Protein AF-A0A0V8QH36-F1 (afdb_monomer)

Foldseek 3Di:
DVVPPVPPDPDDCDVCPVVVVVVVVVVVPPDDDAWEKEFEAEDDDDWWDDPDDDPDPRPTQDIGTPPQAQDPPPDDDPWFKKKWKWKAPDPVSPDTDIHIGTDHHTYTYHYQCVLPPFGAKMKMKMWMWIQDPVRDIDITDIDPIDIWGKGFLDCVQAVQCSCCQLPFAFKDWDFDPVVVVCVVSVHDDPGDIDIDTDHLSPVNPRMHTPVSLQPQQEREHDPGEGADPRNCLSSQAHAEYAAAHYAYAEAAPVSHQHAYAHYNAHQYLHHAYAAQNHQEYAEEHHQPRQNHQEYHDQNNQNYQEDAYETPALRNAYYHDHVNQARHAEYHYENHADAEAENLSNLNHQYYHYENYQYQYYHCLSVLNHAYYYAYNNQNHQAEEACSNQNHAEYEQANRPRYDVVRYHHHPNHDYYHHDGRVCCPPPVNVVVVVVD

Organism: NCBI:txid290052

Sequence (436 aa):
MALEKIKRWGLLGICLGTILFRAYVAEAAENKYPNLSIEVFGDEKETTIHWGVEKKHTTASGSFTILDNPDSSDYPEGAMVGYEVEISPKTDFKEVEKYTAEGNNCLIKVAKKQFGADGGRLYTRVRSVATLESSEVEYGEWSKTKELVFVKISKTNFPGMYTTLKKGDGEYYTFSDADMEKLKNGEPTSGDMVKKKYLYDQNKDGWLDQGEINDIRTLMTKDTKISSLKGVEYLTNLESINLAQYSGTKLDLSKNKIRNVQVRGILSKEITVIAPEAEKIFVEADMKQQKLSKIDVSACASVVDLNIGNWKSVVKTVRLPKEKKKLVSLSIRGFSGSTLDVNAYTKLKELDVLMCNISKVKLEKCKELRYLYFYRCNNIKSMDLSKNTKLKYLDFYDCRSISLKAVKRPKATKATTGKGCYWWETKDYQTDMRSR

Solvent-accessible surface area (backbone atoms only — not comparable to full-atom values): 23015 Å² total; per-residue (Å²): 130,79,84,73,70,77,83,76,79,85,89,87,64,71,90,44,45,75,59,41,57,60,43,52,62,52,68,76,52,78,81,86,76,66,49,43,32,44,30,40,33,62,88,63,88,71,76,62,60,73,94,64,95,72,97,66,95,67,82,70,65,42,77,46,72,54,82,71,66,42,81,71,83,84,62,64,93,86,43,53,54,27,36,41,34,40,39,13,79,47,93,81,60,82,60,62,52,79,46,77,43,74,57,71,60,34,43,42,55,44,44,48,65,82,42,40,99,56,32,40,62,39,30,35,35,38,21,35,32,33,39,38,92,87,72,47,78,49,72,50,63,72,34,78,78,42,80,45,46,39,35,37,69,31,62,85,47,17,64,25,40,31,67,47,48,74,66,30,54,13,74,47,76,39,56,34,73,69,44,48,50,33,50,75,71,73,43,90,66,94,68,59,70,37,82,44,65,47,67,54,38,81,87,68,82,54,43,36,31,53,65,42,30,58,67,37,36,64,50,49,34,58,83,51,68,29,50,40,60,56,56,50,67,67,31,45,48,22,28,34,38,36,36,32,26,35,53,40,50,62,53,74,40,76,58,31,59,28,36,38,42,36,32,60,13,31,65,24,50,37,40,35,41,32,31,42,60,18,31,35,39,38,42,29,18,18,87,87,72,49,47,28,25,33,43,33,35,40,52,20,50,42,29,29,36,40,36,40,36,21,93,46,53,54,23,64,41,77,38,65,41,69,48,31,81,51,28,29,35,41,35,44,26,1,35,40,41,53,64,49,79,47,44,74,28,41,50,21,29,33,41,38,41,30,41,22,51,26,46,43,72,44,47,67,52,16,46,50,21,28,40,41,40,31,32,46,29,54,52,27,49,58,46,80,38,65,56,24,71,52,33,45,39,37,28,30,18,68,21,80,49,46,49,75,88,45,43,46,55,44,88,82,36,48,69,53,60,68,70,52,77,56,57,70,78,32,69,68,43,52,54,59,56,76,76,109

Mean predicted aligned error: 11.03 Å

Nearest PDB structures (foldseek):
  3bz5-assembly1_A  TM=3.542E-01  e=1.934E-05  unclassified
  1h6u-assembly1_A-2  TM=5.552E-01  e=3.723E-04  Listeria monocytogenes
  4uip-assembly1_B  TM=3.494E-01  e=1.526E-04  Listeria monocytogenes
  2omv-assembly1_A  TM=3.079E-01  e=5.183E-05  Listeria monocytogenes EGD-e
  2omx-assembly1_A  TM=2.315E-01  e=3.404E-06  Listeria monocytogenes EGD-e

pLDDT: mean 82.13, std 21.39, range [25.0, 98.88]

InterPro domains:
  IPR018247 EF-Hand 1, calcium-binding site [PS00018] (201-213)
  IPR032675 Leucine-rich repeat domain superfamily [G3DSA:3.80.10.10] (174-414)

Secondary structure (DSSP, 8-state):
--TTSTTS--SS-STTHHHHHHHHHHHS-SSS---EEEEEE-S-----B-S---------S-EEEE--PPP-TTSPTT-EEEEEEEEESSTT-SS-EEEEEESSSEEEEEEGGGG-TTEEEEEEEEEEEEE-TTS-EEEPPPPPPEEEEEEE-STTT-TTTHHHHHH---EEEEE-HHHHHHHHTT------EEEEE--S-SS-SSEE-HHHHHH--EEE-SSPEE---TTGGG-TT--EEEESEE--SEEE-TTS---EEEEEEE-SSEEEEE-TT-SEEEEEE-TTT----EEE-TT-TT-SEEEEE-SSTTB-EEE--S--SS--EEEEESB-SSEEE-TT-TT--EEEEES---SEEE-TT-TT--EEEEES-TT---EE-TT-TT--EEEEET-TT--GGGEE--TT-EEESSS-SGGGGSHHHHHHHHT-

Radius of gyration: 29.35 Å; Cα contacts (8 Å, |Δi|>4): 1023; chains: 1; bounding box: 63×69×90 Å

Structure (mmCIF, N/CA/C/O backbone):
data_AF-A0A0V8QH36-F1
#
_entry.id   AF-A0A0V8QH36-F1
#
loop_
_atom_site.group_PDB
_atom_site.id
_atom_site.type_symbol
_atom_site.label_atom_id
_atom_site.label_alt_id
_atom_site.label_comp_id
_atom_site.label_asym_id
_atom_site.label_entity_id
_atom_site.label_seq_id
_atom_site.pdbx_PDB_ins_code
_atom_site.Cartn_x
_atom_site.Cartn_y
_atom_site.Cartn_z
_atom_site.occupancy
_atom_site.B_iso_or_equiv
_atom_site.auth_seq_id
_atom_site.auth_comp_id
_atom_site.auth_asym_id
_atom_site.auth_atom_id
_atom_site.pdbx_PDB_model_num
ATOM 1 N N . MET A 1 1 ? 13.605 -52.274 -21.393 1.00 39.22 1 MET A N 1
ATOM 2 C CA . MET A 1 1 ? 14.757 -52.605 -20.518 1.00 39.22 1 MET A CA 1
ATOM 3 C C . MET A 1 1 ? 15.729 -51.444 -20.247 1.00 39.22 1 MET A C 1
ATOM 5 O O . MET A 1 1 ? 16.558 -51.593 -19.361 1.00 39.22 1 MET A O 1
ATOM 9 N N . ALA A 1 2 ? 15.610 -50.270 -20.891 1.00 28.11 2 ALA A N 1
ATOM 10 C CA . ALA A 1 2 ? 16.393 -49.072 -20.528 1.00 28.11 2 ALA A CA 1
ATOM 11 C C . ALA A 1 2 ? 15.706 -48.152 -19.489 1.00 28.11 2 ALA A C 1
ATOM 13 O O . ALA A 1 2 ? 16.378 -47.364 -18.834 1.00 28.11 2 ALA A O 1
ATOM 14 N N . LEU A 1 3 ? 14.391 -48.296 -19.265 1.00 28.73 3 LEU A N 1
ATOM 15 C CA . LEU A 1 3 ? 13.639 -47.455 -18.318 1.00 28.73 3 LEU A CA 1
ATOM 16 C C . LEU A 1 3 ? 13.749 -47.879 -16.838 1.00 28.73 3 LEU A C 1
ATOM 18 O O . LEU A 1 3 ? 13.299 -47.150 -15.961 1.00 28.73 3 LEU A O 1
ATOM 22 N N . GLU A 1 4 ? 14.361 -49.028 -16.533 1.00 29.39 4 GLU A N 1
ATOM 23 C CA . GLU A 1 4 ? 14.425 -49.569 -15.162 1.00 29.39 4 GLU A CA 1
ATOM 24 C C . GLU A 1 4 ? 15.799 -49.430 -14.482 1.00 29.39 4 GLU A C 1
ATOM 26 O O . GLU A 1 4 ? 15.937 -49.724 -13.297 1.00 29.39 4 GLU A O 1
ATOM 31 N N . LYS A 1 5 ? 16.819 -48.905 -15.180 1.00 28.98 5 LYS A N 1
ATOM 32 C CA . LYS A 1 5 ? 18.150 -48.644 -14.592 1.00 28.98 5 LYS A CA 1
ATOM 33 C C . LYS A 1 5 ? 18.343 -47.222 -14.041 1.00 28.98 5 LYS A C 1
ATOM 35 O O . LYS A 1 5 ? 19.351 -46.969 -13.391 1.00 28.98 5 LYS A O 1
ATOM 40 N N . ILE A 1 6 ? 17.362 -46.326 -14.191 1.00 34.09 6 ILE A N 1
ATOM 41 C CA . ILE A 1 6 ? 17.430 -44.926 -13.708 1.00 34.09 6 ILE A CA 1
ATOM 42 C C . ILE A 1 6 ? 16.941 -44.776 -12.246 1.00 34.09 6 ILE A C 1
ATOM 44 O O . ILE A 1 6 ? 16.910 -43.687 -11.690 1.00 34.09 6 ILE A O 1
ATOM 48 N N . LYS A 1 7 ? 16.623 -45.875 -11.548 1.00 28.38 7 LYS A N 1
ATOM 49 C CA . LYS A 1 7 ? 16.202 -45.840 -10.131 1.00 28.38 7 LYS A CA 1
ATOM 50 C C . LYS A 1 7 ? 17.319 -46.063 -9.099 1.00 28.38 7 LYS A C 1
ATOM 52 O O . LYS A 1 7 ? 17.006 -46.231 -7.925 1.00 28.38 7 LYS A O 1
ATOM 57 N N . ARG A 1 8 ? 18.607 -46.077 -9.479 1.00 28.61 8 ARG A N 1
ATOM 58 C CA . ARG A 1 8 ? 19.683 -46.464 -8.534 1.00 28.61 8 ARG A CA 1
ATOM 59 C C . ARG A 1 8 ? 20.882 -45.532 -8.350 1.00 28.61 8 ARG A C 1
ATOM 61 O O . ARG A 1 8 ? 21.763 -45.899 -7.587 1.00 28.61 8 ARG A O 1
ATOM 68 N N . TRP A 1 9 ? 20.906 -44.341 -8.944 1.00 26.89 9 TRP A N 1
ATOM 69 C CA . TRP A 1 9 ? 21.961 -43.346 -8.690 1.00 26.89 9 TRP A CA 1
ATOM 70 C C . TRP A 1 9 ? 21.345 -41.953 -8.529 1.00 26.89 9 TRP A C 1
ATOM 72 O O . TRP A 1 9 ? 21.281 -41.165 -9.466 1.00 26.89 9 TRP A O 1
ATOM 82 N N . GLY A 1 10 ? 20.826 -41.675 -7.333 1.00 37.00 10 GLY A N 1
ATOM 83 C CA . GLY A 1 10 ? 20.558 -40.310 -6.883 1.00 37.00 10 GLY A CA 1
ATOM 84 C C . GLY A 1 10 ? 21.822 -39.708 -6.263 1.00 37.00 10 GLY A C 1
ATOM 85 O O . GLY A 1 10 ? 22.603 -40.451 -5.676 1.00 37.00 10 GLY A O 1
ATOM 86 N N . LEU A 1 11 ? 21.960 -38.378 -6.364 1.00 32.47 11 LEU A N 1
ATOM 87 C CA . LEU A 1 11 ? 22.908 -37.503 -5.636 1.00 32.47 11 LEU A CA 1
ATOM 88 C C . LEU A 1 11 ? 24.270 -37.139 -6.267 1.00 32.47 11 LEU A C 1
ATOM 90 O O . LEU A 1 11 ? 25.257 -37.027 -5.552 1.00 32.47 11 LEU A O 1
ATOM 94 N N . LEU A 1 12 ? 24.338 -36.798 -7.563 1.00 26.75 12 LEU A N 1
ATOM 95 C CA . LEU A 1 12 ? 25.490 -36.013 -8.076 1.00 26.75 12 LEU A CA 1
ATOM 96 C C . LEU A 1 12 ? 25.190 -35.072 -9.267 1.00 26.75 12 LEU A C 1
ATOM 98 O O . LEU A 1 12 ? 26.082 -34.727 -10.034 1.00 26.75 12 LEU A O 1
ATOM 102 N N . GLY A 1 13 ? 23.940 -34.619 -9.431 1.00 27.98 13 GLY A N 1
ATOM 103 C CA . GLY A 1 13 ? 23.489 -33.928 -10.654 1.00 27.98 13 GLY A CA 1
ATOM 104 C C . GLY A 1 13 ? 23.129 -32.439 -10.561 1.00 27.98 13 GLY A C 1
ATOM 105 O O . GLY A 1 13 ? 22.596 -31.920 -11.535 1.00 27.98 13 GLY A O 1
ATOM 106 N N . ILE A 1 14 ? 23.356 -31.736 -9.442 1.00 30.34 14 ILE A N 1
ATOM 107 C CA . ILE A 1 14 ? 22.759 -30.390 -9.250 1.00 30.34 14 ILE A CA 1
ATOM 108 C C . ILE A 1 14 ? 23.710 -29.220 -9.584 1.00 30.34 14 ILE A C 1
ATOM 110 O O . ILE A 1 14 ? 23.237 -28.187 -10.049 1.00 30.34 14 ILE A O 1
ATOM 114 N N . CYS A 1 15 ? 25.037 -29.397 -9.576 1.00 27.75 15 CYS A N 1
ATOM 115 C CA . CYS A 1 15 ? 25.954 -28.401 -10.175 1.00 27.75 15 CYS A CA 1
ATOM 116 C C . CYS A 1 15 ? 26.057 -28.498 -11.707 1.00 27.75 15 CYS A C 1
ATOM 118 O O . CYS A 1 15 ? 26.592 -27.608 -12.363 1.00 27.75 15 CYS A O 1
ATOM 120 N N . LEU A 1 16 ? 25.483 -29.550 -12.291 1.00 29.08 16 LEU A N 1
ATOM 121 C CA . LEU A 1 16 ? 25.286 -29.680 -13.729 1.00 29.08 16 LEU A CA 1
ATOM 122 C C . LEU A 1 16 ? 23.900 -29.189 -14.166 1.00 29.08 16 LEU A C 1
ATOM 124 O O . LEU A 1 16 ? 23.685 -29.082 -15.357 1.00 29.08 16 LEU A O 1
ATOM 128 N N . GLY A 1 17 ? 22.986 -28.805 -13.267 1.00 25.59 17 GLY A N 1
ATOM 129 C CA . GLY A 1 17 ? 21.625 -28.380 -13.624 1.00 25.59 17 GLY A CA 1
ATOM 130 C C . GLY A 1 17 ? 21.549 -27.091 -14.452 1.00 25.59 17 GLY A C 1
ATOM 131 O O . GLY A 1 17 ? 20.696 -26.979 -15.321 1.00 25.59 17 GLY A O 1
ATOM 132 N N . THR A 1 18 ? 22.472 -26.143 -14.280 1.00 30.59 18 THR A N 1
ATOM 133 C CA . THR A 1 18 ? 22.494 -24.886 -15.063 1.00 30.59 18 THR A CA 1
ATOM 134 C C . THR A 1 18 ? 23.262 -25.019 -16.383 1.00 30.59 18 THR A C 1
ATOM 136 O O . THR A 1 18 ? 23.028 -24.260 -17.321 1.00 30.59 18 THR A O 1
ATOM 139 N N . ILE A 1 19 ? 24.149 -26.015 -16.480 1.00 29.59 19 ILE A N 1
ATOM 140 C CA . ILE A 1 19 ? 24.884 -26.356 -17.708 1.00 29.59 19 ILE A CA 1
ATOM 141 C C . ILE A 1 19 ? 24.086 -27.382 -18.535 1.00 29.59 19 ILE A C 1
ATOM 143 O O . ILE A 1 19 ? 24.047 -27.287 -19.756 1.00 29.59 19 ILE A O 1
ATOM 147 N N . LEU A 1 20 ? 23.340 -28.279 -17.885 1.00 26.22 20 LEU A N 1
ATOM 148 C CA . LEU A 1 20 ? 22.458 -29.266 -18.505 1.00 26.22 20 LEU A CA 1
ATOM 149 C C . LEU A 1 20 ? 21.051 -28.741 -18.776 1.00 26.22 20 LEU A C 1
ATOM 151 O O . LEU A 1 20 ? 20.421 -29.295 -19.652 1.00 26.22 20 LEU A O 1
ATOM 155 N N . PHE A 1 21 ? 20.545 -27.664 -18.163 1.00 27.94 21 PHE A N 1
ATOM 156 C CA . PHE A 1 21 ? 19.324 -27.033 -18.701 1.00 27.94 21 PHE A CA 1
ATOM 157 C C . PHE A 1 21 ? 19.620 -26.266 -20.002 1.00 27.94 21 PHE A C 1
ATOM 159 O O . PHE A 1 21 ? 18.760 -26.158 -20.869 1.00 27.94 21 PHE A O 1
ATOM 166 N N . ARG A 1 22 ? 20.872 -25.818 -20.195 1.00 30.28 22 ARG A N 1
ATOM 167 C CA . ARG A 1 22 ? 21.363 -25.332 -21.496 1.00 30.28 22 ARG A CA 1
ATOM 168 C C . ARG A 1 22 ? 21.689 -26.467 -22.476 1.00 30.28 22 ARG A C 1
ATOM 170 O O . ARG A 1 22 ? 21.538 -26.255 -23.671 1.00 30.28 22 ARG A O 1
ATOM 177 N N . ALA A 1 23 ? 22.065 -27.657 -21.999 1.00 26.23 23 ALA A N 1
ATOM 178 C CA . ALA A 1 23 ? 22.302 -28.820 -22.862 1.00 26.23 23 ALA A CA 1
ATOM 179 C C . ALA A 1 23 ? 21.026 -29.629 -23.178 1.00 26.23 23 ALA A C 1
ATOM 181 O O . ALA A 1 23 ? 20.895 -30.132 -24.278 1.00 26.23 23 ALA A O 1
ATOM 182 N N . TYR A 1 24 ? 20.037 -29.699 -22.287 1.00 25.00 24 TYR A N 1
ATOM 183 C CA . TYR A 1 24 ? 18.803 -30.474 -22.486 1.00 25.00 24 TYR A CA 1
ATOM 184 C C . TYR A 1 24 ? 17.769 -29.721 -23.334 1.00 25.00 24 TYR A C 1
ATOM 186 O O . TYR A 1 24 ? 16.955 -30.340 -24.010 1.00 25.00 24 TYR A O 1
ATOM 194 N N . VAL A 1 25 ? 17.851 -28.386 -23.389 1.00 30.61 25 VAL A N 1
ATOM 195 C CA . VAL A 1 25 ? 17.191 -27.604 -24.450 1.00 30.61 25 VAL A CA 1
ATOM 196 C C . VAL A 1 25 ? 17.955 -27.718 -25.781 1.00 30.61 25 VAL A C 1
ATOM 198 O O . VAL A 1 25 ? 17.355 -27.543 -26.834 1.00 30.61 25 VAL A O 1
ATOM 201 N N . ALA A 1 26 ? 19.245 -28.077 -25.761 1.00 29.41 26 ALA A N 1
ATOM 202 C CA . ALA A 1 26 ? 20.022 -28.330 -26.977 1.00 29.41 26 ALA A CA 1
ATOM 203 C C . ALA A 1 26 ? 19.861 -29.769 -27.515 1.00 29.41 26 ALA A C 1
ATOM 205 O O . ALA A 1 26 ? 19.970 -29.970 -28.716 1.00 29.41 26 ALA A O 1
ATOM 206 N N . GLU A 1 27 ? 19.549 -30.751 -26.663 1.00 27.27 27 GLU A N 1
ATOM 207 C CA . GLU A 1 27 ? 19.451 -32.172 -27.046 1.00 27.27 27 GLU A CA 1
ATOM 208 C C . GLU A 1 27 ? 18.003 -32.631 -27.318 1.00 27.27 27 GLU A C 1
ATOM 210 O O . GLU A 1 27 ? 17.784 -33.641 -27.975 1.00 27.27 27 GLU A O 1
ATOM 215 N N . ALA A 1 28 ? 16.991 -31.858 -26.897 1.00 26.70 28 ALA A N 1
ATOM 216 C CA . ALA A 1 28 ? 15.589 -32.052 -27.305 1.00 26.70 28 ALA A CA 1
ATOM 217 C C . ALA A 1 28 ? 15.191 -31.241 -28.559 1.00 26.70 28 ALA A C 1
ATOM 219 O O . ALA A 1 28 ? 14.044 -31.306 -29.000 1.00 26.70 28 ALA A O 1
ATOM 220 N N . ALA A 1 29 ? 16.129 -30.479 -29.128 1.00 33.53 29 ALA A N 1
ATOM 221 C CA . ALA A 1 29 ? 15.934 -29.646 -30.311 1.00 33.53 29 ALA A CA 1
ATOM 222 C C . ALA A 1 29 ? 16.931 -29.997 -31.427 1.00 33.53 29 ALA A C 1
ATOM 224 O O . ALA A 1 29 ? 17.382 -29.118 -32.162 1.00 33.53 29 ALA A O 1
ATOM 225 N N . GLU A 1 30 ? 17.258 -31.283 -31.592 1.00 32.25 30 GLU A N 1
ATOM 226 C CA . GLU A 1 30 ? 17.736 -31.751 -32.891 1.00 32.25 30 GLU A CA 1
ATOM 227 C C . GLU A 1 30 ? 16.614 -31.531 -33.922 1.00 32.25 30 GLU A C 1
ATOM 229 O O . GLU A 1 30 ? 15.669 -32.304 -34.045 1.00 32.25 30 GLU A O 1
ATOM 234 N N . ASN A 1 31 ? 16.742 -30.411 -34.636 1.00 39.66 31 ASN A N 1
ATOM 235 C CA . ASN A 1 31 ? 16.129 -30.088 -35.920 1.00 39.66 31 ASN A CA 1
ATOM 236 C C . ASN A 1 31 ? 14.597 -30.084 -35.992 1.00 39.66 31 ASN A C 1
ATOM 238 O O . ASN A 1 31 ? 14.005 -30.998 -36.565 1.00 39.66 31 ASN A O 1
ATOM 242 N N . LYS A 1 32 ? 13.972 -28.968 -35.576 1.00 38.31 32 LYS A N 1
ATOM 243 C CA . LYS A 1 32 ? 12.814 -28.447 -36.339 1.00 38.31 32 LYS A CA 1
ATOM 244 C C . LYS A 1 32 ? 12.432 -26.976 -36.152 1.00 38.31 32 LYS A C 1
ATOM 246 O O . LYS A 1 32 ? 11.716 -26.477 -37.008 1.00 38.31 32 LYS A O 1
ATOM 251 N N . TYR A 1 33 ? 12.913 -26.266 -35.125 1.00 40.88 33 TYR A N 1
ATOM 252 C CA . TYR A 1 33 ? 12.561 -24.849 -34.935 1.00 40.88 33 TYR A CA 1
ATOM 253 C C . TYR A 1 33 ? 13.778 -23.991 -34.555 1.00 40.88 33 TYR A C 1
ATOM 255 O O . TYR A 1 33 ? 14.447 -24.300 -33.565 1.00 40.88 33 TYR A O 1
ATOM 263 N N . PRO A 1 34 ? 14.084 -22.916 -35.302 1.00 50.12 34 PRO A N 1
ATOM 264 C CA . PRO A 1 34 ? 15.176 -22.007 -34.956 1.00 50.12 34 PRO A CA 1
ATOM 265 C C . PRO A 1 34 ? 14.849 -21.208 -33.681 1.00 50.12 34 PRO A C 1
ATOM 267 O O . PRO A 1 34 ? 13.742 -20.694 -33.542 1.00 50.12 34 PRO A O 1
ATOM 270 N N . ASN A 1 35 ? 15.803 -21.048 -32.757 1.00 55.94 35 ASN A N 1
ATOM 271 C CA . ASN A 1 35 ? 15.650 -20.130 -31.619 1.00 55.94 35 ASN A CA 1
ATOM 272 C C . ASN A 1 35 ? 16.213 -18.738 -31.960 1.00 55.94 35 ASN A C 1
ATOM 274 O O . ASN A 1 35 ? 17.329 -18.635 -32.466 1.00 55.94 35 ASN A O 1
ATOM 278 N N . LEU A 1 36 ? 15.487 -17.664 -31.630 1.00 59.34 36 LEU A N 1
ATOM 279 C CA . LEU A 1 36 ? 15.944 -16.273 -31.759 1.00 59.34 36 LEU A CA 1
ATOM 280 C C . LEU A 1 36 ? 16.070 -15.617 -30.374 1.00 59.34 36 LEU A C 1
ATOM 282 O O . LEU A 1 36 ? 15.135 -15.626 -29.571 1.00 59.34 36 LEU A O 1
ATOM 286 N N . SER A 1 37 ? 17.219 -15.005 -30.088 1.00 64.06 37 SER A N 1
ATOM 287 C CA . SER A 1 37 ? 17.445 -14.233 -28.857 1.00 64.06 37 SER A CA 1
ATOM 288 C C . SER A 1 37 ? 17.853 -12.791 -29.156 1.00 64.06 37 SER A C 1
ATOM 290 O O . SER A 1 37 ? 18.555 -12.530 -30.128 1.00 64.06 37 SER A O 1
ATOM 292 N N . ILE A 1 38 ? 17.424 -11.859 -28.304 1.00 64.75 38 ILE A N 1
ATOM 293 C CA . ILE A 1 38 ? 17.843 -10.456 -28.305 1.00 64.75 38 ILE A CA 1
ATOM 294 C C . ILE A 1 38 ? 18.596 -10.160 -27.010 1.00 64.75 38 ILE A C 1
ATOM 296 O O . ILE A 1 38 ? 18.092 -10.387 -25.914 1.00 64.75 38 ILE A O 1
ATOM 300 N N . GLU A 1 39 ? 19.785 -9.591 -27.110 1.00 69.12 39 GLU A N 1
ATOM 301 C CA . GLU A 1 39 ? 20.614 -9.266 -25.954 1.00 69.12 39 GLU A CA 1
ATOM 302 C C . GLU A 1 39 ? 21.034 -7.796 -25.990 1.00 69.12 39 GLU A C 1
ATOM 304 O O . GLU A 1 39 ? 21.364 -7.254 -27.047 1.00 69.12 39 GLU A O 1
ATOM 309 N N . VAL A 1 40 ? 20.965 -7.132 -24.833 1.00 65.00 40 VAL A N 1
ATOM 310 C CA . VAL A 1 40 ? 21.274 -5.704 -24.700 1.00 65.00 40 VAL A CA 1
ATOM 311 C C . VAL A 1 40 ? 22.698 -5.544 -24.174 1.00 65.00 40 VAL A C 1
ATOM 313 O O . VAL A 1 40 ? 23.045 -6.088 -23.122 1.00 65.00 40 VAL A O 1
ATOM 316 N N . PHE A 1 41 ? 23.520 -4.762 -24.877 1.00 66.38 41 PHE A N 1
ATOM 317 C CA . PHE A 1 41 ? 24.946 -4.575 -24.572 1.00 66.38 41 PHE A CA 1
ATOM 318 C C . PHE A 1 41 ? 25.338 -3.105 -24.413 1.00 66.38 41 PHE A C 1
ATOM 320 O O . PHE A 1 41 ? 24.616 -2.204 -24.840 1.00 66.38 41 PHE A O 1
ATOM 327 N N . GLY A 1 42 ? 26.511 -2.884 -23.804 1.00 60.16 42 GLY A N 1
ATOM 328 C CA . GLY A 1 42 ? 27.124 -1.570 -23.578 1.00 60.16 42 GLY A CA 1
ATOM 329 C C . GLY A 1 42 ? 27.350 -0.720 -24.838 1.00 60.16 42 GLY A C 1
ATOM 330 O O . GLY A 1 42 ? 27.002 -1.107 -25.946 1.00 60.16 42 GLY A O 1
ATOM 331 N N . ASP A 1 43 ? 27.927 0.471 -24.658 1.00 55.16 43 ASP A N 1
ATOM 332 C CA . ASP A 1 43 ? 27.926 1.568 -25.647 1.00 55.16 43 ASP A CA 1
ATOM 333 C C . ASP A 1 43 ? 28.714 1.323 -26.954 1.00 55.16 43 ASP A C 1
ATOM 335 O O . ASP A 1 43 ? 28.729 2.186 -27.840 1.00 55.16 43 ASP A O 1
ATOM 339 N N . GLU A 1 44 ? 29.329 0.156 -27.132 1.00 45.72 44 GLU A N 1
ATOM 340 C CA . GLU A 1 44 ? 30.046 -0.179 -28.360 1.00 45.72 44 GLU A CA 1
ATOM 341 C C . GLU A 1 44 ? 29.068 -0.614 -29.465 1.00 45.72 44 GLU A C 1
ATOM 343 O O . GLU A 1 44 ? 28.137 -1.393 -29.259 1.00 45.72 44 GLU A O 1
ATOM 348 N N . LYS A 1 45 ? 29.243 -0.046 -30.668 1.00 41.62 45 LYS A N 1
ATOM 349 C CA . LYS A 1 45 ? 28.600 -0.564 -31.881 1.00 41.62 45 LYS A CA 1
ATOM 350 C C . LYS A 1 45 ? 29.136 -1.978 -32.096 1.00 41.62 45 LYS A C 1
ATOM 352 O O . LYS A 1 45 ? 30.345 -2.094 -32.204 1.00 41.62 45 LYS A O 1
ATOM 357 N N . GLU A 1 46 ? 28.273 -2.981 -32.247 1.00 46.66 46 GLU A N 1
ATOM 358 C CA . GLU A 1 46 ? 28.318 -3.842 -33.436 1.00 46.66 46 GLU A CA 1
ATOM 359 C C . GLU A 1 46 ? 27.150 -4.826 -33.538 1.00 46.66 46 GLU A C 1
ATOM 361 O O . GLU A 1 46 ? 26.572 -5.302 -32.560 1.00 46.66 46 GLU A O 1
ATOM 366 N N . THR A 1 47 ? 26.802 -5.026 -34.803 1.00 47.22 47 THR A N 1
ATOM 367 C CA . THR A 1 47 ? 25.626 -5.655 -35.388 1.00 47.22 47 THR A CA 1
ATOM 368 C C . THR A 1 47 ? 25.894 -7.146 -35.597 1.00 47.22 47 THR A C 1
ATOM 370 O O . THR A 1 47 ? 26.957 -7.505 -36.085 1.00 47.22 47 THR A O 1
ATOM 373 N N . THR A 1 48 ? 24.917 -7.981 -35.232 1.00 40.97 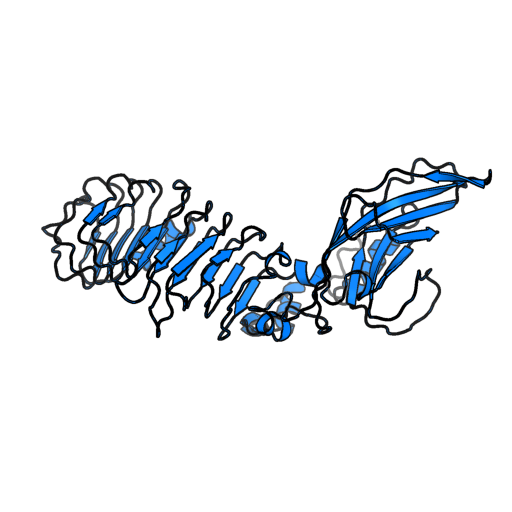48 THR A N 1
ATOM 374 C CA . THR A 1 48 ? 24.744 -9.404 -35.598 1.00 40.97 48 THR A CA 1
ATOM 375 C C . THR A 1 48 ? 25.977 -10.315 -35.457 1.00 40.97 48 THR A C 1
ATOM 377 O O . THR A 1 48 ? 26.835 -10.375 -36.330 1.00 40.97 48 THR A O 1
ATOM 380 N N . ILE A 1 49 ? 26.021 -11.130 -34.393 1.00 39.31 49 ILE A N 1
ATOM 381 C CA . ILE A 1 49 ? 26.964 -12.258 -34.316 1.00 39.31 49 ILE A CA 1
ATOM 382 C C . ILE A 1 49 ? 26.254 -13.512 -34.828 1.00 39.31 49 ILE A C 1
ATOM 384 O O . ILE A 1 49 ? 25.354 -14.030 -34.166 1.00 39.31 49 ILE A O 1
ATOM 388 N N . HIS A 1 50 ? 26.689 -14.026 -35.977 1.00 37.50 50 HIS A N 1
ATOM 389 C CA . HIS A 1 50 ? 26.492 -15.435 -36.311 1.00 37.50 50 HIS A CA 1
ATOM 390 C C . HIS A 1 50 ? 27.406 -16.265 -35.405 1.00 37.50 50 HIS A C 1
ATOM 392 O O . HIS A 1 50 ? 28.569 -15.906 -35.220 1.00 37.50 50 HIS A O 1
ATOM 398 N N . TRP A 1 51 ? 26.900 -17.344 -34.800 1.00 31.80 51 TRP A N 1
ATOM 399 C CA . TRP A 1 51 ? 27.706 -18.214 -33.940 1.00 31.80 51 TRP A CA 1
ATOM 400 C C . TRP A 1 51 ? 28.890 -18.807 -34.719 1.00 31.80 51 TRP A C 1
ATOM 402 O O . TRP A 1 51 ? 28.777 -19.825 -35.392 1.00 31.80 51 TRP A O 1
ATOM 412 N N . GLY A 1 52 ? 30.044 -18.163 -34.582 1.00 28.05 52 GLY A N 1
ATOM 413 C CA . GLY A 1 52 ? 31.351 -18.616 -35.024 1.00 28.05 52 GLY A CA 1
ATOM 414 C C . GLY A 1 52 ? 32.370 -18.132 -34.002 1.00 28.05 52 GLY A C 1
ATOM 415 O O . GLY A 1 52 ? 32.710 -16.959 -33.979 1.00 28.05 52 GLY A O 1
ATOM 416 N N . VAL A 1 53 ? 32.750 -19.033 -33.095 1.00 30.36 53 VAL A N 1
ATOM 417 C CA . VAL A 1 53 ? 33.873 -18.972 -32.141 1.00 30.36 53 VAL A CA 1
ATOM 418 C C . VAL A 1 53 ? 34.564 -17.600 -31.997 1.00 30.36 53 VAL A C 1
ATOM 420 O O . VAL A 1 53 ? 35.613 -17.373 -32.583 1.00 30.36 53 VAL A O 1
ATOM 423 N N . GLU A 1 54 ? 34.081 -16.734 -31.103 1.00 25.52 54 GLU A N 1
ATOM 424 C CA . GLU A 1 54 ? 34.963 -15.767 -30.435 1.00 25.52 54 GLU A CA 1
ATOM 425 C C . GLU A 1 54 ? 34.603 -15.634 -28.951 1.00 25.52 54 GLU A C 1
ATOM 427 O O . GLU A 1 54 ? 33.611 -15.028 -28.547 1.00 25.52 54 GLU A O 1
ATOM 432 N N . LYS A 1 55 ? 35.467 -16.209 -28.107 1.00 30.34 55 LYS A N 1
ATOM 433 C CA . LYS A 1 55 ? 35.563 -15.875 -26.686 1.00 30.34 55 LYS A CA 1
ATOM 434 C C . LYS A 1 55 ? 36.126 -14.456 -26.567 1.00 30.34 55 LYS A C 1
ATOM 436 O O . LYS A 1 55 ? 37.333 -14.286 -26.417 1.00 30.34 55 LYS A O 1
ATOM 441 N N . LYS A 1 56 ? 35.268 -13.440 -26.567 1.00 26.83 56 LYS A N 1
ATOM 442 C CA . LYS A 1 56 ? 35.598 -12.149 -25.953 1.00 26.83 56 LYS A CA 1
ATOM 443 C C . LYS A 1 56 ? 34.613 -11.864 -24.833 1.00 26.83 56 LYS A C 1
ATOM 445 O O . LYS A 1 56 ? 33.407 -11.792 -25.033 1.00 26.83 56 LYS A O 1
ATOM 450 N N . HIS A 1 57 ? 35.168 -11.757 -23.630 1.00 31.48 57 HIS A N 1
ATOM 451 C CA . HIS A 1 57 ? 34.484 -11.363 -22.408 1.00 31.48 57 HIS A CA 1
ATOM 452 C C . HIS A 1 57 ? 33.986 -9.915 -22.525 1.00 31.48 57 HIS A C 1
ATOM 454 O O . HIS A 1 57 ? 34.603 -8.998 -21.997 1.00 31.48 57 HIS A O 1
ATOM 460 N N . THR A 1 58 ? 32.864 -9.695 -23.202 1.00 35.53 58 THR A N 1
ATOM 461 C CA . THR A 1 58 ? 32.036 -8.510 -22.968 1.00 35.53 58 THR A CA 1
ATOM 462 C C . THR A 1 58 ? 30.962 -8.920 -21.976 1.00 35.53 58 THR A C 1
ATOM 464 O O . THR A 1 58 ? 30.162 -9.807 -22.271 1.00 35.53 58 THR A O 1
ATOM 467 N N . THR A 1 59 ? 30.977 -8.341 -20.777 1.00 38.56 59 THR A N 1
ATOM 468 C CA . THR A 1 59 ? 29.947 -8.556 -19.755 1.00 38.56 59 THR A CA 1
ATOM 469 C C . THR A 1 59 ? 28.607 -8.090 -20.310 1.00 38.56 59 THR A C 1
ATOM 471 O O . THR A 1 59 ? 28.325 -6.893 -20.349 1.00 38.56 59 THR A O 1
ATOM 474 N N . ALA A 1 60 ? 27.816 -9.035 -20.804 1.00 43.19 60 ALA A N 1
ATOM 475 C CA . ALA A 1 60 ? 26.449 -8.794 -21.210 1.00 43.19 60 ALA A CA 1
ATOM 476 C C . ALA A 1 60 ? 25.654 -8.195 -20.050 1.00 43.19 60 ALA A C 1
ATOM 478 O O . ALA A 1 60 ? 25.704 -8.702 -18.930 1.00 43.19 60 ALA A O 1
ATOM 479 N N . SER A 1 61 ? 24.930 -7.117 -20.333 1.00 48.16 61 SER A N 1
ATOM 480 C CA . SER A 1 61 ? 24.103 -6.396 -19.362 1.00 48.16 61 SER A CA 1
ATOM 481 C C . SER A 1 61 ? 22.669 -6.922 -19.265 1.00 48.16 61 SER A C 1
ATOM 483 O O . SER A 1 61 ? 21.858 -6.305 -18.592 1.00 48.16 61 SER A O 1
ATOM 485 N N . GLY A 1 62 ? 22.350 -8.016 -19.966 1.00 48.19 62 GLY A N 1
ATOM 486 C CA . GLY A 1 62 ? 21.034 -8.659 -19.962 1.00 48.19 62 GLY A CA 1
ATOM 487 C C . GLY A 1 62 ? 20.720 -9.340 -21.299 1.00 48.19 62 GLY A C 1
ATOM 488 O O . GLY A 1 62 ? 20.826 -8.714 -22.354 1.00 48.19 62 GLY A O 1
ATOM 489 N N . SER A 1 63 ? 20.320 -10.616 -21.267 1.00 47.69 63 SER A N 1
ATOM 490 C CA . SER A 1 63 ? 19.922 -11.403 -22.449 1.00 47.69 63 SER A CA 1
ATOM 491 C C . SER A 1 63 ? 18.455 -11.824 -22.358 1.00 47.69 63 SER A C 1
ATOM 493 O O . SER A 1 63 ? 18.046 -12.359 -21.327 1.00 47.69 63 SER A O 1
ATOM 495 N N . PHE A 1 64 ? 17.684 -11.664 -23.435 1.00 49.50 64 PHE A N 1
ATOM 496 C CA . PHE A 1 64 ? 16.272 -12.050 -23.510 1.00 49.50 64 PHE A CA 1
ATOM 497 C C . PHE A 1 64 ? 16.010 -12.943 -24.725 1.00 49.50 64 PHE A C 1
ATOM 499 O O . PHE A 1 64 ? 16.437 -12.657 -25.836 1.00 49.50 64 PHE A O 1
ATOM 506 N N . THR A 1 65 ? 15.269 -14.033 -24.548 1.00 49.06 65 THR A N 1
ATOM 507 C CA . THR A 1 65 ? 14.894 -14.912 -25.665 1.00 49.06 65 THR A CA 1
ATOM 508 C C . THR A 1 65 ? 13.517 -14.525 -26.196 1.00 49.06 65 THR A C 1
ATOM 510 O O . THR A 1 65 ? 12.548 -14.447 -25.435 1.00 49.06 65 THR A O 1
ATOM 513 N N . ILE A 1 66 ? 13.397 -14.308 -27.508 1.00 50.16 66 ILE A N 1
ATOM 514 C CA . ILE A 1 66 ? 12.094 -14.170 -28.159 1.00 50.16 66 ILE A CA 1
ATOM 515 C C . ILE A 1 66 ? 11.622 -15.581 -28.505 1.00 50.16 66 ILE A C 1
ATOM 517 O O . ILE A 1 66 ? 11.981 -16.137 -29.530 1.00 50.16 66 ILE A O 1
ATOM 521 N N . LEU A 1 67 ? 10.813 -16.163 -27.619 1.00 45.81 67 LEU A N 1
ATOM 522 C CA . LEU A 1 67 ? 10.279 -17.525 -27.783 1.00 45.81 67 LEU A CA 1
ATOM 523 C C . LEU A 1 67 ? 9.057 -17.632 -28.714 1.00 45.81 67 LEU A C 1
ATOM 525 O O . LEU A 1 67 ? 8.547 -18.729 -28.912 1.00 45.81 67 LEU A O 1
ATOM 529 N N . ASP A 1 68 ? 8.569 -16.520 -29.270 1.00 50.34 68 ASP A N 1
ATOM 530 C CA . ASP A 1 68 ? 7.370 -16.550 -30.120 1.00 50.34 68 ASP A CA 1
ATOM 531 C C . ASP A 1 68 ? 7.865 -16.601 -31.557 1.00 50.34 68 ASP A C 1
ATOM 533 O O . ASP A 1 68 ? 7.964 -15.568 -32.221 1.00 50.34 68 ASP A O 1
ATOM 537 N N . ASN A 1 69 ? 8.291 -17.791 -31.974 1.00 55.03 69 ASN A N 1
ATOM 538 C CA . ASN A 1 69 ? 8.736 -17.999 -33.336 1.00 55.03 69 ASN A CA 1
ATOM 539 C C . ASN A 1 69 ? 7.503 -17.958 -34.263 1.00 55.03 69 ASN A C 1
ATOM 541 O O . ASN A 1 69 ? 6.571 -18.732 -34.024 1.00 55.03 69 ASN A O 1
ATOM 545 N N . PRO A 1 70 ? 7.427 -17.046 -35.249 1.00 54.75 70 PRO A N 1
ATOM 546 C CA . PRO A 1 70 ? 6.418 -17.131 -36.301 1.00 54.75 70 PRO A CA 1
ATOM 547 C C . PRO A 1 70 ? 6.528 -18.502 -36.977 1.00 54.75 70 PRO A C 1
ATOM 549 O O . PRO A 1 70 ? 7.631 -18.985 -37.225 1.00 54.75 70 PRO A O 1
ATOM 552 N N . ASP A 1 71 ? 5.387 -19.150 -37.202 1.00 56.28 71 ASP A N 1
ATOM 553 C CA . ASP A 1 71 ? 5.339 -20.513 -37.725 1.00 56.28 71 ASP A CA 1
ATOM 554 C C . ASP A 1 71 ? 6.084 -20.580 -39.070 1.00 56.28 71 ASP A C 1
ATOM 556 O O . ASP A 1 71 ? 5.750 -19.862 -40.011 1.00 56.28 71 ASP A O 1
ATOM 560 N N . SER A 1 72 ? 7.146 -21.385 -39.144 1.00 54.78 72 SER A N 1
ATOM 561 C CA . SER A 1 72 ? 7.952 -21.565 -40.360 1.00 54.78 72 SER A CA 1
ATOM 562 C C . SER A 1 72 ? 7.587 -22.849 -41.108 1.00 54.78 72 SER A C 1
ATOM 564 O O . SER A 1 72 ? 8.317 -23.261 -42.007 1.00 54.78 72 SER A O 1
ATOM 566 N N . SER A 1 73 ? 6.513 -23.525 -40.688 1.00 55.59 73 SER A N 1
ATOM 567 C CA . SER A 1 73 ? 6.073 -24.806 -41.247 1.00 55.59 73 SER A CA 1
ATOM 568 C C . SER A 1 73 ? 5.440 -24.696 -42.640 1.00 55.59 73 SER A C 1
ATOM 570 O O . SER A 1 73 ? 5.276 -25.723 -43.296 1.00 55.59 73 SER A O 1
ATOM 572 N N . ASP A 1 74 ? 5.164 -23.477 -43.111 1.00 59.38 74 ASP A N 1
ATOM 573 C CA . ASP A 1 74 ? 4.510 -23.214 -44.399 1.00 59.38 74 ASP A CA 1
ATOM 574 C C . ASP A 1 74 ? 5.478 -23.079 -45.593 1.00 59.38 74 ASP A C 1
ATOM 576 O O . ASP A 1 74 ? 5.022 -22.977 -46.732 1.00 59.38 74 ASP A O 1
ATOM 580 N N . TYR A 1 75 ? 6.801 -23.087 -45.378 1.00 64.62 75 TYR A N 1
ATOM 581 C CA . TYR A 1 75 ? 7.757 -22.874 -46.474 1.00 64.62 75 TYR A CA 1
ATOM 582 C C . TYR A 1 75 ? 8.113 -24.160 -47.237 1.00 64.62 75 TYR A C 1
ATOM 584 O O . TYR A 1 75 ? 8.241 -25.225 -46.623 1.00 64.62 75 TYR A O 1
ATOM 592 N N . PRO A 1 76 ? 8.335 -24.076 -48.566 1.00 62.81 76 PRO A N 1
ATOM 593 C CA . PRO A 1 76 ? 8.737 -25.219 -49.383 1.00 62.81 76 PRO A CA 1
ATOM 594 C C . PRO A 1 76 ? 10.043 -25.871 -48.910 1.00 62.81 76 PRO A C 1
ATOM 596 O O . PRO A 1 76 ? 10.966 -25.200 -48.440 1.00 62.81 76 PRO A O 1
ATOM 599 N N . GLU A 1 77 ? 10.151 -27.187 -49.096 1.00 61.44 77 GLU A N 1
ATOM 600 C CA . GLU A 1 77 ? 11.381 -27.942 -48.839 1.00 61.44 77 GLU A CA 1
ATOM 601 C C . GLU A 1 77 ? 12.524 -27.399 -49.721 1.00 61.44 77 GLU A C 1
ATOM 603 O O . GLU A 1 77 ? 12.380 -27.316 -50.937 1.00 61.44 77 GLU A O 1
ATOM 608 N N . GLY A 1 78 ? 13.634 -26.976 -49.102 1.00 60.69 78 GLY A N 1
ATOM 609 C CA . GLY A 1 78 ? 14.774 -26.335 -49.783 1.00 60.69 78 GLY A CA 1
ATOM 610 C C . GLY A 1 78 ? 14.870 -24.810 -49.618 1.00 60.69 78 GLY A C 1
ATOM 611 O O . GLY A 1 78 ? 15.914 -24.237 -49.926 1.00 60.69 78 GLY A O 1
ATOM 612 N N . ALA A 1 79 ? 13.844 -24.142 -49.076 1.00 64.38 79 ALA A N 1
ATOM 613 C CA . ALA A 1 79 ? 13.898 -22.705 -48.807 1.00 64.38 79 ALA A CA 1
ATOM 614 C C . ALA A 1 79 ? 14.917 -22.354 -47.703 1.00 64.38 79 ALA A C 1
ATOM 616 O O . ALA A 1 79 ? 14.957 -22.983 -46.641 1.00 64.38 79 ALA A O 1
ATOM 617 N N . MET A 1 80 ? 15.714 -21.301 -47.918 1.00 66.38 80 MET A N 1
ATOM 618 C CA . MET A 1 80 ? 16.559 -20.740 -46.859 1.00 66.38 80 MET A CA 1
ATOM 619 C C . MET A 1 80 ? 15.705 -19.859 -45.946 1.00 66.38 80 MET A C 1
ATOM 621 O O . MET A 1 80 ? 15.243 -18.798 -46.367 1.00 66.38 80 MET A O 1
ATOM 625 N N . VAL A 1 81 ? 15.498 -20.298 -44.701 1.00 72.69 81 VAL A N 1
ATOM 626 C CA . VAL A 1 81 ? 14.672 -19.590 -43.711 1.00 72.69 81 VAL A CA 1
ATOM 627 C C . VAL A 1 81 ? 15.541 -18.738 -42.784 1.00 72.69 81 VAL A C 1
ATOM 629 O O . VAL A 1 81 ? 16.495 -19.216 -42.164 1.00 72.69 81 VAL A O 1
ATOM 632 N N . GLY A 1 82 ? 15.172 -17.468 -42.663 1.00 76.06 82 GLY A N 1
ATOM 633 C CA . GLY A 1 82 ? 15.711 -16.504 -41.714 1.00 76.06 82 GLY A CA 1
ATOM 634 C C . GLY A 1 82 ? 14.607 -15.723 -41.002 1.00 76.06 82 GLY A C 1
ATOM 635 O O . GLY A 1 82 ? 13.420 -16.049 -41.076 1.00 76.06 82 GLY A O 1
ATOM 636 N N . TYR A 1 83 ? 15.012 -14.668 -40.307 1.00 78.50 83 TYR A N 1
ATOM 637 C CA . TYR A 1 83 ? 14.148 -13.810 -39.506 1.00 78.50 83 TYR A CA 1
ATOM 638 C C . TYR A 1 83 ? 14.384 -12.350 -39.826 1.00 78.50 83 TYR A C 1
ATOM 640 O O . TYR A 1 83 ? 15.527 -11.911 -39.933 1.00 78.50 83 TYR A O 1
ATOM 648 N N . GLU A 1 84 ? 13.298 -11.589 -39.885 1.00 84.38 84 GLU A N 1
ATOM 649 C CA . GLU A 1 84 ? 13.329 -10.135 -39.817 1.00 84.38 84 GLU A CA 1
ATOM 650 C C . GLU A 1 84 ? 12.781 -9.700 -38.461 1.00 84.38 84 GLU A C 1
ATOM 652 O O . GLU A 1 84 ? 11.699 -10.114 -38.042 1.00 84.38 84 GLU A O 1
ATOM 657 N N . VAL A 1 85 ? 13.534 -8.848 -37.777 1.00 84.44 85 VAL A N 1
ATOM 658 C CA . VAL A 1 85 ? 13.164 -8.269 -36.492 1.00 84.44 85 VAL A CA 1
ATOM 659 C C . VAL A 1 85 ? 13.121 -6.767 -36.629 1.00 84.44 85 VAL A C 1
ATOM 661 O O . VAL A 1 85 ? 14.089 -6.134 -37.047 1.00 84.44 85 VAL A O 1
ATOM 664 N N . GLU A 1 86 ? 11.997 -6.195 -36.225 1.00 88.75 86 GLU A N 1
ATOM 665 C CA . GLU A 1 86 ? 11.852 -4.757 -36.084 1.00 88.75 86 GLU A CA 1
ATOM 666 C C . GLU A 1 86 ? 11.917 -4.378 -34.613 1.00 88.75 86 GLU A C 1
ATOM 668 O O . GLU A 1 86 ? 11.285 -5.013 -33.764 1.00 88.75 86 GLU A O 1
ATOM 673 N N . ILE A 1 87 ? 12.673 -3.322 -34.323 1.00 86.94 87 ILE A N 1
ATOM 674 C CA . ILE A 1 87 ? 12.744 -2.685 -33.012 1.00 86.94 87 ILE A CA 1
ATOM 675 C C . ILE A 1 87 ? 12.322 -1.229 -33.175 1.00 86.94 87 ILE A C 1
ATOM 677 O O . ILE A 1 87 ? 12.832 -0.523 -34.041 1.00 86.94 87 ILE A O 1
ATOM 681 N N . SER A 1 88 ? 11.385 -0.775 -32.347 1.00 89.44 88 SER A N 1
ATOM 682 C CA . SER A 1 88 ? 10.816 0.569 -32.419 1.00 89.44 88 SER A CA 1
ATOM 683 C C . SER A 1 88 ? 10.673 1.203 -31.037 1.00 89.44 88 SER A C 1
ATOM 685 O O . SER A 1 88 ? 10.343 0.505 -30.078 1.00 89.44 88 SER A O 1
ATOM 687 N N . PRO A 1 89 ? 10.815 2.532 -30.900 1.00 87.94 89 PRO A N 1
ATOM 688 C CA . PRO A 1 89 ? 10.409 3.240 -29.688 1.00 87.94 89 PRO A CA 1
ATOM 689 C C . PRO A 1 89 ? 8.882 3.326 -29.518 1.00 87.94 89 PRO A C 1
ATOM 691 O O . PRO A 1 89 ? 8.408 3.749 -28.462 1.00 87.94 89 PRO A O 1
ATOM 694 N N . LYS A 1 90 ? 8.093 2.961 -30.540 1.00 90.62 90 LYS A N 1
ATOM 695 C CA . LYS A 1 90 ? 6.626 3.062 -30.548 1.00 90.62 90 LYS A CA 1
ATOM 696 C C . LYS A 1 90 ? 5.988 1.758 -31.024 1.00 90.62 90 LYS A C 1
ATOM 698 O O . LYS A 1 90 ? 6.547 1.025 -31.827 1.00 90.62 90 LYS A O 1
ATOM 703 N N . THR A 1 91 ? 4.769 1.487 -30.574 1.00 91.12 91 THR A N 1
ATOM 704 C CA . THR A 1 91 ? 4.026 0.277 -30.964 1.00 91.12 91 THR A CA 1
ATOM 705 C C . THR A 1 91 ? 3.448 0.330 -32.380 1.00 91.12 91 THR A C 1
ATOM 707 O O . THR A 1 91 ? 2.911 -0.671 -32.842 1.00 91.12 91 THR A O 1
ATOM 710 N N . ASP A 1 92 ? 3.522 1.474 -33.069 1.00 92.44 92 ASP A N 1
ATOM 711 C CA . ASP A 1 92 ? 3.051 1.617 -34.451 1.00 92.44 92 ASP A CA 1
ATOM 712 C C . ASP A 1 92 ? 4.101 1.217 -35.498 1.00 92.44 92 ASP A C 1
ATOM 714 O O . ASP A 1 92 ? 3.766 1.146 -36.679 1.00 92.44 92 ASP A O 1
ATOM 718 N N . PHE A 1 93 ? 5.343 0.943 -35.070 1.00 91.00 93 PHE A N 1
ATOM 719 C CA . PHE A 1 93 ? 6.454 0.511 -35.923 1.00 91.00 93 PHE A CA 1
ATOM 720 C C . PHE A 1 93 ? 6.667 1.408 -37.162 1.00 91.00 93 PHE A C 1
ATOM 722 O O . PHE A 1 93 ? 7.079 0.934 -38.217 1.00 91.00 93 PHE A O 1
ATOM 729 N N . LYS A 1 94 ? 6.407 2.723 -37.051 1.00 91.81 94 LYS A N 1
ATOM 730 C CA . LYS A 1 94 ? 6.708 3.693 -38.129 1.00 91.81 94 LYS A CA 1
ATOM 731 C C . LYS A 1 94 ? 8.176 4.103 -38.170 1.00 91.81 94 LYS A C 1
ATOM 733 O O . LYS A 1 94 ? 8.717 4.377 -39.235 1.00 91.81 94 LYS A O 1
ATOM 738 N N . GLU A 1 95 ? 8.802 4.161 -37.000 1.00 89.69 95 GLU A N 1
ATOM 739 C CA . GLU A 1 95 ? 10.230 4.414 -36.820 1.00 89.69 95 GLU A CA 1
ATOM 740 C C . GLU A 1 95 ? 10.850 3.104 -36.331 1.00 89.69 95 GLU A C 1
ATOM 742 O O . GLU A 1 95 ? 10.654 2.733 -35.172 1.00 89.69 95 GLU A O 1
ATOM 747 N N . VAL A 1 96 ? 11.516 2.361 -37.216 1.00 89.31 96 VAL A N 1
ATOM 748 C CA . VAL A 1 96 ? 12.064 1.034 -36.901 1.00 89.31 96 VAL A CA 1
ATOM 749 C C . VAL A 1 96 ? 13.528 0.929 -37.267 1.00 89.31 96 VAL A C 1
ATOM 751 O O . VAL A 1 96 ? 13.967 1.418 -38.306 1.00 89.31 96 VAL A O 1
ATOM 754 N N . GLU A 1 97 ? 14.262 0.211 -36.434 1.00 86.19 97 GLU A N 1
ATOM 755 C CA . GLU A 1 97 ? 15.503 -0.428 -36.832 1.00 86.19 97 GLU A CA 1
ATOM 756 C C . GLU A 1 97 ? 15.202 -1.875 -37.215 1.00 86.19 97 GLU A C 1
ATOM 758 O O . GLU A 1 97 ? 14.484 -2.580 -36.499 1.00 86.19 97 GLU A O 1
ATOM 763 N N . LYS A 1 98 ? 15.737 -2.297 -38.360 1.00 86.88 98 LYS A N 1
ATOM 764 C CA . LYS A 1 98 ? 15.536 -3.632 -38.917 1.00 86.88 98 LYS A CA 1
ATOM 765 C C . LYS A 1 98 ? 16.796 -4.457 -38.763 1.00 86.88 98 LYS A C 1
ATOM 767 O O . LYS A 1 98 ? 17.889 -3.988 -39.072 1.00 86.88 98 LYS A O 1
ATOM 772 N N . TYR A 1 99 ? 16.610 -5.695 -38.344 1.00 81.62 99 TYR A N 1
ATOM 773 C CA . TYR A 1 99 ? 17.662 -6.687 -38.215 1.00 81.62 99 TYR A CA 1
ATOM 774 C C . TYR A 1 99 ? 17.232 -7.928 -38.977 1.00 81.62 99 TYR A C 1
ATOM 776 O O . TYR A 1 99 ? 16.089 -8.365 -38.848 1.00 81.62 99 TYR A O 1
ATOM 784 N N . THR A 1 100 ? 18.143 -8.495 -39.756 1.00 79.19 100 THR A N 1
ATOM 785 C CA . THR A 1 100 ? 17.950 -9.795 -40.390 1.00 79.19 100 THR A CA 1
ATOM 786 C C . THR A 1 100 ? 18.893 -10.804 -39.757 1.00 79.19 100 THR A C 1
ATOM 788 O O . THR A 1 100 ? 20.013 -10.466 -39.364 1.00 79.19 100 THR A O 1
ATOM 791 N N . ALA A 1 101 ? 18.427 -12.038 -39.609 1.00 72.38 101 ALA A N 1
ATOM 792 C CA . ALA A 1 101 ? 19.253 -13.127 -39.122 1.00 72.38 101 ALA A CA 1
ATOM 793 C C . ALA A 1 101 ? 18.928 -14.419 -39.871 1.00 72.38 101 ALA A C 1
ATOM 795 O O . ALA A 1 101 ? 17.765 -14.787 -40.001 1.00 72.38 101 ALA A O 1
ATOM 796 N N . GLU A 1 102 ? 19.961 -15.095 -40.358 1.00 69.88 102 GLU A N 1
ATOM 797 C CA . GLU A 1 102 ? 19.849 -16.332 -41.131 1.00 69.88 102 GLU A CA 1
ATOM 798 C C . GLU A 1 102 ? 20.319 -17.534 -40.300 1.00 69.88 102 GLU A C 1
ATOM 800 O O . GLU A 1 102 ? 21.297 -17.438 -39.547 1.00 69.88 102 GLU A O 1
ATOM 805 N N . GLY A 1 103 ? 19.633 -18.670 -40.459 1.00 62.97 103 GLY A N 1
ATOM 806 C CA . GLY A 1 103 ? 20.000 -19.948 -39.850 1.00 62.97 103 GLY A CA 1
ATOM 807 C C . GLY A 1 103 ? 19.392 -20.228 -38.470 1.00 62.97 103 GLY A C 1
ATOM 808 O O . GLY A 1 103 ? 18.505 -19.533 -37.975 1.00 62.97 103 GLY A O 1
ATOM 809 N N . ASN A 1 104 ? 19.868 -21.308 -37.844 1.00 57.88 104 ASN A N 1
ATOM 810 C CA . ASN A 1 104 ? 19.425 -21.737 -36.517 1.00 57.88 104 ASN A CA 1
ATOM 811 C C . ASN A 1 104 ? 20.196 -20.999 -35.410 1.00 57.88 104 ASN A C 1
ATOM 813 O O . ASN A 1 104 ? 21.410 -20.838 -35.507 1.00 57.88 104 ASN A O 1
ATOM 817 N N . ASN A 1 105 ? 19.512 -20.636 -34.316 1.00 60.31 105 ASN A N 1
ATOM 818 C CA . ASN A 1 105 ? 20.101 -20.018 -33.114 1.00 60.31 105 ASN A CA 1
ATOM 819 C C . ASN A 1 105 ? 20.697 -18.615 -33.343 1.00 60.31 105 ASN A C 1
ATOM 821 O O . ASN A 1 105 ? 21.870 -18.355 -33.064 1.00 60.31 105 ASN A O 1
ATOM 825 N N . CYS A 1 106 ? 19.867 -17.689 -33.821 1.00 63.41 106 CYS A N 1
ATOM 826 C CA . CYS A 1 106 ? 20.263 -16.311 -34.090 1.00 63.41 106 CYS A CA 1
ATOM 827 C C . CYS A 1 106 ? 20.286 -15.444 -32.819 1.00 63.41 106 CYS A C 1
ATOM 829 O O . CYS A 1 106 ? 19.382 -15.515 -31.980 1.00 63.41 106 CYS A O 1
ATOM 831 N N . LEU A 1 107 ? 21.293 -14.571 -32.711 1.00 66.94 107 LEU A N 1
ATOM 832 C CA . LEU A 1 107 ? 21.423 -13.580 -31.643 1.00 66.94 107 LEU A CA 1
ATOM 833 C C . LEU A 1 107 ? 21.456 -12.163 -32.227 1.00 66.94 107 LEU A C 1
ATOM 835 O O . LEU A 1 107 ? 22.369 -11.809 -32.973 1.00 66.94 107 LEU A O 1
ATOM 839 N N . ILE A 1 108 ? 20.495 -11.330 -31.833 1.00 70.88 108 ILE A N 1
ATOM 840 C CA . ILE A 1 108 ? 20.462 -9.905 -32.171 1.00 70.88 108 ILE A CA 1
ATOM 841 C C . ILE A 1 108 ? 20.965 -9.103 -30.979 1.00 70.88 108 IL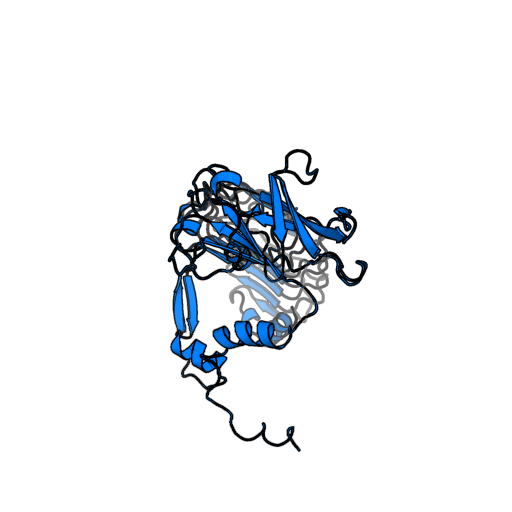E A C 1
ATOM 843 O O . ILE A 1 108 ? 20.473 -9.246 -29.861 1.00 70.88 108 ILE A O 1
ATOM 847 N N . LYS A 1 109 ? 21.946 -8.238 -31.227 1.00 70.25 109 LYS A N 1
ATOM 848 C CA . LYS A 1 109 ? 22.525 -7.360 -30.213 1.00 70.25 109 LYS A CA 1
ATOM 849 C C . LYS A 1 109 ? 21.941 -5.959 -30.339 1.00 70.25 109 LYS A C 1
ATOM 851 O O . LYS A 1 109 ? 22.013 -5.356 -31.404 1.00 70.25 109 LYS A O 1
ATOM 856 N N . VAL A 1 110 ? 21.391 -5.444 -29.246 1.00 73.19 110 VAL A N 1
ATOM 857 C CA . VAL A 1 110 ? 20.773 -4.114 -29.156 1.00 73.19 110 VAL A CA 1
ATOM 858 C C . VAL A 1 110 ? 21.650 -3.255 -28.256 1.00 73.19 110 VAL A C 1
ATOM 860 O O . VAL A 1 110 ? 21.951 -3.623 -27.121 1.00 73.19 110 VAL A O 1
ATOM 863 N N . ALA A 1 111 ? 22.107 -2.113 -28.755 1.00 74.38 111 ALA A N 1
ATOM 864 C CA . ALA A 1 111 ? 22.997 -1.249 -27.987 1.00 74.38 111 ALA A CA 1
ATOM 865 C C . ALA A 1 111 ? 22.192 -0.394 -26.998 1.00 74.38 111 ALA A C 1
ATOM 867 O O . ALA A 1 111 ? 21.177 0.192 -27.374 1.00 74.38 111 ALA A O 1
ATOM 868 N N . LYS A 1 112 ? 22.681 -0.220 -25.761 1.00 76.00 112 LYS A N 1
ATOM 869 C CA . LYS A 1 112 ? 22.031 0.618 -24.726 1.00 76.00 112 LYS A CA 1
ATOM 870 C C . LYS A 1 112 ? 21.604 1.999 -25.228 1.00 76.00 112 LYS A C 1
ATOM 872 O O . LYS A 1 112 ? 20.518 2.469 -24.897 1.00 76.00 112 LYS A O 1
ATOM 877 N N . LYS A 1 113 ? 22.418 2.630 -26.079 1.00 78.44 113 LYS A N 1
ATOM 878 C CA . LYS A 1 113 ? 22.129 3.940 -26.689 1.00 78.44 113 LYS A CA 1
ATOM 879 C C . LYS A 1 113 ? 20.804 4.007 -27.462 1.00 78.44 113 LYS A C 1
ATOM 881 O O . LYS A 1 113 ? 20.249 5.096 -27.568 1.00 78.44 113 LYS A O 1
ATOM 886 N N . GLN A 1 114 ? 20.288 2.886 -27.976 1.00 78.88 114 GLN A N 1
ATOM 887 C CA . GLN A 1 114 ? 18.997 2.832 -28.681 1.00 78.88 114 GLN A CA 1
ATOM 888 C C . GLN A 1 114 ? 17.820 3.110 -27.741 1.00 78.88 114 GLN A C 1
ATOM 890 O O . GLN A 1 114 ? 16.788 3.608 -28.178 1.00 78.88 114 GLN A O 1
ATOM 895 N N . PHE A 1 115 ? 17.994 2.885 -26.437 1.00 81.25 115 PHE A N 1
ATOM 896 C CA . PHE A 1 115 ? 17.020 3.272 -25.418 1.00 81.25 115 PHE A CA 1
ATOM 897 C C . PHE A 1 115 ? 17.169 4.743 -24.978 1.00 81.25 115 PHE A C 1
ATOM 899 O O . PHE A 1 115 ? 16.405 5.220 -24.144 1.00 81.25 115 PHE A O 1
ATOM 906 N N . GLY A 1 116 ? 18.147 5.481 -25.514 1.00 83.31 116 GLY A N 1
ATOM 907 C CA . GLY A 1 116 ? 18.472 6.843 -25.096 1.00 83.31 116 GLY A CA 1
ATOM 908 C C . GLY A 1 116 ? 19.264 6.918 -23.783 1.00 83.31 116 GLY A C 1
ATOM 909 O O . GLY A 1 116 ? 19.544 5.920 -23.122 1.00 83.31 116 GLY A O 1
ATOM 910 N N . ALA A 1 117 ? 19.645 8.136 -23.386 1.00 85.00 117 ALA A N 1
ATOM 911 C CA . ALA A 1 117 ? 20.584 8.373 -22.279 1.00 85.00 117 ALA A CA 1
ATOM 912 C C . ALA A 1 117 ? 20.092 7.905 -20.892 1.00 85.00 117 ALA A C 1
ATOM 914 O O . ALA A 1 117 ? 20.910 7.626 -20.007 1.00 85.00 117 ALA A O 1
ATOM 915 N N . ASP A 1 118 ? 18.773 7.839 -20.706 1.00 86.94 118 ASP A N 1
ATOM 916 C CA . ASP A 1 118 ? 18.107 7.382 -19.481 1.00 86.94 118 ASP A CA 1
ATOM 917 C C . ASP A 1 118 ? 17.420 6.015 -19.662 1.00 86.94 118 ASP A C 1
ATOM 919 O O . ASP A 1 118 ? 16.856 5.470 -18.713 1.00 86.94 118 ASP A O 1
ATOM 923 N N . GLY A 1 119 ? 17.496 5.414 -20.845 1.00 87.69 119 GLY A N 1
ATOM 924 C CA . GLY A 1 119 ? 16.768 4.192 -21.145 1.00 87.69 119 GLY A CA 1
ATOM 925 C C . GLY A 1 119 ? 15.269 4.408 -21.361 1.00 87.69 119 GLY A C 1
ATOM 926 O O . GLY A 1 119 ? 14.782 5.535 -21.470 1.00 87.69 119 GLY A O 1
ATOM 927 N N . GLY A 1 120 ? 14.515 3.314 -21.382 1.00 86.56 120 GLY A N 1
ATOM 928 C CA . GLY A 1 120 ? 13.071 3.352 -21.555 1.00 86.56 120 GLY A CA 1
ATOM 929 C C . GLY A 1 120 ? 12.500 2.027 -22.037 1.00 86.56 120 GLY A C 1
ATOM 930 O O . GLY A 1 120 ? 12.938 0.952 -21.627 1.00 86.56 120 GLY A O 1
ATOM 931 N N . ARG A 1 121 ? 11.484 2.137 -22.894 1.00 88.38 121 ARG A N 1
ATOM 932 C CA . ARG A 1 121 ? 10.810 1.013 -23.543 1.00 88.38 121 ARG A CA 1
ATOM 933 C C . ARG A 1 121 ? 11.153 1.004 -25.021 1.00 88.38 121 ARG A C 1
ATOM 935 O O . ARG A 1 121 ? 11.044 2.042 -25.669 1.00 88.38 121 ARG A O 1
ATOM 942 N N . LEU A 1 122 ? 11.491 -0.167 -25.533 1.00 87.38 122 LEU A N 1
ATOM 943 C CA . LEU A 1 122 ? 11.457 -0.470 -26.955 1.00 87.38 122 LEU A CA 1
ATOM 944 C C . LEU A 1 122 ? 10.440 -1.584 -27.191 1.00 87.38 122 LEU A C 1
ATOM 946 O O . LEU A 1 122 ? 10.116 -2.359 -26.294 1.00 87.38 122 LEU A O 1
ATOM 950 N N . TYR A 1 123 ? 9.934 -1.655 -28.407 1.00 87.94 123 TYR A N 1
ATOM 951 C CA . TYR A 1 123 ? 8.970 -2.646 -28.844 1.00 87.94 123 TYR A CA 1
ATOM 952 C C . TYR A 1 123 ? 9.589 -3.443 -29.971 1.00 87.94 123 TYR A C 1
ATOM 954 O O . TYR A 1 123 ? 10.175 -2.868 -30.885 1.00 87.94 123 TYR A O 1
ATOM 962 N N . THR A 1 124 ? 9.457 -4.759 -29.905 1.00 86.00 124 THR A N 1
ATOM 963 C CA . THR A 1 124 ? 9.989 -5.660 -30.918 1.00 86.00 124 THR A CA 1
ATOM 964 C C . THR A 1 124 ? 8.904 -6.558 -31.487 1.00 86.00 124 THR A C 1
ATOM 966 O O . THR A 1 124 ? 7.970 -6.950 -30.784 1.00 86.00 124 THR A O 1
ATOM 969 N N . ARG A 1 125 ? 9.018 -6.858 -32.777 1.00 86.00 125 ARG A N 1
ATOM 970 C CA . ARG A 1 125 ? 8.253 -7.896 -33.468 1.00 86.00 125 ARG A CA 1
ATOM 971 C C . ARG A 1 125 ? 9.181 -8.645 -34.413 1.00 86.00 125 ARG A C 1
ATOM 973 O O . ARG A 1 125 ? 10.133 -8.060 -34.927 1.00 86.00 125 ARG A O 1
ATOM 980 N N . VAL A 1 126 ? 8.899 -9.923 -34.626 1.00 82.94 126 VAL A N 1
ATOM 981 C CA . VAL A 1 126 ? 9.670 -10.807 -35.504 1.00 82.94 126 VAL A CA 1
ATOM 982 C C . VAL A 1 126 ? 8.748 -11.430 -36.546 1.00 82.94 126 VAL A C 1
ATOM 984 O O . VAL A 1 126 ? 7.602 -11.742 -36.237 1.00 82.94 126 VAL A O 1
ATOM 987 N N . ARG A 1 127 ? 9.231 -11.605 -37.773 1.00 81.44 127 ARG A N 1
ATOM 988 C CA . ARG A 1 127 ? 8.597 -12.436 -38.805 1.00 81.44 127 ARG A CA 1
ATOM 989 C C . ARG A 1 127 ? 9.639 -13.349 -39.436 1.00 81.44 127 ARG A C 1
ATOM 991 O O . ARG A 1 127 ? 10.819 -12.999 -39.478 1.00 81.44 127 ARG A O 1
ATOM 998 N N . SER A 1 128 ? 9.211 -14.501 -39.928 1.00 80.75 128 SER A N 1
ATOM 999 C CA . SER A 1 128 ? 10.055 -15.365 -40.749 1.00 80.75 128 SER A CA 1
ATOM 1000 C C . SER A 1 128 ? 10.216 -14.768 -42.148 1.00 80.75 128 SER A C 1
ATOM 1002 O O . SER A 1 128 ? 9.304 -14.109 -42.658 1.00 80.75 128 SER A O 1
ATOM 1004 N N . VAL A 1 129 ? 11.361 -15.022 -42.770 1.00 81.88 129 VAL A N 1
ATOM 1005 C CA . VAL A 1 129 ? 11.656 -14.668 -44.161 1.00 81.88 129 VAL A CA 1
ATOM 1006 C C . VAL A 1 129 ? 12.203 -15.912 -44.844 1.00 81.88 129 VAL A C 1
ATOM 1008 O O . VAL A 1 129 ? 13.132 -16.519 -44.318 1.00 81.88 129 VAL A O 1
ATOM 1011 N N . ALA A 1 130 ? 11.652 -16.291 -45.991 1.00 81.94 130 ALA A N 1
ATOM 1012 C CA . ALA A 1 130 ? 12.132 -17.425 -46.767 1.00 81.94 130 ALA A CA 1
ATOM 1013 C C . ALA A 1 130 ? 12.622 -16.962 -48.135 1.00 81.94 130 ALA A C 1
ATOM 1015 O O . ALA A 1 130 ? 11.921 -16.233 -48.830 1.00 81.94 130 ALA A O 1
ATOM 1016 N N . THR A 1 131 ? 13.822 -17.392 -48.520 1.00 82.38 131 THR A N 1
ATOM 1017 C CA . THR A 1 131 ? 14.324 -17.224 -49.888 1.00 82.38 131 THR A CA 1
ATOM 1018 C C . THR A 1 131 ? 14.183 -18.551 -50.620 1.00 82.38 131 THR A C 1
ATOM 1020 O O . THR A 1 131 ? 14.791 -19.549 -50.222 1.00 82.38 131 THR A O 1
ATOM 1023 N N . LEU A 1 132 ? 13.353 -18.563 -51.661 1.00 80.06 132 LEU A N 1
ATOM 1024 C CA . LEU A 1 132 ? 13.086 -19.731 -52.494 1.00 80.06 132 LEU A CA 1
ATOM 1025 C C . LEU A 1 132 ? 14.235 -19.974 -53.482 1.00 80.06 132 LEU A C 1
ATOM 1027 O O . LEU A 1 132 ? 15.002 -19.065 -53.801 1.00 80.06 132 LEU A O 1
ATOM 1031 N N . GLU A 1 133 ? 14.320 -21.184 -54.041 1.00 78.81 133 GLU A N 1
ATOM 1032 C CA . GLU A 1 133 ? 15.300 -21.510 -55.094 1.00 78.81 133 GLU A CA 1
ATOM 1033 C C . GLU A 1 133 ? 15.162 -20.602 -56.332 1.00 78.81 133 GLU A C 1
ATOM 1035 O O . GLU A 1 133 ? 16.142 -20.322 -57.022 1.00 78.81 133 GLU A O 1
ATOM 1040 N N . SER A 1 134 ? 13.958 -20.070 -56.579 1.00 80.81 134 SER A N 1
ATOM 1041 C CA . SER A 1 134 ? 13.670 -19.073 -57.619 1.00 80.81 134 SER A CA 1
ATOM 1042 C C . SER A 1 134 ? 14.251 -17.679 -57.339 1.00 80.81 134 SER A C 1
ATOM 1044 O O . SER A 1 134 ? 14.093 -16.783 -58.166 1.00 80.81 134 SER A O 1
ATOM 1046 N N . SER A 1 135 ? 14.921 -17.480 -56.196 1.00 78.56 135 SER A N 1
ATOM 1047 C CA . SER A 1 135 ? 15.331 -16.178 -55.640 1.00 78.56 135 SER A CA 1
ATOM 1048 C C . SER A 1 135 ? 14.171 -15.257 -55.232 1.00 78.56 135 SER A C 1
ATOM 1050 O O . SER A 1 135 ? 14.390 -14.082 -54.936 1.00 78.56 135 SER A O 1
ATOM 1052 N N . GLU A 1 136 ? 12.941 -15.771 -55.197 1.00 83.94 136 GLU A N 1
ATOM 1053 C CA . GLU A 1 136 ? 11.789 -15.065 -54.637 1.00 83.94 136 GLU A CA 1
ATOM 1054 C C . GLU A 1 136 ? 11.855 -15.061 -53.104 1.00 83.94 136 GLU A C 1
ATOM 1056 O O . GLU A 1 136 ? 12.304 -16.031 -52.489 1.00 83.94 136 GLU A O 1
ATOM 1061 N N . VAL A 1 137 ? 11.435 -13.950 -52.492 1.00 83.38 137 VAL A N 1
ATOM 1062 C CA . VAL A 1 137 ? 11.443 -13.773 -51.036 1.00 83.38 137 VAL A CA 1
ATOM 1063 C C . VAL A 1 137 ? 10.011 -13.736 -50.520 1.00 83.38 137 VAL A C 1
ATOM 1065 O O . VAL A 1 137 ? 9.250 -12.825 -50.848 1.00 83.38 137 VAL A O 1
ATOM 1068 N N . GLU A 1 138 ? 9.675 -14.692 -49.663 1.00 84.12 138 GLU A N 1
ATOM 1069 C CA . GLU A 1 138 ? 8.393 -14.772 -48.971 1.00 84.12 138 GLU A CA 1
ATOM 1070 C C . GLU A 1 138 ? 8.526 -14.324 -47.513 1.00 84.12 138 GLU A C 1
ATOM 1072 O O . GLU A 1 138 ? 9.552 -14.525 -46.857 1.00 84.12 138 GLU A O 1
ATOM 1077 N N . TYR A 1 139 ? 7.466 -13.706 -46.992 1.00 85.19 139 TYR A N 1
ATOM 1078 C CA . TYR A 1 139 ? 7.421 -13.181 -45.631 1.00 85.19 139 TYR A CA 1
ATOM 1079 C C . TYR A 1 139 ? 6.268 -13.797 -44.853 1.00 85.19 139 TYR A C 1
ATOM 1081 O O . TYR A 1 139 ? 5.123 -13.762 -45.301 1.00 85.19 139 TYR A O 1
ATOM 1089 N N . GLY A 1 140 ? 6.567 -14.255 -43.641 1.00 81.31 140 GLY A N 1
ATOM 1090 C CA . GLY A 1 140 ? 5.552 -14.686 -42.689 1.00 81.31 140 GLY A CA 1
ATOM 1091 C C . GLY A 1 140 ? 4.837 -13.508 -42.031 1.00 81.31 140 GLY A C 1
ATOM 1092 O O . GLY A 1 140 ? 5.225 -12.339 -42.168 1.00 81.31 140 GLY A O 1
ATOM 1093 N N . GLU A 1 141 ? 3.802 -13.828 -41.258 1.00 83.88 141 GLU A N 1
ATOM 1094 C CA . GLU A 1 141 ? 3.130 -12.840 -40.421 1.00 83.88 141 GLU A CA 1
ATOM 1095 C C . GLU A 1 141 ? 4.045 -12.331 -39.299 1.00 83.88 141 GLU A C 1
ATOM 1097 O O . GLU A 1 141 ? 4.926 -13.027 -38.786 1.00 83.88 141 GLU A O 1
ATOM 1102 N N . TRP A 1 142 ? 3.809 -11.085 -38.889 1.00 85.81 142 TRP A N 1
ATOM 1103 C CA . TRP A 1 142 ? 4.468 -10.527 -37.718 1.00 85.81 142 TRP A CA 1
ATOM 1104 C C . TRP A 1 142 ? 3.976 -11.200 -36.437 1.00 85.81 142 TRP A C 1
ATOM 1106 O O . TRP A 1 142 ? 2.774 -11.319 -36.197 1.00 85.81 142 TRP A O 1
ATOM 1116 N N . SER A 1 143 ? 4.916 -11.530 -35.554 1.00 81.00 143 SER A N 1
ATOM 1117 C CA . SER A 1 143 ? 4.631 -11.939 -34.186 1.00 81.00 143 SER A CA 1
ATOM 1118 C C . SER A 1 143 ? 3.859 -10.859 -33.428 1.00 81.00 143 SER A C 1
ATOM 1120 O O . SER A 1 143 ? 3.853 -9.671 -33.775 1.00 81.00 143 SER A O 1
ATOM 1122 N N . LYS A 1 144 ? 3.304 -11.247 -32.276 1.00 83.44 144 LYS A N 1
ATOM 1123 C CA . LYS A 1 144 ? 2.856 -10.267 -31.284 1.00 83.44 144 LYS A CA 1
ATOM 1124 C C . LYS A 1 144 ? 4.015 -9.350 -30.896 1.00 83.44 144 LYS A C 1
ATOM 1126 O O . LYS A 1 144 ? 5.161 -9.789 -30.774 1.00 83.44 144 LYS A O 1
ATOM 1131 N N . THR A 1 145 ? 3.692 -8.083 -30.670 1.00 86.56 145 THR A N 1
ATOM 1132 C CA . THR A 1 145 ? 4.643 -7.101 -30.155 1.00 86.56 145 THR A CA 1
ATOM 1133 C C . THR A 1 145 ? 5.074 -7.471 -28.739 1.00 86.56 145 THR A C 1
ATOM 1135 O O . THR A 1 145 ? 4.231 -7.663 -27.861 1.00 86.56 145 THR A O 1
ATOM 1138 N N . LYS A 1 146 ? 6.386 -7.520 -28.507 1.00 83.31 146 LYS A N 1
ATOM 1139 C CA . LYS A 1 146 ? 6.992 -7.670 -27.180 1.00 83.31 146 LYS A CA 1
ATOM 1140 C C . LYS A 1 146 ? 7.596 -6.342 -26.728 1.00 83.31 146 LYS A C 1
ATOM 1142 O O . LYS A 1 146 ? 8.179 -5.619 -27.529 1.00 83.31 146 LYS A O 1
ATOM 1147 N N . GLU A 1 147 ? 7.440 -6.020 -25.447 1.00 85.25 147 GLU A N 1
ATOM 1148 C CA . GLU A 1 147 ? 8.076 -4.859 -24.812 1.00 85.25 147 GLU A CA 1
ATOM 1149 C C . GLU A 1 147 ? 9.440 -5.271 -24.245 1.00 85.25 147 GLU A C 1
ATOM 1151 O O . GLU A 1 147 ? 9.564 -6.306 -23.590 1.00 85.25 147 GLU A O 1
ATOM 1156 N N . LEU A 1 148 ? 10.451 -4.446 -24.498 1.00 81.75 148 LEU A N 1
ATOM 1157 C CA . LEU A 1 148 ? 11.786 -4.526 -23.923 1.00 81.75 148 LEU A CA 1
ATOM 1158 C C . LEU A 1 148 ? 11.974 -3.313 -23.016 1.00 81.75 148 LEU A C 1
ATOM 1160 O O . LEU A 1 148 ? 11.946 -2.174 -23.490 1.00 81.75 148 LEU A O 1
ATOM 1164 N N . VAL A 1 149 ? 12.176 -3.547 -21.720 1.00 86.06 149 VAL A N 1
ATOM 1165 C CA . VAL A 1 149 ? 12.486 -2.482 -20.763 1.00 86.06 149 VAL A CA 1
ATOM 1166 C C . VAL A 1 149 ? 13.961 -2.533 -20.402 1.00 86.06 149 VAL A C 1
ATOM 1168 O O . VAL A 1 149 ? 14.471 -3.556 -19.950 1.00 86.06 149 VAL A O 1
ATOM 1171 N N . PHE A 1 150 ? 14.632 -1.400 -20.577 1.00 87.75 150 PHE A N 1
ATOM 1172 C CA . PHE A 1 150 ? 16.003 -1.207 -20.133 1.00 87.75 150 PHE A CA 1
ATOM 1173 C C . PHE A 1 150 ? 16.137 0.223 -19.622 1.00 87.75 150 PHE A C 1
ATOM 1175 O O . PHE A 1 150 ? 16.054 1.173 -20.400 1.00 87.75 150 PHE A O 1
ATOM 1182 N N . VAL A 1 151 ? 16.265 0.407 -18.308 1.00 92.38 151 VAL A N 1
ATOM 1183 C CA . VAL A 1 151 ? 16.129 1.731 -17.679 1.00 92.38 151 VAL A CA 1
ATOM 1184 C C . VAL A 1 151 ? 17.316 2.056 -16.791 1.00 92.38 151 VAL A C 1
ATOM 1186 O O . VAL A 1 151 ? 17.728 1.266 -15.949 1.00 92.38 151 VAL A O 1
ATOM 1189 N N . LYS A 1 152 ? 17.866 3.259 -16.939 1.00 93.06 152 LYS A N 1
ATOM 1190 C CA . LYS A 1 152 ? 19.007 3.688 -16.134 1.00 93.06 152 LYS A CA 1
ATOM 1191 C C . LYS A 1 152 ? 18.580 3.995 -14.707 1.00 93.06 152 LYS A C 1
ATOM 1193 O O . LYS A 1 152 ? 17.625 4.751 -14.492 1.00 93.06 152 LYS A O 1
ATOM 1198 N N . ILE A 1 153 ? 19.349 3.531 -13.724 1.00 94.56 153 ILE A N 1
ATOM 1199 C CA . ILE A 1 153 ? 19.199 3.939 -12.325 1.00 94.56 153 ILE A CA 1
ATOM 1200 C C . ILE A 1 153 ? 19.784 5.344 -12.176 1.00 94.56 153 ILE A C 1
ATOM 1202 O O . ILE A 1 153 ? 20.925 5.548 -11.764 1.00 94.56 153 ILE A O 1
ATOM 1206 N N . SER A 1 154 ? 18.991 6.347 -12.546 1.00 94.94 154 SER A N 1
ATOM 1207 C CA . SER A 1 154 ? 19.365 7.760 -12.514 1.00 94.94 154 SER A CA 1
ATOM 1208 C C . SER A 1 154 ? 18.412 8.565 -11.631 1.00 94.94 154 SER A C 1
ATOM 1210 O O . SER A 1 154 ? 17.295 8.145 -11.325 1.00 94.94 154 SER A O 1
ATOM 1212 N N . LYS A 1 155 ? 18.834 9.766 -11.222 1.00 95.25 155 LYS A N 1
ATOM 1213 C CA . LYS A 1 155 ? 17.934 10.714 -10.545 1.00 95.25 155 LYS A CA 1
ATOM 1214 C C . LYS A 1 155 ? 16.836 11.240 -11.479 1.00 95.25 155 LYS A C 1
ATOM 1216 O O . LYS A 1 155 ? 15.842 11.757 -10.984 1.00 95.25 155 LYS A O 1
ATOM 1221 N N . THR A 1 156 ? 16.996 11.112 -12.796 1.00 94.94 156 THR A N 1
ATOM 1222 C CA . THR A 1 156 ? 15.976 11.506 -13.776 1.00 94.94 156 THR A CA 1
ATOM 1223 C C . THR A 1 156 ? 14.801 10.533 -13.756 1.00 94.94 156 THR A C 1
ATOM 1225 O O . THR A 1 156 ?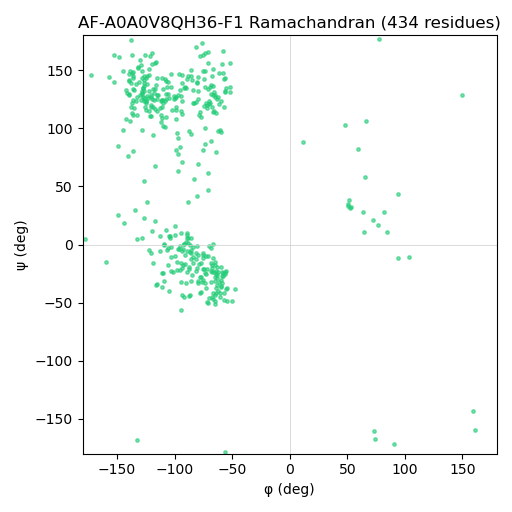 13.646 10.963 -13.632 1.00 94.94 156 THR A O 1
ATOM 1228 N N . ASN A 1 157 ? 15.096 9.231 -13.818 1.00 95.44 157 ASN A N 1
ATOM 1229 C CA . ASN A 1 157 ? 14.089 8.169 -13.793 1.00 95.44 157 ASN A CA 1
ATOM 1230 C C . ASN A 1 157 ? 13.559 7.907 -12.388 1.00 95.44 157 ASN A C 1
ATOM 1232 O O . ASN A 1 157 ? 12.353 7.784 -12.203 1.00 95.44 157 ASN A O 1
ATOM 1236 N N . PHE A 1 158 ? 14.449 7.895 -11.395 1.00 96.62 158 PHE A N 1
ATOM 1237 C CA . PHE A 1 158 ? 14.158 7.475 -10.027 1.00 96.62 158 PHE A CA 1
ATOM 1238 C C . PHE A 1 158 ? 14.563 8.540 -8.993 1.00 96.62 158 PHE A C 1
ATOM 1240 O O . PHE A 1 158 ? 15.303 8.238 -8.059 1.00 96.62 158 PHE A O 1
ATOM 1247 N N . PRO A 1 159 ? 14.100 9.800 -9.083 1.00 96.12 159 PRO A N 1
ATOM 1248 C CA . PRO A 1 159 ? 14.575 10.893 -8.223 1.00 96.12 159 PRO A CA 1
ATOM 1249 C C . PRO A 1 159 ? 14.474 10.597 -6.722 1.00 96.12 159 PRO A C 1
ATOM 1251 O O . PRO A 1 159 ? 15.357 10.981 -5.956 1.00 96.12 159 PRO A O 1
ATOM 1254 N N . GLY A 1 160 ? 13.408 9.906 -6.302 1.00 95.69 160 GLY A N 1
ATOM 1255 C CA . GLY A 1 160 ? 13.194 9.524 -4.907 1.00 95.69 160 GLY A CA 1
ATOM 1256 C C . GLY A 1 160 ? 13.685 8.126 -4.538 1.00 95.69 160 GLY A C 1
ATOM 1257 O O . GLY A 1 160 ? 13.825 7.863 -3.350 1.00 95.69 160 GLY A O 1
ATOM 1258 N N . MET A 1 161 ? 13.961 7.260 -5.520 1.00 95.75 161 MET A N 1
ATOM 1259 C CA . MET A 1 161 ? 14.347 5.854 -5.314 1.00 95.75 161 MET A CA 1
ATOM 1260 C C . MET A 1 161 ? 15.799 5.552 -5.715 1.00 95.75 161 MET A C 1
ATOM 1262 O O . MET A 1 161 ? 16.286 4.460 -5.442 1.00 95.75 161 MET A O 1
ATOM 1266 N N . TYR A 1 162 ? 16.517 6.514 -6.306 1.00 95.12 162 TYR A N 1
ATOM 1267 C CA . TYR A 1 162 ? 17.867 6.350 -6.857 1.00 95.12 162 TYR A CA 1
ATOM 1268 C C . TYR A 1 162 ? 18.832 5.687 -5.872 1.00 95.12 162 TYR A C 1
ATOM 1270 O O . TYR A 1 162 ? 19.510 4.730 -6.226 1.00 95.12 162 TYR A O 1
ATOM 1278 N N . THR A 1 163 ? 18.883 6.161 -4.624 1.00 92.31 163 THR A N 1
ATOM 1279 C CA . THR A 1 163 ? 19.789 5.592 -3.615 1.00 92.31 163 THR A CA 1
ATOM 1280 C C . THR A 1 163 ? 19.421 4.151 -3.270 1.00 92.31 163 THR A C 1
ATOM 1282 O O . THR A 1 163 ? 20.316 3.314 -3.179 1.00 92.31 163 THR A O 1
ATOM 1285 N N . THR A 1 164 ? 18.129 3.862 -3.103 1.00 93.25 164 THR A N 1
ATOM 1286 C CA . THR A 1 164 ? 17.624 2.524 -2.766 1.00 93.25 164 THR A CA 1
ATOM 1287 C C . THR A 1 164 ? 17.902 1.532 -3.886 1.00 93.25 164 THR A C 1
ATOM 1289 O O . THR A 1 164 ? 18.473 0.481 -3.615 1.00 93.25 164 THR A O 1
ATOM 1292 N N . LEU A 1 165 ? 17.591 1.887 -5.136 1.00 93.44 165 LEU A N 1
ATOM 1293 C CA . LEU A 1 165 ? 17.836 1.021 -6.291 1.00 93.44 165 LEU A CA 1
ATOM 1294 C C . LEU A 1 165 ? 19.334 0.816 -6.543 1.00 93.44 165 LEU A C 1
ATOM 1296 O O . LEU A 1 165 ? 19.765 -0.308 -6.764 1.00 93.44 165 LEU A O 1
ATOM 1300 N N . LYS A 1 166 ? 20.143 1.877 -6.424 1.00 90.12 166 LYS A N 1
ATOM 1301 C CA . LYS A 1 166 ? 21.586 1.809 -6.693 1.00 90.12 166 LYS A CA 1
ATOM 1302 C C . LYS A 1 166 ? 22.383 1.058 -5.627 1.00 90.12 166 LYS A C 1
ATOM 1304 O O . LYS A 1 166 ? 23.398 0.448 -5.939 1.00 90.12 166 LYS A O 1
ATOM 1309 N N . LYS A 1 167 ? 22.021 1.199 -4.347 1.00 84.75 167 LYS A N 1
ATOM 1310 C CA . LYS A 1 167 ? 22.845 0.691 -3.233 1.00 84.75 167 LYS A CA 1
ATOM 1311 C C . LYS A 1 167 ? 22.233 -0.486 -2.492 1.00 84.75 167 LYS A C 1
ATOM 1313 O O . LYS A 1 167 ? 22.986 -1.209 -1.847 1.00 84.75 167 LYS A O 1
ATOM 1318 N N . GLY A 1 168 ? 20.911 -0.638 -2.534 1.00 81.50 168 GLY A N 1
ATOM 1319 C CA . GLY A 1 168 ? 20.205 -1.590 -1.690 1.00 81.50 168 GLY A CA 1
ATOM 1320 C C . GLY A 1 168 ? 20.283 -1.220 -0.209 1.00 81.50 168 GLY A C 1
ATOM 1321 O O . GLY A 1 168 ? 21.320 -1.371 0.439 1.00 81.50 168 GLY A O 1
ATOM 1322 N N . ASP A 1 169 ? 19.185 -0.732 0.362 1.00 80.50 169 ASP A N 1
ATOM 1323 C CA . ASP A 1 169 ? 19.120 -0.406 1.793 1.00 80.50 169 ASP A CA 1
ATOM 1324 C C . ASP A 1 169 ? 18.036 -1.179 2.558 1.00 80.50 169 ASP A C 1
ATOM 1326 O O . ASP A 1 169 ? 17.997 -1.118 3.785 1.00 80.50 169 ASP A O 1
ATOM 1330 N N . GLY A 1 170 ? 17.184 -1.927 1.854 1.00 78.12 170 GLY A N 1
ATOM 1331 C CA . GLY A 1 170 ? 16.287 -2.911 2.451 1.00 78.12 170 GLY A CA 1
ATOM 1332 C C . GLY A 1 170 ? 17.038 -4.172 2.874 1.00 78.12 170 GLY A C 1
ATOM 1333 O O . GLY A 1 170 ? 18.013 -4.571 2.235 1.00 78.12 170 GLY A O 1
ATOM 1334 N N . GLU A 1 171 ? 16.558 -4.828 3.926 1.00 83.19 171 GLU A N 1
ATOM 1335 C CA . GLU A 1 171 ? 17.171 -6.030 4.495 1.00 83.19 171 GLU A CA 1
ATOM 1336 C C . GLU A 1 171 ? 16.119 -7.147 4.596 1.00 83.19 171 GLU A C 1
ATOM 1338 O O . GLU A 1 171 ? 14.979 -6.891 4.979 1.00 83.19 171 GLU A O 1
ATOM 1343 N N . TYR A 1 172 ? 16.493 -8.385 4.277 1.00 79.19 172 TYR A N 1
ATOM 1344 C CA . TYR A 1 172 ? 15.666 -9.573 4.496 1.00 79.19 172 TYR A CA 1
ATOM 1345 C C . TYR A 1 172 ? 16.465 -10.656 5.213 1.00 79.19 172 TYR A C 1
ATOM 1347 O O . TYR A 1 172 ? 17.695 -10.639 5.214 1.00 79.19 172 TYR A O 1
ATOM 1355 N N . TYR A 1 173 ? 15.756 -11.585 5.844 1.00 79.94 173 TYR A N 1
ATOM 1356 C CA . TYR A 1 173 ? 16.357 -12.751 6.473 1.00 79.94 173 TYR A CA 1
ATOM 1357 C C . TYR A 1 173 ? 16.071 -13.967 5.603 1.00 79.94 173 TYR A C 1
ATOM 1359 O O . TYR A 1 173 ? 14.931 -14.204 5.212 1.00 79.94 173 TYR A O 1
ATOM 1367 N N . THR A 1 174 ? 17.114 -14.717 5.296 1.00 79.81 174 THR A N 1
ATOM 1368 C CA . THR A 1 174 ? 17.058 -15.978 4.557 1.00 79.81 174 THR A CA 1
ATOM 1369 C C . THR A 1 174 ? 17.977 -16.967 5.249 1.00 79.81 174 THR A C 1
ATOM 1371 O O . THR A 1 174 ? 18.832 -16.553 6.025 1.00 79.81 174 THR A O 1
ATOM 1374 N N . PHE A 1 175 ? 17.842 -18.261 4.985 1.00 80.12 175 PHE A N 1
ATOM 1375 C CA . PHE A 1 175 ? 18.880 -19.199 5.397 1.00 80.12 175 PHE A CA 1
ATOM 1376 C C . PHE A 1 175 ? 20.228 -18.827 4.769 1.00 80.12 175 PHE A C 1
ATOM 1378 O O . PHE A 1 175 ? 20.271 -18.143 3.738 1.00 80.12 175 PHE A O 1
ATOM 1385 N N . SER A 1 176 ? 21.322 -19.243 5.409 1.00 82.56 176 SER A N 1
ATOM 1386 C CA . SER A 1 176 ? 22.665 -19.096 4.844 1.00 82.56 176 SER A CA 1
ATOM 1387 C C . SER A 1 176 ? 22.733 -19.665 3.419 1.00 82.56 176 SER A C 1
ATOM 1389 O O . SER A 1 176 ? 21.932 -20.524 3.055 1.00 82.56 176 SER A O 1
ATOM 1391 N N . ASP A 1 177 ? 23.677 -19.205 2.590 1.00 82.38 177 ASP A N 1
ATOM 1392 C CA . ASP A 1 177 ? 23.761 -19.684 1.199 1.00 82.38 177 ASP A CA 1
ATOM 1393 C C . ASP A 1 177 ? 23.973 -21.211 1.148 1.00 82.38 177 ASP A C 1
ATOM 1395 O O . ASP A 1 177 ? 23.356 -21.891 0.330 1.00 82.38 177 ASP A O 1
ATOM 1399 N N . ALA A 1 178 ? 24.743 -21.753 2.101 1.00 82.62 178 ALA A N 1
ATOM 1400 C CA . ALA A 1 178 ? 24.941 -23.190 2.279 1.00 82.62 178 ALA A CA 1
ATOM 1401 C C . ALA A 1 178 ? 23.643 -23.920 2.660 1.00 82.62 178 ALA A C 1
ATOM 1403 O O . ALA A 1 178 ? 23.352 -24.993 2.140 1.00 82.62 178 ALA A O 1
ATOM 1404 N N . ASP A 1 179 ? 22.832 -23.342 3.545 1.00 83.81 179 ASP A N 1
ATOM 1405 C CA . ASP A 1 179 ? 21.554 -23.932 3.947 1.00 83.81 179 ASP A CA 1
ATOM 1406 C C . ASP A 1 179 ? 20.485 -23.812 2.858 1.00 83.81 179 ASP A C 1
ATOM 1408 O O . ASP A 1 179 ? 19.672 -24.715 2.686 1.00 83.81 179 ASP A O 1
ATOM 1412 N N . MET A 1 180 ? 20.509 -22.736 2.072 1.00 81.88 180 MET A N 1
ATOM 1413 C CA . MET A 1 180 ? 19.672 -22.601 0.882 1.00 81.88 180 MET A CA 1
ATOM 1414 C C . MET A 1 180 ? 20.031 -23.644 -0.178 1.00 81.88 180 MET A C 1
ATOM 1416 O O . MET A 1 180 ? 19.136 -24.158 -0.844 1.00 81.88 180 MET A O 1
ATOM 1420 N N . GLU A 1 181 ? 21.313 -23.970 -0.347 1.00 85.38 181 GLU A N 1
ATOM 1421 C CA . GLU A 1 181 ? 21.761 -25.035 -1.250 1.00 85.38 181 GLU A CA 1
ATOM 1422 C C . GLU A 1 181 ? 21.334 -26.421 -0.752 1.00 85.38 181 GLU A C 1
ATOM 1424 O O . GLU A 1 181 ? 20.743 -27.186 -1.514 1.00 85.38 181 GLU A O 1
ATOM 1429 N N . LYS A 1 182 ? 21.499 -26.700 0.546 1.00 84.50 182 LYS A N 1
ATOM 1430 C CA . LYS A 1 182 ? 20.961 -27.910 1.189 1.00 84.50 182 LYS A CA 1
ATOM 1431 C C . LYS A 1 182 ? 19.457 -28.050 0.966 1.00 84.50 182 LYS A C 1
ATOM 1433 O O . LYS A 1 182 ? 19.003 -29.090 0.502 1.00 84.50 182 LYS A O 1
ATOM 1438 N N . LEU A 1 183 ? 18.688 -26.985 1.208 1.00 81.19 183 LEU A N 1
ATOM 1439 C CA . LEU A 1 183 ? 17.239 -26.971 0.984 1.00 81.19 183 LEU A CA 1
ATOM 1440 C C . LEU A 1 183 ? 16.873 -27.224 -0.483 1.00 81.19 183 LEU A C 1
ATOM 1442 O O . LEU A 1 183 ? 15.949 -27.990 -0.750 1.00 81.19 183 LEU A O 1
ATOM 1446 N N . LYS A 1 184 ? 17.605 -26.632 -1.436 1.00 83.44 184 LYS A N 1
ATOM 1447 C CA . LYS A 1 184 ? 17.426 -26.905 -2.875 1.00 83.44 184 LYS A CA 1
ATOM 1448 C C . LYS A 1 184 ? 17.690 -28.371 -3.224 1.00 83.44 184 LYS A C 1
ATOM 1450 O O . LYS A 1 184 ? 17.032 -28.903 -4.113 1.00 83.44 184 LYS A O 1
ATOM 1455 N N . ASN A 1 185 ? 18.600 -29.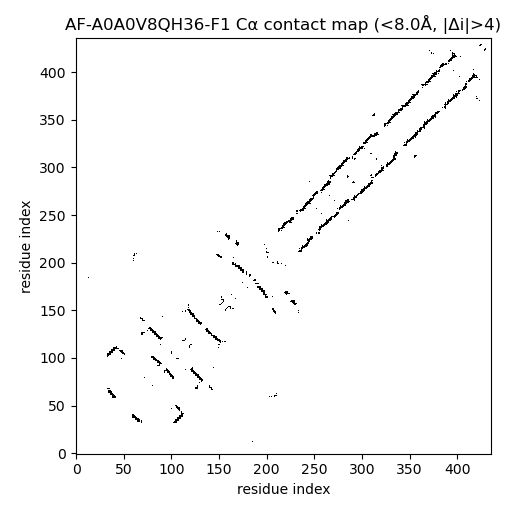019 -2.502 1.00 87.75 185 ASN A N 1
ATOM 1456 C CA . ASN A 1 185 ? 18.960 -30.424 -2.682 1.00 87.75 185 ASN A CA 1
ATOM 1457 C C . ASN A 1 185 ? 18.108 -31.389 -1.831 1.00 87.75 185 ASN A C 1
ATOM 1459 O O . ASN A 1 185 ? 18.315 -32.599 -1.890 1.00 87.75 185 ASN A O 1
ATOM 1463 N N . GLY A 1 186 ? 17.132 -30.882 -1.066 1.00 86.12 186 GLY A N 1
ATOM 1464 C CA . GLY A 1 186 ? 16.260 -31.687 -0.203 1.00 86.12 186 GLY A CA 1
ATOM 1465 C C . GLY A 1 186 ? 16.912 -32.160 1.102 1.00 86.12 186 GLY A C 1
ATOM 1466 O O . GLY A 1 186 ? 16.402 -33.077 1.744 1.00 86.12 186 GLY A O 1
ATOM 1467 N N . GLU A 1 187 ? 18.029 -31.556 1.503 1.00 87.00 187 GLU A N 1
ATOM 1468 C CA . GLU A 1 187 ? 18.759 -31.897 2.721 1.00 87.00 187 GLU A CA 1
ATOM 1469 C C . GLU A 1 187 ? 18.244 -31.109 3.943 1.00 87.00 187 GLU A C 1
ATOM 1471 O O . GLU A 1 187 ? 17.883 -29.931 3.829 1.00 87.00 187 GLU A O 1
ATOM 1476 N N . PRO A 1 188 ? 18.229 -31.721 5.142 1.00 79.88 188 PRO A N 1
ATOM 1477 C CA . PRO A 1 188 ? 17.901 -31.020 6.377 1.00 79.88 188 PRO A CA 1
ATOM 1478 C C . PRO A 1 188 ? 18.981 -29.988 6.747 1.00 79.88 188 PRO A C 1
ATOM 1480 O O . PRO A 1 188 ? 20.178 -30.210 6.567 1.00 79.88 188 PRO A O 1
ATOM 1483 N N . THR A 1 189 ? 18.559 -28.862 7.323 1.00 79.62 189 THR A N 1
ATOM 1484 C CA . THR A 1 189 ? 19.433 -27.758 7.753 1.00 79.62 189 THR A CA 1
ATOM 1485 C C . THR A 1 189 ? 19.155 -27.360 9.209 1.00 79.62 189 THR A C 1
ATOM 1487 O O . THR A 1 189 ? 18.026 -27.483 9.686 1.00 79.62 189 THR A O 1
ATOM 1490 N N . SER A 1 190 ? 20.190 -26.882 9.915 1.00 68.69 190 SER A N 1
ATOM 1491 C CA . SER A 1 190 ? 20.117 -26.319 11.273 1.00 68.69 190 SER A CA 1
ATOM 1492 C C . SER A 1 190 ? 19.526 -24.902 11.325 1.00 68.69 190 SER A C 1
ATOM 1494 O O . SER A 1 190 ? 19.201 -24.429 12.410 1.00 68.69 190 SER A O 1
ATOM 1496 N N . GLY A 1 191 ? 19.308 -24.259 10.173 1.00 67.75 191 GLY A N 1
ATOM 1497 C CA . GLY A 1 191 ? 18.381 -23.138 10.046 1.00 67.75 191 GLY A CA 1
ATOM 1498 C C . GLY A 1 191 ? 18.894 -21.755 10.453 1.00 67.75 191 GLY A C 1
ATOM 1499 O O . GLY A 1 191 ? 18.083 -20.905 10.829 1.00 67.75 191 GLY A O 1
ATOM 1500 N N . ASP A 1 192 ? 20.197 -21.486 10.355 1.00 77.56 192 ASP A N 1
ATOM 1501 C CA . ASP A 1 192 ? 20.719 -20.158 10.683 1.00 77.56 192 ASP A CA 1
ATOM 1502 C C . ASP A 1 192 ? 20.216 -19.113 9.677 1.00 77.56 192 ASP A C 1
ATOM 1504 O O . ASP A 1 192 ? 20.541 -19.127 8.484 1.00 77.56 192 ASP A O 1
ATOM 1508 N N . MET A 1 193 ? 19.400 -18.176 10.167 1.00 83.50 193 MET A N 1
ATOM 1509 C CA . MET A 1 193 ? 18.915 -17.063 9.361 1.00 83.50 193 MET A CA 1
ATOM 1510 C C . MET A 1 193 ? 20.001 -15.995 9.227 1.00 83.50 193 MET A C 1
ATOM 1512 O O . MET A 1 193 ? 20.355 -15.300 10.180 1.00 83.50 193 MET A O 1
ATOM 1516 N N . VAL A 1 194 ? 20.481 -15.808 8.007 1.00 83.69 194 VAL A N 1
ATOM 1517 C CA . VAL A 1 194 ? 21.402 -14.751 7.621 1.00 83.69 194 VAL A CA 1
ATOM 1518 C C . VAL A 1 194 ? 20.628 -13.555 7.089 1.00 83.69 194 VAL A C 1
ATOM 1520 O O . VAL A 1 194 ? 19.669 -13.651 6.322 1.00 83.69 194 VAL A O 1
ATOM 1523 N N . LYS A 1 195 ? 21.093 -12.379 7.488 1.00 84.94 195 LYS A N 1
ATOM 1524 C CA . LYS A 1 195 ? 20.582 -11.105 7.016 1.00 84.94 195 LYS A CA 1
ATOM 1525 C C . LYS A 1 195 ? 21.234 -10.727 5.684 1.00 84.94 195 LYS A C 1
ATOM 1527 O O . LYS A 1 195 ? 22.451 -10.575 5.610 1.00 84.94 195 LYS A O 1
ATOM 1532 N N . LYS A 1 196 ? 20.429 -10.524 4.646 1.00 82.31 196 LYS A N 1
ATOM 1533 C CA . LYS A 1 196 ? 20.855 -10.101 3.305 1.00 82.31 196 LYS A CA 1
ATOM 1534 C C . LYS A 1 196 ? 20.274 -8.729 2.970 1.00 82.31 196 LYS A C 1
ATOM 1536 O O . LYS A 1 196 ? 19.268 -8.308 3.539 1.00 82.31 196 LYS A O 1
ATOM 1541 N N . LYS A 1 197 ? 20.921 -8.017 2.047 1.00 82.81 197 LYS A N 1
ATOM 1542 C CA . LYS A 1 197 ? 20.402 -6.768 1.476 1.00 82.81 197 LYS A CA 1
ATOM 1543 C C . LYS A 1 197 ? 19.647 -7.061 0.189 1.00 82.81 197 LYS A C 1
ATOM 1545 O O . LYS A 1 197 ? 20.054 -7.938 -0.567 1.00 82.81 197 LYS A O 1
ATOM 1550 N N . TYR A 1 198 ? 18.597 -6.295 -0.079 1.00 81.69 198 TYR A N 1
ATOM 1551 C CA . TYR A 1 198 ? 17.991 -6.272 -1.407 1.00 81.69 198 TYR A CA 1
ATOM 1552 C C . TYR A 1 198 ? 18.941 -5.583 -2.384 1.00 81.69 198 TYR A C 1
ATOM 1554 O O . TYR A 1 198 ? 19.296 -4.425 -2.174 1.00 81.69 198 TYR A O 1
ATOM 1562 N N . LEU A 1 199 ? 19.346 -6.295 -3.432 1.00 84.69 199 LEU A N 1
ATOM 1563 C CA . LEU A 1 199 ? 20.079 -5.746 -4.568 1.00 84.69 199 LEU A CA 1
ATOM 1564 C C . LEU A 1 199 ? 19.133 -5.766 -5.766 1.00 84.69 199 LEU A C 1
ATOM 1566 O O . LEU A 1 199 ? 18.584 -6.816 -6.088 1.00 84.69 199 LEU A O 1
ATOM 1570 N N . TYR A 1 200 ? 18.898 -4.593 -6.346 1.00 90.31 200 TYR A N 1
ATOM 1571 C CA . TYR A 1 200 ? 17.983 -4.417 -7.477 1.00 90.31 200 TYR A CA 1
ATOM 1572 C C . TYR A 1 200 ? 18.748 -4.494 -8.800 1.00 90.31 200 TYR A C 1
ATOM 1574 O O . TYR A 1 200 ? 18.318 -5.178 -9.714 1.00 90.31 200 TYR A O 1
ATOM 1582 N N . ASP A 1 201 ? 19.904 -3.833 -8.834 1.00 89.38 201 ASP A N 1
ATOM 1583 C CA . ASP A 1 201 ? 20.936 -3.936 -9.864 1.00 89.38 201 ASP A CA 1
ATOM 1584 C C . ASP A 1 201 ? 21.885 -5.083 -9.482 1.00 89.38 201 ASP A C 1
ATOM 1586 O O . ASP A 1 201 ? 22.728 -4.942 -8.582 1.00 89.38 201 ASP A O 1
ATOM 1590 N N . GLN A 1 202 ? 21.663 -6.262 -10.059 1.00 85.38 202 GLN A N 1
ATOM 1591 C CA . GLN A 1 202 ? 22.400 -7.478 -9.722 1.00 85.38 202 GLN A CA 1
ATOM 1592 C C . GLN A 1 202 ? 23.788 -7.463 -10.361 1.00 85.38 202 GLN A C 1
ATOM 1594 O O . GLN A 1 202 ? 24.771 -7.849 -9.715 1.00 85.38 202 GLN A O 1
ATOM 1599 N N . ASN A 1 203 ? 23.868 -6.997 -11.609 1.00 83.12 203 ASN A N 1
ATOM 1600 C CA . ASN A 1 203 ? 25.112 -6.946 -12.373 1.00 83.12 203 ASN A CA 1
ATOM 1601 C C . ASN A 1 203 ? 25.958 -5.685 -12.069 1.00 83.12 203 ASN A C 1
ATOM 1603 O O . ASN A 1 203 ? 27.147 -5.651 -12.393 1.00 83.12 203 ASN A O 1
ATOM 1607 N N . LYS A 1 204 ? 25.386 -4.708 -11.350 1.00 88.19 204 LYS A N 1
ATOM 1608 C CA . LYS A 1 204 ? 25.998 -3.445 -10.897 1.00 88.19 204 LYS A CA 1
ATOM 1609 C C . LYS A 1 204 ? 26.423 -2.524 -12.032 1.00 88.19 204 LYS A C 1
ATOM 1611 O O . LYS A 1 204 ? 27.358 -1.731 -11.865 1.00 88.19 204 LYS A O 1
ATOM 1616 N N . ASP A 1 205 ? 25.757 -2.610 -13.173 1.00 85.12 205 ASP A N 1
ATOM 1617 C CA . ASP A 1 205 ? 26.067 -1.791 -14.338 1.00 85.12 205 ASP A CA 1
ATOM 1618 C C . ASP A 1 205 ? 25.373 -0.413 -14.309 1.00 85.12 205 ASP A C 1
ATOM 1620 O O . ASP A 1 205 ? 25.653 0.454 -15.146 1.00 85.12 205 ASP A O 1
ATOM 1624 N N . GLY A 1 206 ? 24.515 -0.171 -13.311 1.00 89.12 206 GLY A N 1
ATOM 1625 C CA . GLY A 1 206 ? 23.771 1.069 -13.125 1.00 89.12 206 GLY A CA 1
ATOM 1626 C C . GLY A 1 206 ? 22.473 1.155 -13.928 1.00 89.12 206 GLY A C 1
ATOM 1627 O O . GLY A 1 206 ? 21.881 2.242 -13.993 1.00 89.12 206 GLY A O 1
ATOM 1628 N N . TRP A 1 207 ? 22.031 0.059 -14.534 1.00 90.62 207 TRP A N 1
ATOM 1629 C CA . TRP A 1 207 ? 20.777 -0.081 -15.260 1.00 90.62 207 TRP A CA 1
ATOM 1630 C C . TRP A 1 207 ? 19.917 -1.165 -14.611 1.00 90.62 207 TRP A C 1
ATOM 1632 O O . TRP A 1 207 ? 20.363 -1.893 -13.738 1.00 90.62 207 TRP A O 1
ATOM 1642 N N . LEU A 1 208 ? 18.640 -1.175 -14.974 1.00 90.62 208 LEU A N 1
ATOM 1643 C CA . LEU A 1 208 ? 17.740 -2.279 -14.703 1.00 90.62 208 LEU A CA 1
ATOM 1644 C C . LEU A 1 208 ? 17.327 -2.860 -16.044 1.00 90.62 208 LEU A C 1
ATOM 1646 O O . LEU A 1 208 ? 16.664 -2.179 -16.841 1.00 90.62 208 LEU A O 1
ATOM 1650 N N . ASP A 1 209 ? 17.732 -4.099 -16.274 1.00 86.06 209 ASP A N 1
ATOM 1651 C CA . ASP A 1 209 ? 17.280 -4.885 -17.409 1.00 86.06 209 ASP A CA 1
ATOM 1652 C C . ASP A 1 209 ? 15.899 -5.513 -17.140 1.00 86.06 209 ASP A C 1
ATOM 1654 O O . ASP A 1 209 ? 15.359 -5.464 -16.030 1.00 86.06 209 ASP A O 1
ATOM 1658 N N . GLN A 1 210 ? 15.274 -6.094 -18.164 1.00 82.50 210 GLN A N 1
ATOM 1659 C CA . GLN A 1 210 ? 13.948 -6.694 -18.023 1.00 82.50 210 GLN A CA 1
ATOM 1660 C C . GLN A 1 210 ? 13.922 -7.887 -17.043 1.00 82.50 210 GLN A C 1
ATOM 1662 O O . GLN A 1 210 ? 12.886 -8.130 -16.422 1.00 82.50 210 GLN A O 1
ATOM 1667 N N . GLY A 1 211 ? 15.022 -8.625 -16.891 1.00 81.88 211 GLY A N 1
ATOM 1668 C CA . GLY A 1 211 ? 15.169 -9.741 -15.957 1.00 81.88 211 GLY A CA 1
ATOM 1669 C C . GLY A 1 211 ? 15.236 -9.242 -14.520 1.00 81.88 211 GLY A C 1
ATOM 1670 O O . GLY A 1 211 ? 14.422 -9.648 -13.694 1.00 81.88 211 GLY A O 1
ATOM 1671 N N . GLU A 1 212 ? 16.098 -8.265 -14.257 1.00 88.81 212 GLU A N 1
ATOM 1672 C CA . GLU A 1 212 ? 16.183 -7.574 -12.971 1.00 88.81 212 GLU A CA 1
ATOM 1673 C C . GLU A 1 212 ? 14.833 -6.953 -12.598 1.00 88.81 212 GLU A C 1
ATOM 1675 O O . GLU A 1 212 ? 14.313 -7.199 -11.514 1.00 88.81 212 GLU A O 1
ATOM 1680 N N . ILE A 1 213 ? 14.183 -6.234 -13.518 1.00 89.50 213 ILE A N 1
ATOM 1681 C CA . ILE A 1 213 ? 12.831 -5.686 -13.315 1.00 89.50 213 ILE A CA 1
ATOM 1682 C 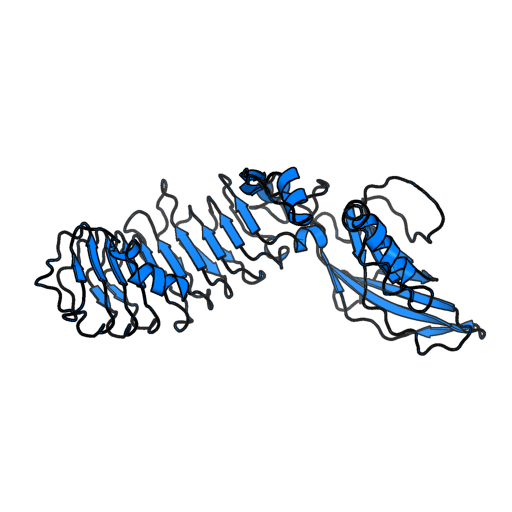C . ILE A 1 213 ? 11.818 -6.781 -12.969 1.00 89.50 213 ILE A C 1
ATOM 1684 O O . ILE A 1 213 ? 10.955 -6.580 -12.107 1.00 89.50 213 ILE A O 1
ATOM 1688 N N . ASN A 1 214 ? 11.894 -7.930 -13.641 1.00 86.62 214 ASN A N 1
ATOM 1689 C CA . ASN A 1 214 ? 10.978 -9.040 -13.412 1.00 86.62 214 ASN A CA 1
ATOM 1690 C C . ASN A 1 214 ? 11.172 -9.695 -12.047 1.00 86.62 214 ASN A C 1
ATOM 1692 O O . ASN A 1 214 ? 10.177 -10.143 -11.468 1.00 86.62 214 ASN A O 1
ATOM 1696 N N . ASP A 1 215 ? 12.399 -9.706 -11.538 1.00 88.62 215 ASP A N 1
ATOM 1697 C CA . ASP A 1 215 ? 12.762 -10.271 -10.241 1.00 88.62 215 ASP A CA 1
ATOM 1698 C C . ASP A 1 215 ? 12.442 -9.328 -9.071 1.00 88.62 215 ASP A C 1
ATOM 1700 O O . ASP A 1 215 ? 12.270 -9.771 -7.929 1.00 88.62 215 ASP A O 1
ATOM 1704 N N . ILE A 1 216 ? 12.283 -8.025 -9.328 1.00 91.75 216 ILE A N 1
ATOM 1705 C CA . ILE A 1 216 ? 11.916 -7.039 -8.304 1.00 91.75 216 ILE A CA 1
ATOM 1706 C C . ILE A 1 216 ? 10.437 -7.193 -7.917 1.00 91.75 216 ILE A C 1
ATOM 1708 O O . ILE A 1 216 ? 9.536 -6.519 -8.416 1.00 91.75 216 ILE A O 1
ATOM 1712 N N . ARG A 1 217 ? 10.193 -8.085 -6.952 1.00 93.81 217 ARG A N 1
ATOM 1713 C CA . ARG A 1 217 ? 8.885 -8.314 -6.310 1.00 93.81 217 ARG A CA 1
ATOM 1714 C C . ARG A 1 217 ? 8.650 -7.429 -5.087 1.00 93.81 217 ARG A C 1
ATOM 1716 O O . ARG A 1 217 ? 7.505 -7.191 -4.709 1.00 93.81 217 ARG A O 1
ATOM 1723 N N . THR A 1 218 ? 9.714 -6.945 -4.446 1.00 93.94 218 THR A N 1
ATOM 1724 C CA . THR A 1 218 ? 9.638 -6.151 -3.211 1.00 93.94 218 THR A CA 1
ATOM 1725 C C . THR A 1 218 ? 10.555 -4.940 -3.280 1.00 93.94 218 THR A C 1
ATOM 1727 O O . THR A 1 218 ? 11.729 -5.081 -3.598 1.00 93.94 218 THR A O 1
ATOM 1730 N N . LEU A 1 219 ? 10.037 -3.767 -2.911 1.00 95.19 219 LEU A N 1
ATOM 1731 C CA . LEU A 1 219 ? 10.809 -2.540 -2.722 1.00 95.19 219 LEU A CA 1
ATOM 1732 C C . LEU A 1 219 ? 10.820 -2.191 -1.235 1.00 95.19 219 LEU A C 1
ATOM 1734 O O . LEU A 1 219 ? 9.798 -1.824 -0.654 1.00 95.19 219 LEU A O 1
ATOM 1738 N N . MET A 1 220 ? 11.984 -2.304 -0.609 1.00 92.88 220 MET A N 1
ATOM 1739 C CA . MET A 1 220 ? 12.147 -2.096 0.825 1.00 92.88 220 MET A CA 1
ATOM 1740 C C . MET A 1 220 ? 13.237 -1.077 1.126 1.00 92.88 220 MET A C 1
ATOM 1742 O O . MET A 1 220 ? 14.297 -1.080 0.503 1.00 92.88 220 MET A O 1
ATOM 1746 N N . THR A 1 221 ? 12.976 -0.258 2.142 1.00 92.62 221 THR A N 1
ATOM 1747 C CA . THR A 1 221 ? 13.943 0.667 2.741 1.00 92.62 221 THR A CA 1
ATOM 1748 C C . THR A 1 221 ? 14.010 0.440 4.245 1.00 92.62 221 THR A C 1
ATOM 1750 O O . THR A 1 221 ? 12.999 0.131 4.889 1.00 92.62 221 THR A O 1
ATOM 1753 N N . LYS A 1 222 ? 15.200 0.606 4.821 1.00 86.88 222 LYS A N 1
ATOM 1754 C CA . LYS A 1 222 ? 15.394 0.500 6.271 1.00 86.88 222 LYS A CA 1
ATOM 1755 C C . LYS A 1 222 ? 15.317 1.859 6.949 1.00 86.88 222 LYS A C 1
ATOM 1757 O O . LYS A 1 222 ? 14.483 2.046 7.828 1.00 86.88 222 LYS A O 1
ATOM 1762 N N . ASP A 1 223 ? 16.159 2.779 6.486 1.00 85.19 223 ASP A N 1
ATOM 1763 C CA . ASP A 1 223 ? 16.333 4.126 7.041 1.00 85.19 223 ASP A CA 1
ATOM 1764 C C . ASP A 1 223 ? 16.329 5.204 5.940 1.00 85.19 223 ASP A C 1
ATOM 1766 O O . ASP A 1 223 ? 16.545 6.388 6.207 1.00 85.19 223 ASP A O 1
ATOM 1770 N N . THR A 1 224 ? 16.082 4.817 4.682 1.00 91.44 224 THR A N 1
ATOM 1771 C CA . THR A 1 224 ? 16.044 5.761 3.562 1.00 91.44 224 THR A CA 1
ATOM 1772 C C . THR A 1 224 ? 14.680 6.425 3.448 1.00 91.44 224 THR A C 1
ATOM 1774 O O . THR A 1 224 ? 13.628 5.784 3.450 1.00 91.44 224 THR A O 1
ATOM 1777 N N . LYS A 1 225 ? 14.713 7.748 3.286 1.00 94.81 225 LYS A N 1
ATOM 1778 C CA . LYS A 1 225 ? 13.551 8.562 2.935 1.00 94.81 225 LYS A CA 1
ATOM 1779 C C . LYS A 1 225 ? 13.341 8.560 1.425 1.00 94.81 225 LYS A C 1
ATOM 1781 O O . LYS A 1 225 ? 14.185 9.070 0.690 1.00 94.81 225 LYS A O 1
ATOM 1786 N N . ILE A 1 226 ? 12.167 8.114 0.989 1.00 97.31 226 ILE A N 1
ATOM 1787 C CA . ILE A 1 226 ? 11.727 8.196 -0.405 1.00 97.31 226 ILE A CA 1
ATOM 1788 C C . ILE A 1 226 ? 10.906 9.474 -0.607 1.00 97.31 226 ILE A C 1
ATOM 1790 O O . ILE A 1 226 ? 9.910 9.715 0.076 1.00 97.31 226 ILE A O 1
ATOM 1794 N N . SER A 1 227 ? 11.318 10.329 -1.542 1.00 95.69 227 SER A N 1
ATOM 1795 C CA . SER A 1 227 ? 10.627 11.599 -1.825 1.00 95.69 227 SER A CA 1
ATOM 1796 C C . SER A 1 227 ? 9.629 11.523 -2.979 1.00 95.69 227 SER A C 1
ATOM 1798 O O . SER A 1 227 ? 8.725 12.351 -3.062 1.00 95.69 227 SER A O 1
ATOM 1800 N N . SER A 1 228 ? 9.787 10.540 -3.862 1.00 96.50 228 SER A N 1
ATOM 1801 C CA . SER A 1 228 ? 8.984 10.344 -5.065 1.00 96.50 228 SER A CA 1
ATOM 1802 C C . SER A 1 228 ? 9.056 8.882 -5.497 1.00 96.50 228 SER A C 1
ATOM 1804 O O . SER A 1 228 ? 10.113 8.266 -5.378 1.00 96.50 228 SER A O 1
ATOM 1806 N N . LEU A 1 229 ? 7.943 8.357 -6.013 1.00 97.00 229 LEU A N 1
ATOM 1807 C CA . LEU A 1 229 ? 7.869 7.038 -6.650 1.00 97.00 229 LEU A CA 1
ATOM 1808 C C . LEU A 1 229 ? 7.907 7.123 -8.182 1.00 97.00 229 LEU A C 1
ATOM 1810 O O . LEU A 1 229 ? 7.577 6.153 -8.851 1.00 97.00 229 LEU A O 1
ATOM 1814 N N . LYS A 1 230 ? 8.310 8.262 -8.759 1.00 96.62 230 LYS A N 1
ATOM 1815 C CA . LYS A 1 230 ? 8.567 8.334 -10.204 1.00 96.62 230 LYS A CA 1
ATOM 1816 C C . LYS A 1 230 ? 9.532 7.208 -10.607 1.00 96.62 230 LYS A C 1
ATOM 1818 O O . LYS A 1 230 ? 10.550 7.025 -9.933 1.00 96.62 230 LYS A O 1
ATOM 1823 N N . GLY A 1 231 ? 9.178 6.474 -11.660 1.00 95.94 231 GLY A N 1
ATOM 1824 C CA . GLY A 1 231 ? 9.907 5.315 -12.163 1.00 95.94 231 GLY A CA 1
ATOM 1825 C C . GLY A 1 231 ? 9.403 3.976 -11.613 1.00 95.94 231 GLY A C 1
ATOM 1826 O O . GLY A 1 231 ? 9.762 2.934 -12.155 1.00 95.94 231 GLY A O 1
ATOM 1827 N N . VAL A 1 232 ? 8.547 3.954 -10.582 1.00 97.12 232 VAL A N 1
ATOM 1828 C CA . VAL A 1 232 ? 7.989 2.697 -10.041 1.00 97.12 232 VAL A CA 1
ATOM 1829 C C . VAL A 1 232 ? 7.155 1.945 -11.083 1.00 97.12 232 VAL A C 1
ATOM 1831 O O . VAL A 1 232 ? 7.035 0.729 -11.011 1.00 97.12 232 VAL A O 1
AT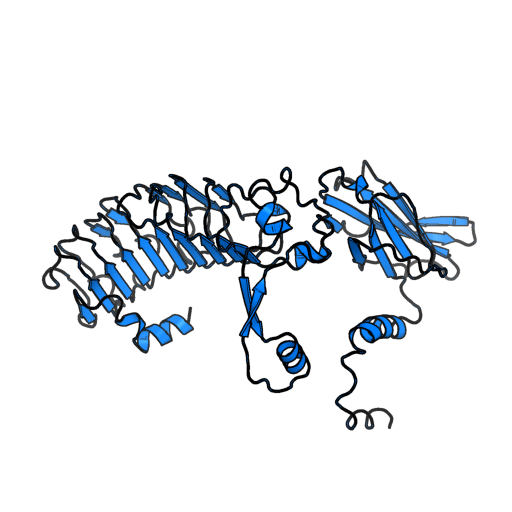OM 1834 N N . GLU A 1 233 ? 6.630 2.642 -12.091 1.00 95.62 233 GLU A N 1
ATOM 1835 C CA . GLU A 1 233 ? 5.901 2.079 -13.227 1.00 95.62 233 GLU A CA 1
ATOM 1836 C C . GLU A 1 233 ? 6.748 1.172 -14.136 1.00 95.62 233 GLU A C 1
ATOM 1838 O O . GLU A 1 233 ? 6.186 0.441 -14.949 1.00 95.62 233 GLU A O 1
ATOM 1843 N N . TYR A 1 234 ? 8.081 1.206 -14.023 1.00 94.31 234 TYR A N 1
ATOM 1844 C CA . TYR A 1 234 ? 8.951 0.215 -14.664 1.00 94.31 234 TYR A CA 1
ATOM 1845 C C . TYR A 1 234 ? 8.968 -1.108 -13.892 1.00 94.31 234 TYR A C 1
ATOM 1847 O O . TYR A 1 234 ? 9.122 -2.159 -14.499 1.00 94.31 234 TYR A O 1
ATOM 1855 N N . LEU A 1 235 ? 8.737 -1.085 -12.575 1.00 94.81 235 LEU A N 1
ATOM 1856 C CA . LEU A 1 235 ? 8.725 -2.261 -11.698 1.00 94.81 235 LEU A CA 1
ATOM 1857 C C . LEU A 1 235 ? 7.356 -2.961 -11.751 1.00 94.81 235 LEU A C 1
ATOM 1859 O O . LEU A 1 235 ? 6.664 -3.108 -10.743 1.00 94.81 235 LEU A O 1
ATOM 1863 N N . THR A 1 236 ? 6.915 -3.354 -12.946 1.00 91.25 236 THR A N 1
ATOM 1864 C CA . THR A 1 236 ? 5.553 -3.864 -13.244 1.00 91.25 236 THR A CA 1
ATOM 1865 C C . THR A 1 236 ? 5.132 -5.059 -12.386 1.00 91.25 236 THR A C 1
ATOM 1867 O O . THR A 1 236 ? 3.952 -5.327 -12.159 1.00 91.25 236 THR A O 1
ATOM 1870 N N . ASN A 1 237 ? 6.131 -5.756 -11.879 1.00 94.06 237 ASN A N 1
ATOM 1871 C CA . ASN A 1 237 ? 6.062 -7.022 -11.193 1.00 94.06 237 ASN A CA 1
ATOM 1872 C C . ASN A 1 237 ? 6.227 -6.880 -9.664 1.00 94.06 237 ASN A C 1
ATOM 1874 O O . ASN A 1 237 ? 6.292 -7.882 -8.957 1.00 94.06 237 ASN A O 1
ATOM 1878 N N . LEU A 1 238 ? 6.250 -5.637 -9.167 1.00 96.88 238 LEU A N 1
ATOM 1879 C CA . LEU A 1 238 ? 6.315 -5.275 -7.755 1.00 96.88 238 LEU A CA 1
ATOM 1880 C C . LEU A 1 238 ? 5.009 -5.626 -7.022 1.00 96.88 238 LEU A C 1
ATOM 1882 O O . LEU A 1 238 ? 3.939 -5.111 -7.350 1.00 96.88 238 LEU A O 1
ATOM 1886 N N . GLU A 1 239 ? 5.121 -6.451 -5.983 1.00 97.56 239 GLU A N 1
ATOM 1887 C CA . GLU A 1 239 ? 4.010 -6.975 -5.178 1.00 97.56 239 GLU A CA 1
ATOM 1888 C C . GLU A 1 239 ? 3.975 -6.397 -3.759 1.00 97.56 239 GLU A C 1
ATOM 1890 O O . GLU A 1 239 ? 2.914 -6.327 -3.133 1.00 97.56 239 GLU A O 1
ATOM 1895 N N . SER A 1 240 ? 5.116 -5.947 -3.239 1.00 97.69 240 SER A N 1
ATOM 1896 C CA . SER A 1 240 ? 5.223 -5.424 -1.878 1.00 97.69 240 SER A CA 1
ATOM 1897 C C . SER A 1 240 ? 6.094 -4.177 -1.809 1.00 97.69 240 SER A C 1
ATOM 1899 O O . SER A 1 240 ? 7.160 -4.108 -2.423 1.00 97.69 240 SER A O 1
ATOM 1901 N N . ILE A 1 241 ? 5.670 -3.194 -1.018 1.00 97.38 241 ILE A N 1
ATOM 1902 C CA . ILE A 1 241 ? 6.489 -2.029 -0.689 1.00 97.38 241 ILE A CA 1
ATOM 1903 C C . ILE A 1 241 ? 6.547 -1.829 0.827 1.00 97.38 241 ILE A C 1
ATOM 1905 O O . ILE A 1 241 ? 5.518 -1.806 1.500 1.00 97.38 241 ILE A O 1
ATOM 1909 N N . ASN A 1 242 ? 7.754 -1.657 1.366 1.00 96.56 242 ASN A N 1
ATOM 1910 C CA . ASN A 1 242 ? 7.987 -1.333 2.773 1.00 96.56 242 ASN A CA 1
ATOM 1911 C C . ASN A 1 242 ? 8.910 -0.118 2.878 1.00 96.56 242 ASN A C 1
ATOM 1913 O O . ASN A 1 242 ? 10.135 -0.215 2.765 1.00 96.56 242 ASN A O 1
ATOM 1917 N N . LEU A 1 243 ? 8.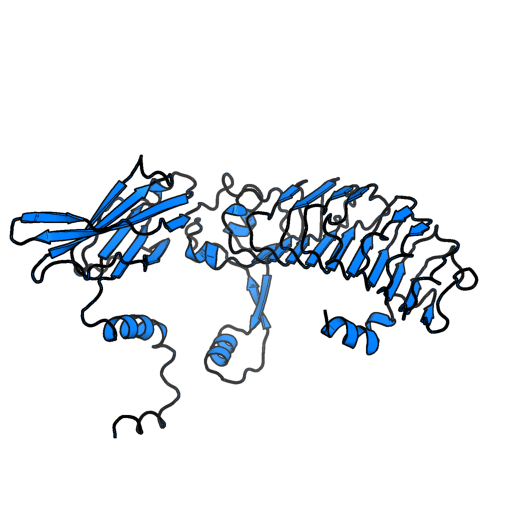298 1.046 3.081 1.00 96.62 243 LEU A N 1
ATOM 1918 C CA . LEU A 1 243 ? 8.995 2.315 3.200 1.00 96.62 243 LEU A CA 1
ATOM 1919 C C . LEU A 1 243 ? 9.149 2.720 4.663 1.00 96.62 243 LEU A C 1
ATOM 1921 O O . LEU A 1 243 ? 8.169 2.842 5.405 1.00 96.62 243 LEU A O 1
ATOM 1925 N N . ALA A 1 244 ? 10.385 2.996 5.065 1.00 95.19 244 ALA A N 1
ATOM 1926 C CA . ALA A 1 244 ? 10.683 3.575 6.363 1.00 95.19 244 ALA A CA 1
ATOM 1927 C C . ALA A 1 244 ? 10.099 4.985 6.463 1.00 95.19 244 ALA A C 1
ATOM 1929 O O . ALA A 1 244 ? 9.348 5.287 7.390 1.00 95.19 244 ALA A O 1
ATOM 1930 N N . GLN A 1 245 ? 10.397 5.827 5.469 1.00 96.62 245 GLN A N 1
ATOM 1931 C CA . GLN A 1 245 ? 9.890 7.190 5.389 1.00 96.62 245 GLN A CA 1
ATOM 1932 C C . GLN A 1 245 ? 9.502 7.574 3.962 1.00 96.62 245 GLN A C 1
ATOM 1934 O O . GLN A 1 245 ? 10.219 7.283 3.003 1.00 96.62 245 GLN A O 1
ATOM 1939 N N . TYR A 1 246 ? 8.395 8.304 3.839 1.00 98.19 246 TYR A N 1
ATOM 1940 C CA . TYR A 1 246 ? 7.925 8.864 2.579 1.00 98.19 246 TYR A CA 1
ATOM 1941 C C . TYR A 1 246 ? 7.537 10.335 2.752 1.00 98.19 246 TYR A C 1
ATOM 1943 O O . TYR A 1 246 ? 6.759 10.685 3.643 1.00 98.19 246 TYR A O 1
ATOM 1951 N N . SER A 1 247 ? 8.098 11.215 1.919 1.00 97.38 247 SER A N 1
ATOM 1952 C CA . SER A 1 247 ? 7.826 12.662 1.982 1.00 97.38 247 SER A CA 1
ATOM 1953 C C . SER A 1 247 ? 6.939 13.191 0.858 1.00 97.38 247 SER A C 1
ATOM 1955 O O . SER A 1 247 ? 6.609 14.375 0.872 1.00 97.38 247 SER A O 1
ATOM 1957 N N . GLY A 1 248 ? 6.574 12.350 -0.111 1.00 97.19 248 GLY A N 1
ATOM 1958 C CA . GLY A 1 248 ? 5.617 12.719 -1.149 1.00 97.19 248 GLY A CA 1
ATOM 1959 C C . GLY A 1 248 ? 4.183 12.778 -0.616 1.00 97.19 248 GLY A C 1
ATOM 1960 O O . GLY A 1 248 ? 3.870 12.265 0.457 1.00 97.19 248 GLY A O 1
ATOM 1961 N N . THR A 1 249 ? 3.291 13.401 -1.382 1.00 97.75 249 THR A N 1
ATOM 1962 C CA . THR A 1 249 ? 1.856 13.501 -1.057 1.00 97.75 249 THR A CA 1
ATOM 1963 C C . THR A 1 249 ? 0.997 12.481 -1.802 1.00 97.75 249 THR A C 1
ATOM 1965 O O . THR A 1 249 ? -0.177 12.313 -1.473 1.00 97.75 249 THR A O 1
ATOM 1968 N N . LYS A 1 250 ? 1.564 11.774 -2.788 1.00 98.25 250 LYS A N 1
ATOM 1969 C CA . LYS A 1 250 ? 0.866 10.791 -3.622 1.00 98.25 250 LYS A CA 1
ATOM 1970 C C . LYS A 1 250 ? 1.714 9.531 -3.806 1.00 98.25 250 LYS A C 1
ATOM 1972 O O . LYS A 1 250 ? 2.718 9.565 -4.506 1.00 98.25 250 LYS A O 1
ATOM 1977 N N . LEU A 1 251 ? 1.268 8.425 -3.220 1.00 98.38 251 LEU A N 1
ATOM 1978 C CA . LEU A 1 251 ? 1.833 7.090 -3.387 1.00 98.38 251 LEU A CA 1
ATOM 1979 C C . LEU A 1 251 ? 1.016 6.348 -4.454 1.00 98.38 251 LEU A C 1
ATOM 1981 O O . LEU A 1 251 ? -0.029 5.773 -4.152 1.00 98.38 251 LEU A O 1
ATOM 1985 N N . ASP A 1 252 ? 1.446 6.453 -5.712 1.00 98.44 252 ASP A N 1
ATOM 1986 C CA . ASP A 1 252 ? 0.775 5.837 -6.863 1.00 98.44 252 ASP A CA 1
ATOM 1987 C C . ASP A 1 252 ? 1.463 4.528 -7.249 1.00 98.44 252 ASP A C 1
ATOM 1989 O O . ASP A 1 252 ? 2.631 4.531 -7.625 1.00 98.44 252 ASP A O 1
ATOM 1993 N N . LEU A 1 253 ? 0.730 3.426 -7.122 1.00 98.19 253 LEU A N 1
ATOM 1994 C CA . LEU A 1 253 ? 1.149 2.058 -7.427 1.00 98.19 253 LEU A CA 1
ATOM 1995 C C . LEU A 1 253 ? 0.152 1.391 -8.388 1.00 98.19 253 LEU A C 1
ATOM 1997 O O . LEU A 1 253 ? 0.036 0.170 -8.440 1.00 98.19 253 LEU A O 1
ATOM 2001 N N . SER A 1 254 ? -0.610 2.192 -9.143 1.00 97.19 254 SER A N 1
ATOM 2002 C CA . SER A 1 254 ? -1.648 1.708 -10.066 1.00 97.19 254 SER A CA 1
ATOM 2003 C C . SER A 1 254 ? -1.114 0.917 -11.264 1.00 97.19 254 SER A C 1
ATOM 2005 O O . SER A 1 254 ? -1.896 0.306 -11.988 1.00 97.19 254 SER A O 1
ATOM 2007 N N . LYS A 1 255 ? 0.203 0.946 -11.493 1.00 96.31 255 LYS A N 1
ATOM 2008 C CA . LYS A 1 255 ? 0.895 0.238 -12.580 1.00 96.31 255 LYS A CA 1
ATOM 2009 C C . LYS A 1 255 ? 1.650 -1.005 -12.101 1.00 96.31 255 LYS A C 1
ATOM 2011 O O . LYS A 1 255 ? 2.384 -1.604 -12.878 1.00 96.31 255 LYS A O 1
ATOM 2016 N N . ASN A 1 256 ? 1.476 -1.378 -10.835 1.00 96.88 256 ASN A N 1
ATOM 2017 C CA . ASN A 1 256 ? 2.175 -2.483 -10.191 1.00 96.88 256 ASN A CA 1
ATOM 2018 C C . ASN A 1 256 ? 1.170 -3.533 -9.703 1.00 96.88 256 ASN A C 1
ATOM 2020 O O . ASN A 1 256 ? 0.032 -3.204 -9.365 1.00 96.88 256 ASN A O 1
ATOM 2024 N N . LYS A 1 257 ? 1.616 -4.783 -9.564 1.00 95.75 257 LYS A N 1
ATOM 2025 C CA . LYS A 1 257 ? 0.834 -5.894 -8.991 1.00 95.75 257 LYS A CA 1
ATOM 2026 C C . LYS A 1 257 ? 0.835 -5.868 -7.457 1.00 95.75 257 LYS A C 1
ATOM 2028 O O . LYS A 1 257 ? 0.977 -6.894 -6.797 1.00 95.75 257 LYS A O 1
ATOM 2033 N N . ILE A 1 258 ? 0.699 -4.680 -6.869 1.00 97.81 258 ILE A N 1
ATOM 2034 C CA . ILE A 1 258 ? 0.885 -4.479 -5.433 1.00 97.81 258 ILE A CA 1
ATOM 2035 C C . ILE A 1 258 ? -0.191 -5.227 -4.629 1.00 97.81 258 ILE A C 1
ATOM 2037 O O . ILE A 1 258 ? -1.381 -5.127 -4.914 1.00 97.81 258 ILE A O 1
ATOM 2041 N N . ARG A 1 259 ? 0.225 -5.979 -3.612 1.00 97.81 259 ARG A N 1
ATOM 2042 C CA . ARG A 1 259 ? -0.629 -6.685 -2.641 1.00 97.81 259 ARG A CA 1
ATOM 2043 C C . ARG A 1 259 ? -0.444 -6.138 -1.230 1.00 97.81 259 ARG A C 1
ATOM 2045 O O . ARG A 1 259 ? -1.412 -6.074 -0.472 1.00 97.81 259 ARG A O 1
ATOM 2052 N N . ASN A 1 260 ? 0.773 -5.708 -0.889 1.00 98.19 260 ASN A N 1
ATOM 2053 C CA . ASN A 1 260 ? 1.117 -5.189 0.432 1.00 98.19 260 ASN A CA 1
ATOM 2054 C C . ASN A 1 260 ? 1.765 -3.800 0.344 1.00 98.19 260 ASN A C 1
ATOM 2056 O O . ASN A 1 260 ? 2.759 -3.607 -0.356 1.00 98.19 260 ASN A O 1
ATOM 2060 N N . VAL A 1 261 ? 1.205 -2.837 1.074 1.00 98.75 261 VAL A N 1
ATOM 2061 C CA . VAL A 1 261 ? 1.761 -1.490 1.221 1.00 98.75 261 VAL A CA 1
ATOM 2062 C C . VAL A 1 261 ? 2.035 -1.219 2.689 1.00 98.75 261 VAL A C 1
ATOM 2064 O O . VAL A 1 261 ? 1.103 -1.146 3.485 1.00 98.75 261 VAL A O 1
ATOM 2067 N N . GLN A 1 262 ? 3.295 -0.980 3.037 1.00 98.56 262 GLN A N 1
ATOM 2068 C CA . GLN A 1 262 ? 3.697 -0.535 4.363 1.00 98.56 262 GLN A CA 1
ATOM 2069 C C . GLN A 1 262 ? 4.510 0.756 4.275 1.00 98.56 262 GLN A C 1
ATOM 2071 O O . GLN A 1 262 ? 5.559 0.808 3.638 1.00 98.56 262 GLN A O 1
ATOM 2076 N N . VAL A 1 263 ? 4.056 1.801 4.966 1.00 98.06 263 VAL A N 1
ATOM 2077 C CA . VAL A 1 263 ? 4.794 3.055 5.139 1.00 98.06 263 VAL A CA 1
ATOM 2078 C C . VAL A 1 263 ? 4.768 3.461 6.607 1.00 98.06 263 VAL A C 1
ATOM 2080 O O . VAL A 1 263 ? 3.724 3.823 7.145 1.00 98.06 263 VAL A O 1
ATOM 2083 N N . ARG A 1 264 ? 5.930 3.391 7.263 1.00 94.12 264 ARG A N 1
ATOM 2084 C CA . ARG A 1 264 ? 6.070 3.621 8.714 1.00 94.12 264 ARG A CA 1
ATOM 2085 C C . ARG A 1 264 ? 6.200 5.099 9.094 1.00 94.12 264 ARG A C 1
ATOM 2087 O O . ARG A 1 264 ? 6.033 5.443 10.260 1.00 94.12 264 ARG A O 1
ATOM 2094 N N . GLY A 1 265 ? 6.503 5.965 8.128 1.00 96.75 265 GLY A N 1
ATOM 2095 C CA . GLY A 1 265 ? 6.760 7.376 8.387 1.00 96.75 265 GLY A CA 1
ATOM 2096 C C . GLY A 1 265 ? 6.361 8.290 7.240 1.00 96.75 265 GLY A C 1
ATOM 2097 O O . GLY A 1 265 ? 7.194 8.687 6.427 1.00 96.75 265 GLY A O 1
ATOM 2098 N N . ILE A 1 266 ? 5.092 8.686 7.193 1.00 98.19 266 ILE A N 1
ATOM 2099 C CA . ILE A 1 266 ? 4.652 9.785 6.332 1.00 98.19 266 ILE A CA 1
ATOM 2100 C C . ILE A 1 266 ? 5.098 11.117 6.941 1.00 98.19 266 ILE A C 1
ATOM 2102 O O . ILE A 1 266 ? 4.707 11.474 8.057 1.00 98.19 266 ILE A O 1
ATOM 2106 N N . LEU A 1 267 ? 5.919 11.856 6.194 1.00 97.31 267 LEU A N 1
ATOM 2107 C CA . LEU A 1 267 ? 6.475 13.150 6.606 1.00 97.31 267 LEU A CA 1
ATOM 2108 C C . LEU A 1 267 ? 5.632 14.339 6.117 1.00 97.31 267 LEU A C 1
ATOM 2110 O O . LEU A 1 267 ? 5.743 15.447 6.650 1.00 97.31 267 LEU A O 1
ATOM 2114 N N . SER A 1 268 ? 4.800 14.125 5.097 1.00 97.25 268 SER A N 1
ATOM 2115 C CA . SER A 1 268 ? 3.894 15.130 4.544 1.00 97.25 268 SER A CA 1
ATOM 2116 C C . SER A 1 268 ? 2.671 15.361 5.448 1.00 97.25 268 SER A C 1
ATOM 2118 O O . SER A 1 268 ? 2.332 14.563 6.324 1.00 97.25 268 SER A O 1
ATOM 2120 N N . LYS A 1 269 ? 1.974 16.485 5.232 1.00 98.00 269 LYS A N 1
ATOM 2121 C CA . LYS A 1 269 ? 0.702 16.788 5.917 1.00 98.00 269 LYS A CA 1
ATOM 2122 C C . LYS A 1 269 ? -0.473 15.973 5.384 1.00 98.00 269 LYS A C 1
ATOM 2124 O O . LYS A 1 269 ? -1.487 15.848 6.073 1.00 98.00 269 LYS A O 1
ATOM 2129 N N . GLU A 1 270 ? -0.354 15.459 4.169 1.00 98.31 270 GLU A N 1
ATOM 2130 C CA . GLU A 1 270 ? -1.381 14.670 3.509 1.00 98.31 270 GLU A CA 1
ATOM 2131 C C . GLU A 1 270 ? -0.770 13.567 2.651 1.00 98.31 270 GLU A C 1
ATOM 2133 O O . GLU A 1 270 ? 0.322 13.729 2.098 1.00 98.31 270 GLU A O 1
ATOM 2138 N N . ILE A 1 271 ? -1.495 12.458 2.535 1.00 98.62 271 ILE A N 1
ATOM 2139 C CA . ILE A 1 271 ? -1.137 11.344 1.663 1.00 98.62 271 ILE A CA 1
ATOM 2140 C C . ILE A 1 271 ? -2.366 10.848 0.906 1.00 98.62 271 ILE A C 1
ATOM 2142 O O . ILE A 1 271 ? -3.430 10.646 1.492 1.00 98.62 271 ILE A O 1
ATOM 2146 N N . THR A 1 272 ? -2.199 10.645 -0.397 1.00 98.81 272 THR A N 1
ATOM 2147 C CA . THR A 1 272 ? -3.120 9.887 -1.248 1.00 98.81 272 THR A CA 1
ATOM 2148 C C . THR A 1 272 ? -2.437 8.594 -1.664 1.00 98.81 272 THR A C 1
ATOM 2150 O O . THR A 1 272 ? -1.348 8.640 -2.232 1.00 98.81 272 THR A O 1
ATOM 2153 N N . VAL A 1 273 ? -3.066 7.455 -1.396 1.00 98.81 273 VAL A N 1
ATOM 2154 C CA . VAL A 1 273 ? -2.593 6.128 -1.794 1.00 98.81 273 VAL A CA 1
ATOM 2155 C C . VAL A 1 273 ? -3.474 5.614 -2.926 1.00 98.81 273 VAL A C 1
ATOM 2157 O O . VAL A 1 273 ? -4.699 5.550 -2.796 1.00 98.81 273 VAL A O 1
ATOM 2160 N N . ILE A 1 274 ? -2.843 5.246 -4.038 1.00 98.75 274 ILE A N 1
ATOM 2161 C CA . ILE A 1 274 ? -3.495 4.639 -5.197 1.00 98.75 274 ILE A CA 1
ATOM 2162 C C . ILE A 1 274 ? -2.881 3.257 -5.391 1.00 98.75 274 ILE A C 1
ATOM 2164 O O . ILE A 1 274 ? -1.837 3.116 -6.017 1.00 98.75 274 ILE A O 1
ATOM 2168 N N . ALA A 1 275 ? -3.530 2.245 -4.823 1.00 98.56 275 ALA A N 1
ATOM 2169 C CA . ALA A 1 275 ? -3.098 0.853 -4.886 1.00 98.56 275 ALA A CA 1
ATOM 2170 C C . ALA A 1 275 ? -4.329 -0.058 -5.070 1.00 98.56 275 ALA A C 1
ATOM 2172 O O . ALA A 1 275 ? -4.806 -0.653 -4.102 1.00 98.56 275 ALA A O 1
ATOM 2173 N N . PRO A 1 276 ? -4.912 -0.128 -6.285 1.00 98.12 276 PRO A N 1
ATOM 2174 C CA . PRO A 1 276 ? -6.200 -0.793 -6.515 1.00 98.12 276 PRO A CA 1
ATOM 2175 C C . PRO A 1 276 ? -6.218 -2.281 -6.140 1.00 98.12 276 PRO A C 1
ATOM 2177 O O . PRO A 1 276 ? -7.254 -2.799 -5.715 1.00 98.12 276 PRO A O 1
ATOM 2180 N N . GLU A 1 277 ? -5.073 -2.951 -6.268 1.00 97.81 277 GLU A N 1
ATOM 2181 C CA . GLU A 1 277 ? -4.910 -4.380 -5.990 1.00 97.81 277 GLU A CA 1
ATOM 2182 C C . GLU A 1 277 ? -4.363 -4.685 -4.586 1.00 97.81 277 GLU A C 1
ATOM 2184 O O . GLU A 1 277 ? -4.307 -5.852 -4.206 1.00 97.81 277 GLU A O 1
ATOM 2189 N N . ALA A 1 278 ? -4.007 -3.668 -3.787 1.00 98.44 278 ALA A N 1
ATOM 2190 C CA . ALA A 1 278 ? -3.481 -3.903 -2.446 1.00 98.44 278 ALA A CA 1
ATOM 2191 C C . ALA A 1 278 ? -4.554 -4.509 -1.534 1.00 98.44 278 ALA A C 1
ATOM 2193 O O . ALA A 1 278 ? -5.650 -3.964 -1.389 1.00 98.44 278 ALA A O 1
ATOM 2194 N N . GLU A 1 279 ? -4.206 -5.613 -0.881 1.00 98.12 279 GLU A N 1
ATOM 2195 C CA . GLU A 1 279 ? -5.048 -6.318 0.086 1.00 98.12 279 GLU A CA 1
ATOM 2196 C C . GLU A 1 279 ? -4.746 -5.863 1.514 1.00 98.12 279 GLU A C 1
ATOM 2198 O O . GLU A 1 279 ? -5.645 -5.816 2.357 1.00 98.12 279 GLU A O 1
ATOM 2203 N N . LYS A 1 280 ? -3.486 -5.498 1.778 1.00 98.31 280 LYS A N 1
ATOM 2204 C CA . LYS A 1 280 ? -3.005 -5.047 3.087 1.00 98.31 280 LYS A CA 1
ATOM 2205 C C . LYS A 1 280 ? -2.341 -3.687 2.953 1.00 98.31 280 LYS A C 1
ATOM 2207 O O . LYS A 1 280 ? -1.403 -3.527 2.171 1.00 98.31 280 LYS A O 1
ATOM 2212 N N . ILE A 1 281 ? -2.824 -2.713 3.718 1.00 98.81 281 ILE A N 1
ATOM 2213 C CA . ILE A 1 281 ? -2.270 -1.359 3.741 1.00 98.81 281 ILE A CA 1
ATOM 2214 C C . ILE A 1 281 ? -2.003 -0.943 5.181 1.00 98.81 281 ILE A C 1
ATOM 2216 O O . ILE A 1 281 ? -2.913 -0.897 6.001 1.00 98.81 281 ILE A O 1
ATOM 2220 N N . PHE A 1 282 ? -0.760 -0.564 5.456 1.00 98.69 282 PHE A N 1
ATOM 2221 C CA . PHE A 1 282 ? -0.311 0.067 6.685 1.00 98.69 282 PHE A CA 1
ATOM 2222 C C . PHE A 1 282 ? 0.334 1.413 6.348 1.00 98.69 282 PHE A C 1
ATOM 2224 O O . PHE A 1 282 ? 1.374 1.455 5.692 1.00 98.69 282 PHE A O 1
ATOM 2231 N N . VAL A 1 283 ? -0.257 2.523 6.788 1.00 98.44 283 VAL A N 1
ATOM 2232 C CA . VAL A 1 283 ? 0.286 3.871 6.564 1.00 98.44 283 VAL A CA 1
ATOM 2233 C C . VAL A 1 283 ? 0.172 4.701 7.832 1.00 98.44 283 VAL A C 1
ATOM 2235 O O . VAL A 1 283 ? -0.919 5.101 8.237 1.00 98.44 283 VAL A O 1
ATOM 2238 N N . GLU A 1 284 ? 1.314 5.033 8.422 1.00 96.50 284 GLU A N 1
ATOM 2239 C CA . GLU A 1 284 ? 1.370 5.853 9.626 1.00 96.50 284 GLU A CA 1
ATOM 2240 C C . GLU A 1 284 ? 2.213 7.114 9.440 1.00 96.50 284 GLU A C 1
ATOM 2242 O O . GLU A 1 284 ? 3.168 7.170 8.662 1.00 96.50 284 GLU A O 1
ATOM 2247 N N . ALA A 1 285 ? 1.852 8.156 10.184 1.00 97.50 285 ALA A N 1
ATOM 2248 C CA . ALA A 1 285 ? 2.665 9.353 10.311 1.00 97.50 285 ALA A CA 1
ATOM 2249 C C . ALA A 1 285 ? 4.029 9.029 10.930 1.00 97.50 285 ALA A C 1
ATOM 2251 O O . ALA A 1 285 ? 4.137 8.195 11.828 1.00 97.50 285 ALA A O 1
ATOM 2252 N N . ASP A 1 286 ? 5.054 9.774 10.523 1.00 95.62 286 ASP A N 1
ATOM 2253 C CA . ASP A 1 286 ? 6.349 9.730 11.196 1.00 95.62 286 ASP A CA 1
ATOM 2254 C C . ASP A 1 286 ? 6.206 10.054 12.693 1.00 95.62 286 ASP A C 1
ATOM 2256 O O . ASP A 1 286 ? 5.565 11.041 13.070 1.00 95.62 286 ASP A O 1
ATOM 2260 N N . MET A 1 287 ? 6.820 9.230 13.549 1.00 91.88 287 MET A N 1
ATOM 2261 C CA . MET A 1 287 ? 6.696 9.345 15.007 1.00 91.88 287 MET A CA 1
ATOM 2262 C C . MET A 1 287 ? 7.252 10.654 15.566 1.00 91.88 287 MET A C 1
ATOM 2264 O O . MET A 1 287 ? 6.807 11.079 16.629 1.00 91.88 287 MET A O 1
ATOM 2268 N N . LYS A 1 288 ? 8.216 11.293 14.893 1.00 92.44 288 LYS A N 1
ATOM 2269 C CA . LYS A 1 288 ? 8.832 12.538 15.367 1.00 92.44 288 LYS A CA 1
ATOM 2270 C C . LYS A 1 288 ? 8.040 13.752 14.891 1.00 92.44 288 LYS A C 1
ATOM 2272 O O . LYS A 1 288 ? 7.793 14.664 15.672 1.00 92.44 288 LYS A O 1
ATOM 2277 N N . GLN A 1 289 ? 7.632 13.771 13.621 1.00 90.81 289 GLN A N 1
ATOM 2278 C CA . GLN A 1 289 ? 6.965 14.932 13.027 1.00 90.81 289 GLN A CA 1
ATOM 2279 C C . GLN A 1 289 ? 5.453 14.942 13.243 1.00 90.81 289 GLN A C 1
ATOM 2281 O O . GLN A 1 289 ? 4.897 15.999 13.533 1.00 90.81 289 GLN A O 1
ATOM 2286 N N . GLN A 1 290 ? 4.787 13.794 13.074 1.00 92.19 290 GLN A N 1
ATOM 2287 C CA . GLN A 1 290 ? 3.352 13.621 13.334 1.00 92.19 290 GLN A CA 1
ATOM 2288 C C . GLN A 1 290 ? 2.460 14.646 12.603 1.00 92.19 290 GLN A C 1
ATOM 2290 O O . GLN A 1 290 ? 1.403 15.040 13.095 1.00 92.19 290 GLN A O 1
ATOM 2295 N N . LYS A 1 291 ? 2.874 15.097 11.410 1.00 94.62 291 LYS A N 1
ATOM 2296 C CA . LYS A 1 291 ? 2.200 16.165 10.643 1.00 94.62 291 LYS A CA 1
ATOM 2297 C C . LYS A 1 291 ? 0.994 15.687 9.833 1.00 94.62 291 LYS A C 1
ATOM 2299 O O . LYS A 1 291 ? 0.240 16.523 9.332 1.00 94.62 291 LYS A O 1
ATOM 2304 N N . LEU A 1 292 ? 0.825 14.374 9.679 1.00 97.81 292 LEU A N 1
ATOM 2305 C CA . LEU A 1 292 ? -0.199 13.787 8.822 1.00 97.81 292 LEU A CA 1
ATOM 2306 C C . LEU A 1 292 ? -1.601 14.132 9.333 1.00 97.81 292 LEU A C 1
ATOM 2308 O O . LEU A 1 292 ? -2.014 13.695 10.404 1.00 97.81 292 LEU A O 1
ATOM 2312 N N . SER A 1 293 ? -2.327 14.920 8.551 1.00 97.50 293 SER A N 1
ATOM 2313 C CA . SER A 1 293 ? -3.648 15.454 8.889 1.00 97.50 293 SER A CA 1
ATOM 2314 C C . SER A 1 293 ? -4.748 14.996 7.927 1.00 97.50 293 SER A C 1
ATOM 2316 O O . SER A 1 293 ? -5.930 15.091 8.259 1.00 97.50 293 SER A O 1
ATOM 2318 N N . LYS A 1 294 ? -4.379 14.466 6.756 1.00 98.56 294 LYS A N 1
ATOM 2319 C CA . LYS A 1 294 ? -5.310 13.951 5.750 1.00 98.56 294 LYS A CA 1
ATOM 2320 C C . LYS A 1 294 ? -4.778 12.667 5.123 1.00 98.56 294 LYS A C 1
ATOM 2322 O O . LYS A 1 294 ? -3.640 12.624 4.664 1.00 98.56 294 LYS A O 1
ATOM 2327 N N . ILE A 1 295 ? -5.622 11.644 5.094 1.00 98.69 295 ILE A N 1
ATOM 2328 C CA . ILE A 1 295 ? -5.316 10.334 4.523 1.00 98.69 295 ILE A CA 1
ATOM 2329 C C . ILE A 1 295 ? -6.416 9.989 3.520 1.00 98.69 295 ILE A C 1
ATOM 2331 O O . ILE A 1 295 ? -7.597 9.973 3.872 1.00 98.69 295 ILE A O 1
ATOM 2335 N N . ASP A 1 296 ? -6.038 9.727 2.274 1.00 98.88 296 ASP A N 1
ATOM 2336 C CA . ASP A 1 296 ? -6.945 9.287 1.215 1.00 98.88 296 ASP A CA 1
ATOM 2337 C C . ASP A 1 296 ? -6.485 7.935 0.664 1.00 98.88 296 ASP A C 1
ATOM 2339 O O . ASP A 1 296 ? -5.445 7.839 0.022 1.00 98.88 296 ASP A O 1
ATOM 2343 N N . VAL A 1 297 ? -7.261 6.887 0.935 1.00 98.75 297 VAL A N 1
ATOM 2344 C CA . VAL A 1 297 ? -7.069 5.525 0.409 1.00 98.75 297 VAL A CA 1
ATOM 2345 C C . VAL A 1 297 ? -8.262 5.108 -0.461 1.00 98.75 297 VAL A C 1
ATOM 2347 O O . VAL A 1 297 ? -8.510 3.925 -0.687 1.00 98.75 297 VAL A O 1
ATOM 2350 N N . SER A 1 298 ? -9.039 6.076 -0.959 1.00 98.69 298 SER A N 1
ATOM 2351 C CA . SER A 1 298 ? -10.300 5.817 -1.663 1.00 98.69 298 SER A CA 1
ATOM 2352 C C . SER A 1 298 ? -10.134 5.034 -2.971 1.00 98.69 298 SER A C 1
ATOM 2354 O O . SER A 1 298 ? -11.076 4.367 -3.402 1.00 98.69 298 SER A O 1
ATOM 2356 N N . A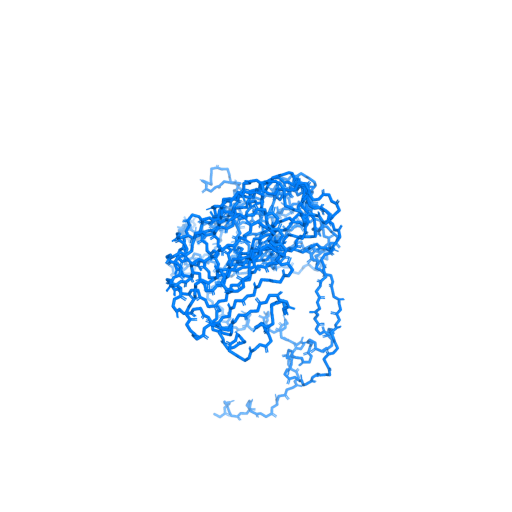LA A 1 299 ? -8.938 5.072 -3.566 1.00 98.56 299 ALA A N 1
ATOM 2357 C CA . ALA A 1 299 ? -8.562 4.347 -4.780 1.00 98.56 299 ALA A CA 1
ATOM 2358 C C . ALA A 1 299 ? -7.983 2.936 -4.521 1.00 98.56 299 ALA A C 1
ATOM 2360 O O . ALA A 1 299 ? -7.468 2.308 -5.444 1.00 98.56 299 ALA A O 1
ATOM 2361 N N . CYS A 1 300 ? -8.055 2.423 -3.289 1.00 98.62 300 CYS A N 1
ATOM 2362 C CA . CYS A 1 300 ? -7.551 1.095 -2.926 1.00 98.62 300 CYS A CA 1
ATOM 2363 C C . CYS A 1 300 ? -8.699 0.069 -2.896 1.00 98.62 300 CYS A C 1
ATOM 2365 O O . CYS A 1 300 ? -9.275 -0.211 -1.848 1.00 98.62 300 CYS A O 1
ATOM 2367 N N . ALA A 1 301 ? -9.085 -0.443 -4.066 1.00 97.94 301 ALA A N 1
ATOM 2368 C CA . ALA A 1 301 ? -10.320 -1.212 -4.257 1.00 97.94 301 ALA A CA 1
ATOM 2369 C C . ALA A 1 301 ? -10.317 -2.625 -3.639 1.00 97.94 301 ALA A C 1
ATOM 2371 O O . ALA A 1 301 ? -11.386 -3.191 -3.406 1.00 97.94 301 ALA A O 1
ATOM 2372 N N . SER A 1 302 ? -9.143 -3.209 -3.386 1.00 98.19 302 SER A N 1
ATOM 2373 C CA . SER A 1 302 ? -9.014 -4.607 -2.945 1.00 98.19 302 SER A CA 1
ATOM 2374 C C . SER A 1 302 ? -8.699 -4.798 -1.464 1.00 98.19 302 SER A C 1
ATOM 2376 O O . SER A 1 302 ? -8.541 -5.935 -1.031 1.00 98.19 302 SER A O 1
ATOM 2378 N N . VAL A 1 303 ? -8.676 -3.718 -0.682 1.00 98.44 303 VAL A N 1
ATOM 2379 C CA . VAL A 1 303 ? -8.200 -3.753 0.705 1.00 98.44 303 VAL A CA 1
ATOM 2380 C C . VAL A 1 303 ? -9.091 -4.622 1.587 1.00 98.44 303 VAL A C 1
ATOM 2382 O O . VAL A 1 303 ? -10.305 -4.421 1.676 1.00 98.44 303 VAL A O 1
ATOM 2385 N N . VAL A 1 304 ? -8.446 -5.559 2.276 1.00 98.00 304 VAL A N 1
ATOM 2386 C CA . VAL A 1 304 ? -9.024 -6.458 3.277 1.00 98.00 304 VAL A CA 1
ATOM 2387 C C . VAL A 1 304 ? -8.616 -6.018 4.682 1.00 98.00 304 VAL A C 1
ATOM 2389 O O . VAL A 1 304 ? -9.456 -6.018 5.586 1.00 98.00 304 VAL A O 1
ATOM 2392 N N . ASP A 1 305 ? -7.359 -5.596 4.849 1.00 97.94 305 ASP A N 1
ATOM 2393 C CA . ASP A 1 305 ? -6.785 -5.130 6.113 1.00 97.94 305 ASP A CA 1
ATOM 2394 C C . ASP A 1 305 ? -6.174 -3.733 5.956 1.00 97.94 305 ASP A C 1
ATOM 2396 O O . ASP A 1 305 ? -5.257 -3.519 5.155 1.00 97.94 305 ASP A O 1
ATOM 2400 N N . LEU A 1 306 ? -6.718 -2.769 6.698 1.00 98.75 306 LEU A N 1
ATOM 2401 C CA . LEU A 1 306 ? -6.347 -1.364 6.609 1.00 98.75 306 LEU A CA 1
ATOM 2402 C C . LEU A 1 306 ? -5.936 -0.826 7.974 1.00 98.75 306 LEU A C 1
ATOM 2404 O O . LEU A 1 306 ? -6.772 -0.673 8.859 1.00 98.75 306 LEU A O 1
ATOM 2408 N N . ASN A 1 307 ? -4.677 -0.431 8.108 1.00 98.62 307 ASN A N 1
ATOM 2409 C CA . ASN A 1 307 ? -4.169 0.311 9.249 1.00 98.62 307 ASN A CA 1
ATOM 2410 C C . ASN A 1 307 ? -3.675 1.683 8.792 1.00 98.62 307 ASN A C 1
ATOM 2412 O O . ASN A 1 307 ? -2.743 1.794 7.996 1.00 98.62 307 ASN A O 1
ATOM 2416 N N . ILE A 1 308 ? -4.320 2.737 9.279 1.00 98.44 308 ILE A N 1
ATOM 2417 C CA . ILE A 1 308 ? -3.970 4.107 8.927 1.00 98.44 308 ILE A CA 1
ATOM 2418 C C . ILE A 1 308 ? -3.967 5.003 10.151 1.00 98.44 308 ILE A C 1
ATOM 2420 O O . ILE A 1 308 ? -4.847 4.912 11.010 1.00 98.44 308 ILE A O 1
ATOM 2424 N N . GLY A 1 309 ? -3.044 5.958 10.203 1.00 96.81 309 GLY A N 1
ATOM 2425 C CA . GLY A 1 309 ? -3.195 7.014 11.188 1.00 96.81 309 GLY A CA 1
ATOM 2426 C C . GLY A 1 309 ? -1.966 7.819 11.537 1.00 96.81 309 GLY A C 1
ATOM 2427 O O . GLY A 1 309 ? -0.992 7.928 10.797 1.00 96.81 309 GLY A O 1
ATOM 2428 N N . ASN A 1 310 ? -2.067 8.445 12.700 1.00 96.31 310 ASN A N 1
ATOM 2429 C CA . ASN A 1 310 ? -1.055 9.307 13.275 1.00 96.31 310 ASN A CA 1
ATOM 2430 C C . ASN A 1 310 ? -0.966 9.048 14.781 1.00 96.31 310 ASN A C 1
ATOM 2432 O O . ASN A 1 310 ? -1.968 8.788 15.435 1.00 96.31 310 ASN A O 1
ATOM 2436 N N . TRP A 1 311 ? 0.227 9.177 15.347 1.00 92.75 311 TRP A N 1
ATOM 2437 C CA . TRP A 1 311 ? 0.514 9.043 16.776 1.00 92.75 311 TRP A CA 1
ATOM 2438 C C . TRP A 1 311 ? -0.084 10.165 17.645 1.00 92.75 311 TRP A C 1
ATOM 2440 O O . TRP A 1 311 ? 0.024 10.123 18.869 1.00 92.75 311 TRP A O 1
ATOM 2450 N N . LYS A 1 312 ? -0.733 11.162 17.030 1.00 90.62 312 LYS A N 1
ATOM 2451 C CA . LYS A 1 312 ? -1.559 12.188 17.682 1.00 90.62 312 LYS A CA 1
ATOM 2452 C C . LYS A 1 312 ? -2.923 12.305 17.010 1.00 90.62 312 LYS A C 1
ATOM 2454 O O . LYS A 1 312 ? -3.057 12.058 15.814 1.00 90.62 312 LYS A O 1
ATOM 2459 N N . SER A 1 313 ? -3.913 12.777 17.766 1.00 87.12 313 SER A N 1
ATOM 2460 C CA . SER A 1 313 ? -5.276 13.076 17.312 1.00 87.12 313 SER A CA 1
ATOM 2461 C C . SER A 1 313 ? -5.353 14.320 16.411 1.00 87.12 313 SER A C 1
ATOM 2463 O O . SER A 1 313 ? -6.004 15.309 16.742 1.00 87.12 313 SER A O 1
ATOM 2465 N N . VAL A 1 314 ? -4.675 14.294 15.260 1.00 94.25 314 VAL A N 1
ATOM 2466 C CA . VAL A 1 314 ? -4.588 15.420 14.310 1.00 94.25 314 VAL A CA 1
ATOM 2467 C C . VAL A 1 314 ? -5.081 15.084 12.897 1.00 94.25 314 VAL A C 1
ATOM 2469 O O . VAL A 1 314 ? -5.175 15.990 12.066 1.00 94.25 314 VAL A O 1
ATOM 2472 N N . VAL A 1 315 ? -5.443 13.827 12.610 1.00 96.81 315 VAL A N 1
ATOM 2473 C CA . VAL A 1 315 ? -5.990 13.417 11.305 1.00 96.81 315 VAL A CA 1
ATOM 2474 C C . VAL A 1 315 ? -7.425 13.925 11.177 1.00 96.81 315 VAL A C 1
ATOM 2476 O O . VAL A 1 315 ? -8.352 13.341 11.725 1.00 96.81 315 VAL A O 1
ATOM 2479 N N . LYS A 1 316 ? -7.615 15.028 10.453 1.00 96.31 316 LYS A N 1
ATOM 2480 C CA . LYS A 1 316 ? -8.914 15.686 10.245 1.00 96.31 316 LYS A CA 1
ATOM 2481 C C . LYS A 1 316 ? -9.758 14.998 9.181 1.00 96.31 316 LYS A C 1
ATOM 2483 O O . LYS A 1 316 ? -10.983 15.039 9.235 1.00 96.31 316 LYS A O 1
ATOM 2488 N N . THR A 1 317 ? -9.113 14.394 8.186 1.00 96.50 317 THR A N 1
ATOM 2489 C CA . THR A 1 317 ? -9.801 13.829 7.024 1.00 96.50 317 THR A CA 1
ATOM 2490 C C . THR A 1 317 ? -9.280 12.437 6.728 1.00 96.50 317 THR A C 1
ATOM 2492 O O . THR A 1 317 ? -8.089 12.253 6.490 1.00 96.50 317 THR A O 1
ATOM 2495 N N . VAL A 1 318 ? -10.195 11.472 6.700 1.00 97.81 318 VAL A N 1
ATOM 2496 C CA . VAL A 1 318 ? -9.937 10.102 6.262 1.00 97.81 318 VAL A CA 1
ATOM 2497 C C . VAL A 1 318 ? -10.932 9.768 5.161 1.00 97.81 318 VAL A C 1
ATOM 2499 O O . VAL A 1 318 ? -12.142 9.833 5.375 1.00 97.81 318 VAL A O 1
ATOM 2502 N N . ARG A 1 319 ? -10.431 9.414 3.979 1.00 98.38 319 ARG A N 1
ATOM 2503 C CA . ARG A 1 319 ? -11.235 8.849 2.891 1.00 98.38 319 ARG A CA 1
ATOM 2504 C C . ARG A 1 319 ? -10.891 7.376 2.752 1.00 98.38 319 ARG A C 1
ATOM 2506 O O . ARG A 1 319 ? -9.847 7.023 2.214 1.00 98.38 319 ARG A O 1
ATOM 2513 N N . LEU A 1 320 ? -11.769 6.544 3.296 1.00 98.56 320 LEU A N 1
ATOM 2514 C CA . LEU A 1 320 ? -11.678 5.088 3.244 1.00 98.56 320 LEU A CA 1
ATOM 2515 C C . LEU A 1 320 ? -11.957 4.554 1.817 1.00 98.56 320 LEU A C 1
ATOM 2517 O O . LEU A 1 320 ? -12.462 5.313 0.980 1.00 98.56 320 LEU A O 1
ATOM 2521 N N . PRO A 1 321 ? -11.636 3.276 1.523 1.00 98.50 321 PRO A N 1
ATOM 2522 C CA . PRO A 1 321 ? -11.843 2.677 0.204 1.00 98.50 321 PRO A CA 1
ATOM 2523 C C . PRO A 1 321 ? -13.270 2.849 -0.327 1.00 98.50 321 PRO A C 1
ATOM 2525 O O . PRO A 1 321 ? -14.244 2.621 0.392 1.00 98.50 321 PRO A O 1
ATOM 2528 N N . LYS A 1 322 ? -13.413 3.219 -1.608 1.00 98.06 322 LYS A N 1
ATOM 2529 C CA . LYS A 1 322 ? -14.740 3.310 -2.249 1.00 98.06 322 LYS A CA 1
ATOM 2530 C C . LYS A 1 322 ? -15.442 1.951 -2.285 1.00 98.06 322 LYS A C 1
ATOM 2532 O O . LYS A 1 322 ? -16.647 1.873 -2.027 1.00 98.06 322 LYS A O 1
ATOM 2537 N N . GLU A 1 323 ? -14.674 0.897 -2.556 1.00 97.56 323 GLU A N 1
ATOM 2538 C CA . GLU A 1 323 ? -15.143 -0.483 -2.523 1.00 97.56 323 GLU A CA 1
ATOM 2539 C C . GLU A 1 323 ? -15.248 -0.989 -1.085 1.00 97.56 323 GLU A C 1
ATOM 2541 O O . GLU A 1 323 ? -14.262 -1.209 -0.389 1.00 97.56 323 GLU A O 1
ATOM 2546 N N . LYS A 1 324 ? -16.484 -1.183 -0.622 1.00 97.00 324 LYS A N 1
ATOM 2547 C CA . LYS A 1 324 ? -16.773 -1.472 0.793 1.00 97.00 324 LYS A CA 1
ATOM 2548 C C . LYS A 1 324 ? -16.836 -2.960 1.124 1.00 97.00 324 LYS A C 1
ATOM 2550 O O . LYS A 1 324 ? -16.821 -3.333 2.294 1.00 97.00 324 LYS A O 1
ATOM 2555 N N . LYS A 1 325 ? -16.997 -3.811 0.105 1.00 96.00 325 LYS A N 1
ATOM 2556 C CA . LYS A 1 325 ? -17.369 -5.228 0.271 1.00 96.00 325 LYS A CA 1
ATOM 2557 C C . LYS A 1 325 ? -16.210 -6.122 0.720 1.00 96.00 325 LYS A C 1
ATOM 2559 O O . LYS A 1 325 ? -16.476 -7.237 1.153 1.00 96.00 325 LYS A O 1
ATOM 2564 N N . LYS A 1 326 ? -14.964 -5.655 0.604 1.00 96.75 326 LYS A N 1
ATOM 2565 C CA . LYS A 1 326 ? -13.761 -6.444 0.907 1.00 96.75 326 LYS A CA 1
ATOM 2566 C C . LYS A 1 326 ? -13.139 -6.131 2.268 1.00 96.75 326 LYS A C 1
ATOM 2568 O O . LYS A 1 326 ? -12.488 -7.005 2.821 1.00 96.75 326 LYS A O 1
ATOM 2573 N N . LEU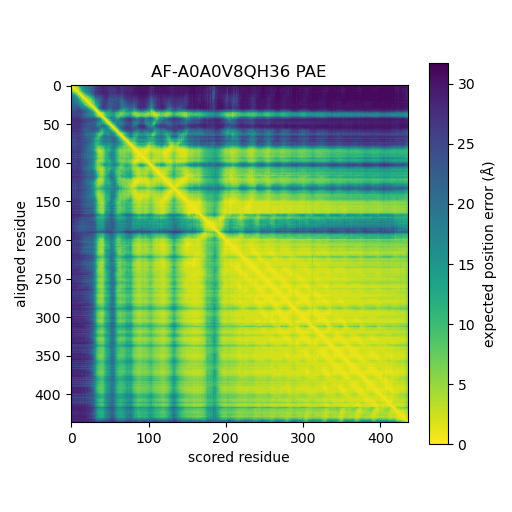 A 1 327 ? -13.375 -4.941 2.827 1.00 98.31 327 LEU A N 1
ATOM 2574 C CA . LEU A 1 327 ? -12.740 -4.525 4.077 1.00 98.31 327 LEU A CA 1
ATOM 2575 C C . LEU A 1 327 ? -13.237 -5.371 5.261 1.00 98.31 327 LEU A C 1
ATOM 2577 O O . LEU A 1 327 ? -14.426 -5.357 5.592 1.00 98.31 327 LEU A O 1
ATOM 2581 N N . VAL A 1 328 ? -12.312 -6.092 5.897 1.00 97.50 328 VAL A N 1
ATOM 2582 C CA . VAL A 1 328 ? -12.566 -7.002 7.025 1.00 97.50 328 VAL A CA 1
ATOM 2583 C C . VAL A 1 328 ? -11.976 -6.461 8.327 1.00 97.50 328 VAL A C 1
ATOM 2585 O O . VAL A 1 328 ? -12.603 -6.623 9.376 1.00 97.50 328 VAL A O 1
ATOM 2588 N N . SER A 1 329 ? -10.816 -5.810 8.260 1.00 98.06 329 SER A N 1
ATOM 2589 C CA . SER A 1 329 ? -10.094 -5.237 9.399 1.00 98.06 329 SER A CA 1
ATOM 2590 C C . SER A 1 329 ? -9.789 -3.763 9.144 1.00 98.06 329 SER A C 1
ATOM 2592 O O . SER A 1 329 ? -9.324 -3.398 8.062 1.00 98.06 329 SER A O 1
ATOM 2594 N N . LEU A 1 330 ? -10.083 -2.916 10.131 1.00 98.69 330 LEU A N 1
ATOM 2595 C CA . LEU A 1 330 ? -9.805 -1.485 10.087 1.00 98.69 330 LEU A CA 1
ATOM 2596 C C . LEU A 1 330 ? -9.202 -1.019 11.411 1.00 98.69 330 LEU A C 1
ATOM 2598 O O . LEU A 1 330 ? -9.879 -1.018 12.432 1.00 98.69 330 LEU A O 1
ATOM 2602 N N . SER A 1 331 ? -7.968 -0.533 11.368 1.00 98.69 331 SER A N 1
ATOM 2603 C CA . SER A 1 331 ? -7.337 0.237 12.435 1.00 98.69 331 SER A CA 1
ATOM 2604 C C . SER A 1 331 ? -7.224 1.697 12.008 1.00 98.69 331 SER A C 1
ATOM 2606 O O . SER A 1 331 ? -6.633 2.016 10.973 1.00 98.69 331 SER A O 1
ATOM 2608 N N . ILE A 1 332 ? -7.788 2.598 12.812 1.00 98.25 332 ILE A N 1
ATOM 2609 C CA . ILE A 1 332 ? -7.642 4.045 12.643 1.00 98.25 332 ILE A CA 1
ATOM 2610 C C . ILE A 1 332 ? -6.993 4.625 13.889 1.00 98.25 332 ILE A C 1
ATOM 2612 O O . ILE A 1 332 ? -7.522 4.497 14.996 1.00 98.25 332 ILE A O 1
ATOM 2616 N N . ARG A 1 333 ? -5.883 5.342 13.699 1.00 98.06 333 ARG A N 1
ATOM 2617 C CA . ARG A 1 333 ? -5.194 6.054 14.774 1.00 98.06 333 ARG A CA 1
ATOM 2618 C C . ARG A 1 333 ? -5.196 7.566 14.583 1.00 98.06 333 ARG A C 1
ATOM 2620 O O . ARG A 1 333 ? -4.923 8.070 13.495 1.00 98.06 333 ARG A O 1
ATOM 2627 N N . GLY A 1 334 ? -5.443 8.306 15.658 1.00 97.56 334 GLY A N 1
ATOM 2628 C CA . GLY A 1 334 ? -5.230 9.750 15.668 1.00 97.56 334 GLY A CA 1
ATOM 2629 C C . GLY A 1 334 ? -6.253 10.548 14.858 1.00 97.56 334 GLY A C 1
ATOM 2630 O O . GLY A 1 334 ? -5.980 11.685 14.468 1.00 97.56 334 GLY A O 1
ATOM 2631 N N . PHE A 1 335 ? -7.433 9.987 14.590 1.00 98.00 335 PHE A N 1
ATOM 2632 C CA . PHE A 1 335 ? -8.519 10.720 13.947 1.00 98.00 335 PHE A CA 1
ATOM 2633 C C . PHE A 1 335 ? -9.076 11.794 14.884 1.00 98.00 335 PHE A C 1
ATOM 2635 O O . PHE A 1 335 ? -9.385 11.520 16.042 1.00 98.00 335 PHE A O 1
ATOM 2642 N N . SER A 1 336 ? -9.186 13.026 14.395 1.00 96.25 336 SER A N 1
ATOM 2643 C CA . SER A 1 336 ? -9.591 14.197 15.179 1.00 96.25 336 SER A CA 1
ATOM 2644 C C . SER A 1 336 ? -11.040 14.631 14.946 1.00 96.25 336 SER A C 1
ATOM 2646 O O . SER A 1 336 ? -11.507 15.566 15.597 1.00 96.25 336 SER A O 1
ATOM 2648 N N . GLY A 1 337 ? -11.761 13.953 14.046 1.00 93.69 337 GLY A N 1
ATOM 2649 C CA . GLY A 1 337 ? -13.187 14.185 13.825 1.00 93.69 337 GLY A CA 1
ATOM 2650 C C . GLY A 1 337 ? -14.053 13.678 14.981 1.00 93.69 337 GLY A C 1
ATOM 2651 O O . GLY A 1 337 ? -13.672 12.767 15.712 1.00 93.69 337 GLY A O 1
ATOM 2652 N N . SER A 1 338 ? -15.250 14.251 15.128 1.00 93.75 338 SER A N 1
ATOM 2653 C CA . SER A 1 338 ? -16.181 13.903 16.213 1.00 93.75 338 SER A CA 1
ATOM 2654 C C . SER A 1 338 ? -16.889 12.560 16.005 1.00 93.75 338 SER A C 1
ATOM 2656 O O . SER A 1 338 ? -17.230 11.883 16.974 1.00 93.75 338 SER A O 1
ATOM 2658 N N . THR A 1 339 ? -17.118 12.167 14.750 1.00 96.56 339 THR A N 1
ATOM 2659 C CA . THR A 1 339 ? -17.826 10.934 14.385 1.00 96.56 339 THR A CA 1
ATOM 2660 C C . THR A 1 339 ? -17.016 10.116 13.391 1.00 96.56 339 THR A C 1
ATOM 2662 O O . THR A 1 339 ? -16.619 10.635 12.349 1.00 96.56 339 THR A O 1
ATOM 2665 N N . LEU A 1 340 ? -16.839 8.826 13.679 1.00 97.56 340 LEU A N 1
ATOM 2666 C CA . LEU A 1 340 ? -16.351 7.836 12.719 1.00 97.56 340 LEU A CA 1
ATOM 2667 C C . LEU A 1 340 ? -17.544 7.054 12.147 1.00 97.56 340 LEU A C 1
ATOM 2669 O O . LEU A 1 340 ? -18.270 6.401 12.896 1.00 97.56 340 LEU A O 1
ATOM 2673 N N . ASP A 1 341 ? -17.767 7.128 10.834 1.00 97.94 341 ASP A N 1
ATOM 2674 C CA . ASP A 1 341 ? -18.858 6.414 10.153 1.00 97.94 341 ASP A CA 1
ATOM 2675 C C . ASP A 1 341 ? -18.314 5.246 9.324 1.00 97.94 341 ASP A C 1
ATOM 2677 O O . ASP A 1 341 ? -17.654 5.453 8.305 1.00 97.94 341 ASP A O 1
ATOM 2681 N N . VAL A 1 342 ? -18.591 4.017 9.767 1.00 98.25 342 VAL A N 1
ATOM 2682 C CA . VAL A 1 342 ? -18.163 2.780 9.093 1.00 98.25 342 VAL A CA 1
ATOM 2683 C C . VAL A 1 342 ? -19.344 1.909 8.662 1.00 98.25 342 VAL A C 1
ATOM 2685 O O . VAL A 1 342 ? -19.155 0.783 8.210 1.00 98.25 342 VAL A O 1
ATOM 2688 N N . ASN A 1 343 ? -20.573 2.435 8.706 1.00 98.19 343 ASN A N 1
ATOM 2689 C CA . ASN A 1 343 ? -21.790 1.685 8.374 1.00 98.19 343 ASN A CA 1
ATOM 2690 C C . ASN A 1 343 ? -21.825 1.131 6.944 1.00 98.19 343 ASN A C 1
ATOM 2692 O O . ASN A 1 343 ? -22.609 0.234 6.635 1.00 98.19 343 ASN A O 1
ATOM 2696 N N . ALA A 1 344 ? -21.003 1.681 6.056 1.00 98.19 344 ALA A N 1
ATOM 2697 C CA . ALA A 1 344 ? -20.875 1.203 4.692 1.00 98.19 344 ALA A CA 1
ATOM 2698 C C . ALA A 1 344 ? -20.096 -0.128 4.587 1.00 98.19 344 ALA A C 1
ATOM 2700 O O . ALA A 1 344 ? -20.323 -0.876 3.637 1.00 98.19 344 ALA A O 1
ATOM 2701 N N . TYR A 1 345 ? -19.229 -0.450 5.556 1.00 98.50 345 TYR A N 1
ATOM 2702 C CA . TYR A 1 345 ? -18.328 -1.612 5.551 1.00 98.50 345 TYR A CA 1
ATOM 2703 C C . TYR A 1 345 ? -18.971 -2.799 6.280 1.00 98.50 345 TYR A C 1
ATOM 2705 O O . TYR A 1 345 ? -18.604 -3.177 7.389 1.00 98.50 345 TYR A O 1
ATOM 2713 N N . THR A 1 346 ? -19.993 -3.387 5.659 1.00 98.12 346 THR A N 1
ATOM 2714 C CA . THR A 1 346 ? -20.837 -4.429 6.281 1.00 98.12 346 THR A CA 1
ATOM 2715 C C . THR A 1 346 ? -20.123 -5.762 6.531 1.00 98.12 346 THR A C 1
ATOM 2717 O O . THR A 1 346 ? -20.618 -6.576 7.310 1.00 98.12 346 THR A O 1
ATOM 2720 N N . LYS A 1 347 ? -18.961 -5.982 5.900 1.00 97.69 347 LYS A N 1
ATOM 2721 C CA . LYS A 1 347 ? -18.102 -7.164 6.087 1.00 97.69 347 LYS A CA 1
ATOM 2722 C C . LYS A 1 347 ? -17.026 -6.989 7.163 1.00 97.69 347 LYS A C 1
ATOM 2724 O O . LYS A 1 347 ? -16.294 -7.942 7.423 1.00 97.69 347 LYS A O 1
ATOM 2729 N N . LEU A 1 348 ? -16.972 -5.823 7.811 1.00 98.19 348 LEU A N 1
ATOM 2730 C CA . LEU A 1 348 ? -16.014 -5.532 8.870 1.00 98.19 348 LEU A CA 1
ATOM 2731 C C . LEU A 1 348 ? -16.209 -6.499 10.048 1.00 98.19 348 LEU A C 1
ATOM 2733 O O . LEU A 1 348 ? -17.294 -6.570 10.629 1.00 98.19 348 LEU A O 1
ATOM 2737 N N . LYS A 1 349 ? -15.152 -7.245 10.379 1.00 97.56 349 LYS A N 1
ATOM 2738 C CA . LYS A 1 349 ? -15.081 -8.178 11.514 1.00 97.56 349 LYS A CA 1
ATOM 2739 C C . LYS A 1 349 ? -14.292 -7.594 12.682 1.00 97.56 349 LYS A C 1
ATOM 2741 O O . LYS A 1 349 ? -14.499 -8.026 13.816 1.00 97.56 349 LYS A O 1
ATOM 2746 N N . GLU A 1 350 ? -13.424 -6.626 12.415 1.00 97.81 350 GLU A N 1
ATOM 2747 C CA . GLU A 1 350 ? -12.520 -6.035 13.395 1.00 97.81 350 GLU A CA 1
ATOM 2748 C C . GLU A 1 350 ? -12.374 -4.533 13.178 1.00 97.81 350 GLU A C 1
ATOM 2750 O O . GLU A 1 350 ? -12.215 -4.073 12.044 1.00 97.81 350 GLU A O 1
ATOM 2755 N N . LEU A 1 351 ? -12.476 -3.782 14.272 1.00 98.69 351 LEU A N 1
ATOM 2756 C CA . LEU A 1 351 ? -12.311 -2.337 14.286 1.00 98.69 351 LEU A CA 1
ATOM 2757 C C . LEU A 1 351 ? -11.484 -1.921 15.500 1.00 98.69 351 LEU A C 1
ATOM 2759 O O . LEU A 1 351 ? -11.947 -2.058 16.633 1.00 98.69 351 LEU A O 1
ATOM 2763 N N . ASP A 1 352 ? -10.330 -1.322 15.233 1.00 98.56 352 ASP A N 1
ATOM 2764 C CA . ASP A 1 352 ? -9.470 -0.719 16.240 1.00 98.56 352 ASP A CA 1
ATOM 2765 C C . ASP A 1 352 ? -9.467 0.798 16.081 1.00 98.56 352 ASP A C 1
ATOM 2767 O O . ASP A 1 352 ? -9.155 1.346 15.021 1.00 98.56 352 ASP A O 1
ATOM 2771 N N . VAL A 1 353 ? -9.812 1.501 17.155 1.00 98.38 353 VAL A N 1
ATOM 2772 C CA . VAL A 1 353 ? -9.830 2.960 17.178 1.00 98.38 353 VAL A CA 1
ATOM 2773 C C . VAL A 1 353 ? -8.881 3.454 18.255 1.00 98.38 353 VAL A C 1
ATOM 2775 O O . VAL A 1 353 ? -9.098 3.284 19.454 1.00 98.38 353 VAL A O 1
ATOM 2778 N N . LEU A 1 354 ? -7.787 4.065 17.815 1.00 98.00 354 LEU A N 1
ATOM 2779 C CA . LEU A 1 354 ? -6.632 4.330 18.656 1.00 98.00 354 LEU A CA 1
ATOM 2780 C C . LEU A 1 354 ? -6.393 5.834 18.769 1.00 98.00 354 LEU A C 1
ATOM 2782 O O . LEU A 1 354 ? -6.213 6.523 17.769 1.00 98.00 354 LEU A O 1
ATOM 2786 N N . MET A 1 355 ? -6.354 6.366 19.987 1.00 96.44 355 MET A N 1
ATOM 2787 C CA . MET A 1 355 ? -6.012 7.766 20.267 1.00 96.44 355 MET A CA 1
ATOM 2788 C C . MET A 1 355 ? -6.826 8.764 19.423 1.00 96.44 355 MET A C 1
ATOM 2790 O O . MET A 1 355 ? -6.293 9.758 18.929 1.00 96.44 355 MET A O 1
ATOM 2794 N N . CYS A 1 356 ? -8.107 8.473 19.197 1.00 97.69 356 CYS A N 1
ATOM 2795 C CA . CYS A 1 356 ? -8.985 9.307 18.385 1.00 97.69 356 CYS A CA 1
ATOM 2796 C C . CYS A 1 356 ? -9.814 10.254 19.262 1.00 97.69 356 CYS A C 1
ATOM 2798 O O . CYS A 1 356 ? -10.239 9.907 20.363 1.00 97.69 356 CYS A O 1
ATOM 2800 N N . ASN A 1 357 ? -10.107 11.443 18.738 1.00 95.31 357 ASN A N 1
ATOM 2801 C CA . ASN A 1 357 ? -10.917 12.478 19.383 1.00 95.31 357 ASN A CA 1
ATOM 2802 C C . ASN A 1 357 ? -12.421 12.318 19.079 1.00 95.31 357 ASN A C 1
ATOM 2804 O O . ASN A 1 357 ? -13.137 13.302 18.902 1.00 95.31 357 ASN A O 1
ATOM 2808 N N . ILE A 1 358 ? -12.900 11.078 18.994 1.00 95.81 358 ILE A N 1
ATOM 2809 C CA . ILE A 1 358 ? -14.278 10.752 18.606 1.00 95.81 358 ILE A CA 1
ATOM 2810 C C . ILE A 1 358 ? -15.213 10.696 19.816 1.00 95.81 358 ILE A C 1
ATOM 2812 O O . ILE A 1 358 ? -14.853 10.175 20.869 1.00 95.81 358 ILE A O 1
ATOM 2816 N N . SER A 1 359 ? -16.445 11.171 19.647 1.00 96.00 359 SER A N 1
ATOM 2817 C CA . SER A 1 359 ? -17.535 10.982 20.615 1.00 96.00 359 SER A CA 1
ATOM 2818 C C . SER A 1 359 ? -18.568 9.955 20.151 1.00 96.00 359 SER A C 1
ATOM 2820 O O . SER A 1 359 ? -19.325 9.434 20.970 1.00 96.00 359 SER A O 1
ATOM 2822 N N . LYS A 1 360 ? -18.591 9.634 18.850 1.00 96.44 360 LYS A N 1
ATOM 2823 C CA . LYS A 1 360 ? -19.531 8.686 18.246 1.00 96.44 360 LYS A CA 1
ATOM 2824 C C . LYS A 1 360 ? -18.855 7.803 17.199 1.00 96.44 360 LYS A C 1
ATOM 2826 O O . LYS A 1 360 ? -18.068 8.280 16.382 1.00 96.44 360 LYS A O 1
ATOM 2831 N N . VAL A 1 361 ? -19.240 6.529 17.169 1.00 97.75 361 VAL A N 1
ATOM 2832 C CA . VAL A 1 361 ? -18.934 5.607 16.068 1.00 97.75 361 VAL A CA 1
ATOM 2833 C C . VAL A 1 361 ? -20.239 5.039 15.539 1.00 97.75 361 VAL A C 1
ATOM 2835 O O . VAL A 1 361 ? -21.046 4.544 16.320 1.00 97.75 361 VAL A O 1
ATOM 2838 N N . LYS A 1 362 ? -20.458 5.130 14.228 1.00 98.25 362 LYS A N 1
ATOM 2839 C CA . LYS A 1 362 ? -21.618 4.538 13.559 1.00 98.25 362 LYS A CA 1
ATOM 2840 C C . LYS A 1 362 ? -21.214 3.208 12.932 1.00 98.25 362 LYS A C 1
ATOM 2842 O O . LYS A 1 362 ? -20.461 3.180 11.957 1.00 98.25 362 LYS A O 1
ATOM 2847 N N . LEU A 1 363 ? -21.691 2.122 13.526 1.00 97.75 363 LEU A N 1
ATOM 2848 C CA . LEU A 1 363 ? -21.323 0.739 13.198 1.00 97.75 363 LEU A CA 1
ATOM 2849 C C . LEU A 1 363 ? -22.515 -0.227 13.330 1.00 97.75 363 LEU A C 1
ATOM 2851 O O . LEU A 1 363 ? -22.353 -1.445 13.392 1.00 97.75 363 LEU A O 1
ATOM 2855 N N . GLU A 1 364 ? -23.738 0.304 13.336 1.00 97.94 364 GLU A N 1
ATOM 2856 C CA . GLU A 1 364 ? -24.987 -0.438 13.516 1.00 97.94 364 GLU A CA 1
ATOM 2857 C C . GLU A 1 364 ? -25.265 -1.410 12.352 1.00 97.94 364 GLU A C 1
ATOM 2859 O O . GLU A 1 364 ? -25.994 -2.396 12.520 1.00 97.94 364 GLU A O 1
ATOM 2864 N N . LYS A 1 365 ? -24.687 -1.148 11.171 1.00 98.25 365 LYS A N 1
ATOM 2865 C CA . LYS A 1 365 ? -24.749 -2.006 9.974 1.00 98.25 365 LYS A CA 1
ATOM 2866 C C . LYS A 1 365 ? -23.600 -3.020 9.880 1.00 98.25 365 LYS A C 1
ATOM 2868 O O . LYS A 1 365 ? -23.675 -3.927 9.053 1.00 98.25 365 LYS A O 1
ATOM 2873 N N . CYS A 1 366 ? -22.576 -2.932 10.730 1.00 98.38 366 CYS A N 1
ATOM 2874 C CA . CYS A 1 366 ? -21.453 -3.876 10.768 1.00 98.38 366 CYS A CA 1
ATOM 2875 C C . CYS A 1 366 ? -21.855 -5.161 11.515 1.00 98.38 366 CYS A C 1
ATOM 2877 O O . CYS A 1 366 ? -21.427 -5.418 12.641 1.00 98.38 366 CYS A O 1
ATOM 2879 N N . LYS A 1 367 ? -22.741 -5.960 10.906 1.00 97.81 367 LYS A N 1
ATOM 2880 C CA . LYS A 1 367 ? -23.321 -7.168 11.525 1.00 97.81 367 LYS A CA 1
ATOM 2881 C C . LYS A 1 367 ? -22.318 -8.297 11.734 1.00 97.81 367 LYS A C 1
ATOM 2883 O O . LYS A 1 367 ? -22.535 -9.139 12.598 1.00 97.81 367 LYS A O 1
ATOM 2888 N N . GLU A 1 368 ? -21.232 -8.294 10.967 1.00 97.31 368 GLU A N 1
ATOM 2889 C CA . GLU A 1 368 ? -20.153 -9.277 11.062 1.00 97.31 368 GLU A CA 1
ATOM 2890 C C . GLU A 1 368 ? -19.082 -8.920 12.102 1.00 97.31 368 GLU A C 1
ATOM 2892 O O . GLU A 1 368 ? -18.149 -9.701 12.274 1.00 97.31 368 GLU A O 1
ATOM 2897 N N . LEU A 1 369 ? -19.214 -7.788 12.809 1.00 98.12 369 LEU A N 1
ATOM 2898 C CA . LEU A 1 369 ? -18.221 -7.314 13.774 1.00 98.12 369 LEU A CA 1
ATOM 2899 C C . LEU A 1 369 ? -18.075 -8.298 14.944 1.00 98.12 369 LEU A C 1
ATOM 2901 O O . LEU A 1 369 ? -19.057 -8.628 15.609 1.00 98.12 369 LEU A O 1
ATOM 2905 N N . ARG A 1 370 ? -16.842 -8.747 15.195 1.00 97.56 370 ARG A N 1
ATOM 2906 C CA . ARG A 1 370 ? -16.471 -9.722 16.236 1.00 97.56 370 ARG A CA 1
ATOM 2907 C C . ARG A 1 370 ? -15.546 -9.125 17.291 1.00 97.56 370 ARG A C 1
ATOM 2909 O O . ARG A 1 370 ? -15.674 -9.490 18.460 1.00 97.56 370 ARG A O 1
ATOM 2916 N N . TYR A 1 371 ? -14.665 -8.217 16.880 1.00 97.88 371 TYR A N 1
ATOM 2917 C CA . TYR A 1 371 ? -13.635 -7.606 17.717 1.00 97.88 371 TYR A CA 1
ATOM 2918 C C . TYR A 1 371 ? -13.725 -6.084 17.599 1.00 97.88 371 TYR A C 1
ATOM 2920 O O . TYR A 1 371 ? -13.770 -5.551 16.489 1.00 97.88 371 TYR A O 1
ATOM 2928 N N . LEU A 1 372 ? -13.813 -5.395 18.735 1.00 98.50 372 LEU A N 1
ATOM 2929 C CA . LEU A 1 372 ? -13.901 -3.939 18.781 1.00 98.50 372 LEU A CA 1
ATOM 2930 C C . LEU A 1 372 ? -12.992 -3.392 19.879 1.00 98.50 372 LEU A C 1
ATOM 2932 O O . LEU A 1 372 ? -13.169 -3.718 21.055 1.00 98.50 372 LEU A O 1
ATOM 2936 N N . TYR A 1 373 ? -12.061 -2.527 19.498 1.00 98.50 373 TYR A N 1
ATOM 2937 C CA . TYR A 1 373 ? -11.114 -1.921 20.417 1.00 98.50 373 TYR A CA 1
ATOM 2938 C C . TYR A 1 373 ? -11.148 -0.410 20.393 1.00 98.50 373 TYR A C 1
ATOM 2940 O O . TYR A 1 373 ? -11.125 0.222 19.337 1.00 98.50 373 TYR A O 1
ATOM 2948 N N . PHE A 1 374 ? -11.077 0.163 21.585 1.00 98.25 374 PHE A N 1
ATOM 2949 C CA . PHE A 1 374 ? -10.791 1.566 21.781 1.00 98.25 374 PHE A CA 1
ATOM 2950 C C . PHE A 1 374 ? -9.574 1.713 22.680 1.00 98.25 374 PHE A C 1
ATOM 2952 O O . PHE A 1 374 ? -9.556 1.207 23.801 1.00 98.25 374 PHE A O 1
ATOM 2959 N N . TYR A 1 375 ? -8.585 2.465 22.210 1.00 97.69 375 TYR A N 1
ATOM 2960 C CA . TYR A 1 375 ? -7.430 2.866 23.005 1.00 97.69 375 TYR A CA 1
ATOM 2961 C C . TYR A 1 375 ? -7.420 4.375 23.179 1.00 97.69 375 TYR A C 1
ATOM 2963 O O . TYR A 1 375 ? -7.425 5.095 22.180 1.00 97.69 375 TYR A O 1
ATOM 2971 N N . ARG A 1 376 ? -7.373 4.876 24.419 1.00 96.81 376 ARG A N 1
ATOM 2972 C CA . ARG A 1 376 ? -7.243 6.320 24.710 1.00 96.81 376 ARG A CA 1
ATOM 2973 C C . ARG A 1 376 ? -8.255 7.211 23.969 1.00 96.81 376 ARG A C 1
ATOM 2975 O O . ARG A 1 376 ? -7.943 8.336 23.584 1.00 96.81 376 ARG A O 1
ATOM 2982 N N . CYS A 1 377 ? -9.474 6.716 23.762 1.00 96.19 377 CYS A N 1
ATOM 2983 C CA . CYS A 1 377 ? -10.574 7.456 23.142 1.00 96.19 377 CYS A CA 1
ATOM 2984 C C . CYS A 1 377 ? -11.450 8.089 24.231 1.00 96.19 377 CYS A C 1
ATOM 2986 O O . CYS A 1 377 ? -12.467 7.537 24.647 1.00 96.19 377 CYS A O 1
ATOM 2988 N N . ASN A 1 378 ? -11.035 9.260 24.716 1.00 95.81 378 ASN A N 1
ATOM 2989 C CA . ASN A 1 378 ? -11.577 9.858 25.942 1.00 95.81 378 ASN A CA 1
ATOM 2990 C C . ASN A 1 378 ? -12.857 10.694 25.762 1.00 95.81 378 ASN A C 1
ATOM 2992 O O . ASN A 1 378 ? -13.312 11.289 26.725 1.00 95.81 378 ASN A O 1
ATOM 2996 N N . ASN A 1 379 ? -13.469 10.741 24.576 1.00 96.25 379 ASN A N 1
ATOM 2997 C CA . ASN A 1 379 ? -14.721 11.494 24.378 1.00 96.25 379 ASN A CA 1
ATOM 2998 C C . ASN A 1 379 ? -15.951 10.607 24.174 1.00 96.25 379 ASN A C 1
ATOM 3000 O O . ASN A 1 379 ? -17.063 11.120 24.033 1.00 96.25 379 ASN A O 1
ATOM 3004 N N . ILE A 1 380 ? -15.776 9.285 24.183 1.00 95.62 380 ILE A N 1
ATOM 3005 C CA . ILE A 1 380 ? -16.884 8.335 24.142 1.00 95.62 380 ILE A CA 1
ATOM 3006 C C . ILE A 1 380 ? -17.428 8.198 25.566 1.00 95.62 380 ILE A C 1
ATOM 3008 O O . ILE A 1 380 ? -16.683 7.859 26.480 1.00 95.62 380 ILE A O 1
ATOM 3012 N N . LYS A 1 381 ? -18.719 8.478 25.757 1.00 96.12 381 LYS A N 1
ATOM 3013 C CA . LYS A 1 381 ? -19.386 8.404 27.074 1.00 96.12 381 LYS A CA 1
ATOM 3014 C C . LYS A 1 381 ? -20.363 7.235 27.182 1.00 96.12 381 LYS A C 1
ATOM 3016 O O . LYS A 1 381 ? -20.551 6.670 28.254 1.00 96.12 381 LYS A O 1
ATOM 3021 N N . SER A 1 382 ? -20.979 6.868 26.066 1.00 96.69 382 SER A N 1
ATOM 3022 C CA . SER A 1 382 ? -21.926 5.762 25.950 1.00 96.69 382 SER A CA 1
ATOM 3023 C C . SER A 1 382 ? -21.827 5.142 24.561 1.00 96.69 382 SER A C 1
ATOM 3025 O O . SER A 1 382 ? -21.290 5.751 23.632 1.00 96.69 382 SER A O 1
ATOM 3027 N N . MET A 1 383 ? -22.325 3.916 24.418 1.00 96.81 383 MET A N 1
ATOM 3028 C CA . MET A 1 383 ? -22.342 3.226 23.132 1.00 96.81 383 MET A CA 1
ATOM 3029 C C . MET A 1 383 ? -23.486 2.217 23.074 1.00 96.81 383 MET A C 1
ATOM 3031 O O . MET A 1 383 ? -23.750 1.511 24.047 1.00 96.81 383 MET A O 1
ATOM 3035 N N . ASP A 1 384 ? -24.151 2.131 21.924 1.00 97.62 384 ASP A N 1
ATOM 3036 C CA . ASP A 1 384 ? -25.147 1.098 21.657 1.00 97.62 384 ASP A CA 1
ATOM 3037 C C . ASP A 1 384 ? -24.633 0.134 20.584 1.00 97.62 384 ASP A C 1
ATOM 3039 O O . ASP A 1 384 ? -24.572 0.456 19.401 1.00 97.62 384 ASP A O 1
ATOM 3043 N N . LEU A 1 385 ? -24.254 -1.057 21.034 1.00 98.06 385 LEU A N 1
ATOM 3044 C CA . LEU A 1 385 ? -23.769 -2.187 20.246 1.00 98.06 385 LEU A CA 1
ATOM 3045 C C . LEU A 1 385 ? -24.812 -3.309 20.167 1.00 98.06 385 LEU A C 1
ATOM 3047 O O . LEU A 1 385 ? -24.495 -4.415 19.735 1.00 98.06 385 LEU A O 1
ATOM 3051 N N . SER A 1 386 ? -26.069 -3.065 20.567 1.00 96.94 386 SER A N 1
ATOM 3052 C CA . SER A 1 386 ? -27.147 -4.074 20.540 1.00 96.94 386 SER A CA 1
ATOM 3053 C C . SER A 1 386 ? -27.368 -4.681 19.149 1.00 96.94 386 SER A C 1
ATOM 3055 O O . SER A 1 386 ? -27.862 -5.798 19.007 1.00 96.94 386 SER A O 1
ATOM 3057 N N . LYS A 1 387 ? -26.979 -3.944 18.107 1.00 97.69 387 LYS A N 1
ATOM 3058 C CA . LYS A 1 387 ? -27.096 -4.321 16.700 1.00 97.69 387 LYS A CA 1
ATOM 3059 C C . LYS A 1 387 ? -25.930 -5.171 16.180 1.00 97.69 387 LYS A C 1
ATOM 3061 O O . LYS A 1 387 ? -26.081 -5.734 15.092 1.00 97.69 387 LYS A O 1
ATOM 3066 N N . ASN A 1 388 ? -24.826 -5.289 16.921 1.00 98.44 388 ASN A N 1
ATOM 3067 C CA . ASN A 1 388 ? -23.624 -6.053 16.568 1.00 98.44 388 ASN A CA 1
ATOM 3068 C C . ASN A 1 388 ? -23.663 -7.435 17.237 1.00 98.44 388 ASN A C 1
ATOM 3070 O O . ASN A 1 388 ? -22.851 -7.755 18.096 1.00 98.44 388 ASN A O 1
ATOM 3074 N N . THR A 1 389 ? -24.646 -8.259 16.871 1.00 97.69 389 THR A N 1
ATOM 3075 C CA . THR A 1 389 ? -24.970 -9.519 17.570 1.00 97.69 389 THR A CA 1
ATOM 3076 C C . THR A 1 389 ? -23.863 -10.577 17.540 1.00 97.69 389 THR A C 1
ATOM 3078 O O . THR A 1 389 ? -23.867 -11.467 18.384 1.00 97.69 389 THR A O 1
ATOM 3081 N N . LYS A 1 390 ? -22.902 -10.472 16.611 1.00 97.50 390 LYS A N 1
ATOM 3082 C CA . LYS A 1 390 ? -21.721 -11.347 16.509 1.00 97.50 390 LYS A CA 1
ATOM 3083 C C . LYS A 1 390 ? -20.514 -10.865 17.329 1.00 97.50 390 LYS A C 1
ATOM 3085 O O . LYS A 1 390 ? -19.470 -11.516 17.293 1.00 97.50 390 LYS A O 1
ATOM 3090 N N . LEU A 1 391 ? -20.639 -9.754 18.063 1.00 98.19 391 LEU A N 1
ATOM 3091 C CA . LEU A 1 391 ? -19.539 -9.167 18.825 1.00 98.19 391 LEU A CA 1
ATOM 3092 C C . LEU A 1 391 ? -19.110 -10.101 19.963 1.00 98.19 391 LEU A C 1
ATOM 3094 O O . LEU A 1 391 ? -19.861 -10.336 20.912 1.00 98.19 391 LEU A O 1
ATOM 3098 N N . LYS A 1 392 ? -17.882 -10.615 19.878 1.00 97.31 392 LYS A N 1
ATOM 3099 C CA . LYS A 1 392 ? -17.297 -11.531 20.862 1.00 97.31 392 LYS A CA 1
ATOM 3100 C C . LYS A 1 392 ? -16.530 -10.765 21.939 1.00 97.31 392 LYS A C 1
ATOM 3102 O O . LYS A 1 392 ? -16.709 -11.043 23.125 1.00 97.31 392 LYS A O 1
ATOM 3107 N N . TYR A 1 393 ? -15.719 -9.790 21.523 1.00 97.94 393 TYR A N 1
ATOM 3108 C CA . TYR A 1 393 ? -14.791 -9.071 22.394 1.00 97.94 393 TYR A CA 1
ATOM 3109 C C . TYR A 1 393 ? -14.859 -7.557 22.190 1.00 97.94 393 TYR A C 1
ATOM 3111 O O . TYR A 1 393 ? -14.930 -7.072 21.060 1.00 97.94 393 TYR A O 1
ATOM 3119 N N . LEU A 1 394 ? -14.828 -6.832 23.307 1.00 98.19 394 LEU A N 1
ATOM 3120 C CA . LEU A 1 394 ? -14.844 -5.374 23.374 1.00 98.19 394 LEU A CA 1
ATOM 3121 C C . LEU A 1 394 ? -13.879 -4.884 24.462 1.00 98.19 394 LEU A C 1
ATOM 3123 O O . LEU A 1 394 ? -13.994 -5.313 25.606 1.00 98.19 394 LEU A O 1
ATOM 3127 N N . ASP A 1 395 ? -12.970 -3.960 24.171 1.00 97.94 395 ASP A N 1
ATOM 3128 C CA . ASP A 1 395 ? -12.200 -3.284 25.230 1.00 97.94 395 ASP A CA 1
ATOM 3129 C C . ASP A 1 395 ? -12.104 -1.784 24.999 1.00 97.94 395 ASP A C 1
ATOM 3131 O O . ASP A 1 395 ? -12.004 -1.302 23.872 1.00 97.94 395 ASP A O 1
ATOM 3135 N N . PHE A 1 396 ? -12.126 -1.068 26.115 1.00 97.44 396 PHE A N 1
ATOM 3136 C CA . PHE A 1 396 ? -11.955 0.372 26.208 1.00 97.44 396 PHE A CA 1
ATOM 3137 C C . PHE A 1 396 ? -10.694 0.667 27.027 1.00 97.44 396 PHE A C 1
ATOM 3139 O O . PHE A 1 396 ? -10.771 1.154 28.156 1.00 97.44 396 PHE A O 1
ATOM 3146 N N . TYR A 1 397 ? -9.525 0.326 26.488 1.00 97.38 397 TYR A N 1
ATOM 3147 C CA . TYR A 1 397 ? -8.251 0.482 27.185 1.00 97.38 397 TYR A CA 1
ATOM 3148 C C . TYR A 1 397 ? -7.881 1.961 27.332 1.00 97.38 397 TYR A C 1
ATOM 3150 O O . TYR A 1 397 ? -7.802 2.702 26.348 1.00 97.38 397 TYR A O 1
ATOM 3158 N N . ASP A 1 398 ? -7.666 2.400 28.576 1.00 96.31 398 ASP A N 1
ATOM 3159 C CA . ASP A 1 398 ? -7.341 3.793 28.930 1.00 96.31 398 ASP A CA 1
ATOM 3160 C C . ASP A 1 398 ? -8.337 4.816 28.335 1.00 96.31 398 ASP A C 1
ATOM 3162 O O . ASP A 1 398 ? -7.974 5.941 27.995 1.00 96.31 398 ASP A O 1
ATOM 3166 N N . CYS A 1 399 ? -9.609 4.423 28.181 1.00 96.75 399 CYS A N 1
ATOM 3167 C CA . CYS A 1 399 ? -10.703 5.312 27.785 1.00 96.75 399 CYS A CA 1
ATOM 3168 C C . CYS A 1 399 ? -11.458 5.761 29.040 1.00 96.75 399 CYS A C 1
ATOM 3170 O O . CYS A 1 399 ? -12.332 5.064 29.548 1.00 96.75 399 CYS A O 1
ATOM 3172 N N . ARG A 1 400 ? -11.106 6.931 29.568 1.00 94.81 400 ARG A N 1
ATOM 3173 C CA . ARG A 1 400 ? -11.463 7.333 30.942 1.00 94.81 400 ARG A CA 1
ATOM 3174 C C . ARG A 1 400 ? -12.897 7.832 31.105 1.00 94.81 400 ARG A C 1
ATOM 3176 O O . ARG A 1 400 ? -13.391 7.911 32.222 1.00 94.81 400 ARG A O 1
ATOM 3183 N N . SER A 1 401 ? -13.560 8.186 30.007 1.00 95.12 401 SER A N 1
ATOM 3184 C CA . SER A 1 401 ? -14.899 8.790 30.034 1.00 95.12 401 SER A CA 1
ATOM 3185 C C . SER A 1 401 ? -16.045 7.808 29.809 1.00 95.12 401 SER A C 1
ATOM 3187 O O . SER A 1 401 ? -17.203 8.212 29.910 1.00 95.12 401 SER A O 1
ATOM 3189 N N . ILE A 1 402 ? -15.748 6.535 29.535 1.00 95.69 402 ILE A N 1
ATOM 3190 C CA . ILE A 1 402 ? -16.753 5.493 29.330 1.00 95.69 402 ILE A CA 1
ATOM 3191 C C . ILE A 1 402 ? -16.791 4.528 30.512 1.00 95.69 402 ILE A C 1
ATOM 3193 O O . ILE A 1 402 ? -15.770 4.120 31.054 1.00 95.69 402 ILE A O 1
ATOM 3197 N N . SER A 1 403 ? -18.002 4.123 30.883 1.00 94.75 403 SER A N 1
ATOM 3198 C CA . SER A 1 403 ? -18.248 3.027 31.817 1.00 94.75 403 SER A CA 1
ATOM 3199 C C . SER A 1 403 ? -18.966 1.897 31.090 1.00 94.75 403 SER A C 1
ATOM 3201 O O . SER A 1 403 ? -19.866 2.158 30.292 1.00 94.75 403 SER A O 1
ATOM 3203 N N . LEU A 1 404 ? -18.652 0.635 31.409 1.00 95.62 404 LEU A N 1
ATOM 3204 C CA . LEU A 1 404 ? -19.351 -0.518 30.820 1.00 95.62 404 LEU A CA 1
ATOM 3205 C C . LEU A 1 404 ? -20.862 -0.512 31.095 1.00 95.62 404 LEU A C 1
ATOM 3207 O O . LEU A 1 404 ? -21.609 -1.085 30.309 1.00 95.62 404 LEU A O 1
ATOM 3211 N N . LYS A 1 405 ? -21.326 0.160 32.160 1.00 96.38 405 LYS A N 1
ATOM 3212 C CA . LYS A 1 405 ? -22.763 0.333 32.449 1.00 96.38 405 LYS A CA 1
ATOM 3213 C C . LYS A 1 405 ? -23.481 1.174 31.385 1.00 96.38 405 LYS A C 1
ATOM 3215 O O . LYS A 1 405 ? -24.670 0.984 31.159 1.00 96.38 405 LYS A O 1
ATOM 3220 N N . ALA A 1 406 ? -22.763 2.080 30.721 1.00 96.69 406 ALA A N 1
ATOM 3221 C CA . ALA A 1 406 ? -23.282 2.942 29.658 1.00 96.69 406 ALA A CA 1
ATOM 3222 C C . ALA A 1 406 ? -23.163 2.309 28.256 1.00 96.69 406 ALA A C 1
ATOM 3224 O O . ALA A 1 406 ? -23.403 2.979 27.247 1.00 96.69 406 ALA A O 1
ATOM 3225 N N . VAL A 1 407 ? -22.775 1.030 28.182 1.00 97.81 407 VAL A N 1
ATOM 3226 C CA . VAL A 1 407 ? -22.592 0.290 26.932 1.00 97.81 407 VAL A CA 1
ATOM 3227 C C . VAL A 1 407 ? -23.667 -0.781 26.807 1.00 97.81 407 VAL A C 1
ATOM 3229 O O . VAL A 1 407 ? -23.625 -1.804 27.491 1.00 97.81 407 VAL A O 1
ATOM 3232 N N . LYS A 1 408 ? -24.614 -0.581 25.889 1.00 98.00 408 LYS A N 1
ATOM 3233 C CA . LYS A 1 408 ? -25.576 -1.626 25.515 1.00 98.00 408 LYS A CA 1
ATOM 3234 C C . LYS A 1 408 ? -24.888 -2.583 24.551 1.00 98.00 408 LYS A C 1
ATOM 3236 O O . LYS A 1 408 ? -24.359 -2.139 23.541 1.00 98.00 408 LYS A O 1
ATOM 3241 N N . ARG A 1 409 ? -24.870 -3.882 24.842 1.00 97.88 409 ARG A N 1
ATOM 3242 C CA . ARG A 1 409 ? -24.188 -4.891 24.013 1.00 97.88 409 ARG A CA 1
ATOM 3243 C C . ARG A 1 409 ? -24.839 -6.271 24.142 1.00 97.88 409 ARG A C 1
ATOM 3245 O O . ARG A 1 409 ? -25.576 -6.485 25.107 1.00 97.88 409 ARG A O 1
ATOM 3252 N N . PRO A 1 410 ? -24.569 -7.214 23.221 1.00 97.69 410 PRO A N 1
ATOM 3253 C CA . PRO A 1 410 ? -25.012 -8.596 23.372 1.00 97.69 410 PRO A CA 1
ATOM 3254 C C . PRO A 1 410 ? -24.507 -9.218 24.680 1.00 97.69 410 PRO A C 1
ATOM 3256 O O . PRO A 1 410 ? -23.369 -8.993 25.092 1.00 97.69 410 PRO A O 1
ATOM 3259 N N . LYS A 1 411 ? -25.342 -10.047 25.320 1.00 95.31 411 LYS A N 1
ATOM 3260 C CA . LYS A 1 411 ? -25.021 -10.677 26.614 1.00 95.31 411 LYS A CA 1
ATOM 3261 C C . LYS A 1 411 ? -23.754 -11.542 26.558 1.00 95.31 411 LYS A C 1
ATOM 3263 O O . LYS A 1 411 ? -23.015 -11.597 27.532 1.00 95.31 411 LYS A O 1
ATOM 3268 N N . ALA A 1 412 ? -23.495 -12.183 25.417 1.00 95.56 412 ALA A N 1
ATOM 3269 C CA . ALA A 1 412 ? -22.325 -13.035 25.204 1.00 95.56 412 ALA A CA 1
ATOM 3270 C C . ALA A 1 412 ? -21.009 -12.255 24.997 1.00 95.56 412 ALA A C 1
ATOM 3272 O O . ALA A 1 412 ? -19.938 -12.857 25.032 1.00 95.56 412 ALA A O 1
ATOM 3273 N N . THR A 1 413 ? -21.060 -10.934 24.784 1.00 97.62 413 THR A N 1
ATOM 3274 C CA . THR A 1 413 ? -19.861 -10.127 24.535 1.00 97.62 413 THR A CA 1
ATOM 3275 C C . THR A 1 413 ? -19.029 -9.975 25.808 1.00 97.62 413 THR A C 1
ATOM 3277 O O . THR A 1 413 ? -19.449 -9.327 26.778 1.00 97.62 413 THR A O 1
ATOM 3280 N N . LYS A 1 414 ? -17.799 -10.493 25.773 1.00 96.94 414 LYS A N 1
ATOM 3281 C CA . LYS A 1 414 ? -16.780 -10.245 26.796 1.00 96.94 414 LYS A CA 1
ATOM 3282 C C . LYS A 1 414 ? -16.284 -8.814 26.642 1.00 96.94 414 LYS A C 1
ATOM 3284 O O . LYS A 1 414 ? -15.792 -8.453 25.573 1.00 96.94 414 LYS A O 1
ATOM 3289 N N . ALA A 1 415 ? -16.408 -7.999 27.692 1.00 97.06 415 ALA A N 1
ATOM 3290 C CA . ALA A 1 415 ? -15.870 -6.647 27.642 1.00 97.06 415 ALA A CA 1
ATOM 3291 C C . ALA A 1 415 ? -15.125 -6.194 28.885 1.00 97.06 415 ALA A C 1
ATOM 3293 O O . ALA A 1 415 ? -15.484 -6.559 30.005 1.00 97.06 415 ALA A O 1
ATOM 3294 N N . THR A 1 416 ? -14.128 -5.347 28.654 1.00 96.00 416 THR A N 1
ATOM 3295 C CA . THR A 1 416 ? -13.233 -4.800 29.674 1.00 96.00 416 THR A CA 1
ATOM 3296 C C . THR A 1 416 ? -12.983 -3.304 29.436 1.00 96.00 416 THR A C 1
ATOM 3298 O O . THR A 1 416 ? -13.485 -2.730 28.467 1.00 96.00 416 THR A O 1
ATOM 3301 N N . THR A 1 417 ? -12.248 -2.656 30.343 1.00 92.56 417 THR A N 1
ATOM 3302 C CA . THR A 1 417 ? -11.839 -1.238 30.238 1.00 92.56 417 THR A CA 1
ATOM 3303 C C . THR A 1 417 ? -10.360 -1.041 30.589 1.00 92.56 417 THR A C 1
ATOM 3305 O O . THR A 1 417 ? -9.981 -0.034 31.182 1.00 92.56 417 THR A O 1
ATOM 3308 N N . GLY A 1 418 ? -9.516 -2.044 30.348 1.00 88.75 418 GLY A N 1
ATOM 3309 C CA . GLY A 1 418 ? -8.211 -2.080 31.018 1.00 88.75 418 GLY A CA 1
ATOM 3310 C C . GLY A 1 418 ? -7.278 -3.231 30.668 1.00 88.75 418 GLY A C 1
ATOM 3311 O O . GLY A 1 418 ? -6.228 -3.334 31.292 1.00 88.75 418 GLY A O 1
ATOM 3312 N N . LYS A 1 419 ? -7.636 -4.094 29.711 1.00 90.62 419 LYS A N 1
ATOM 3313 C CA . LYS A 1 419 ? -6.804 -5.253 29.354 1.00 90.62 419 LYS A CA 1
ATOM 3314 C C . LYS A 1 419 ? -6.004 -5.064 28.059 1.00 90.62 419 LYS A C 1
ATOM 3316 O O . LYS A 1 419 ? -5.134 -5.880 27.782 1.00 90.62 419 LYS A O 1
ATOM 3321 N N . GLY A 1 420 ? -6.276 -4.016 27.285 1.00 90.94 420 GLY A N 1
ATOM 3322 C CA . GLY A 1 420 ? -5.731 -3.853 25.939 1.00 90.94 420 GLY A CA 1
ATOM 3323 C C . GLY A 1 420 ? -6.395 -4.817 24.950 1.00 90.94 420 GLY A C 1
ATOM 3324 O O . GLY A 1 420 ? -7.447 -5.392 25.228 1.00 90.94 420 GLY A O 1
ATOM 3325 N N . CYS A 1 421 ? -5.755 -5.066 23.807 1.00 89.06 421 CYS A N 1
ATOM 3326 C CA . CYS A 1 421 ? -6.199 -6.056 22.815 1.00 89.06 421 CYS A CA 1
ATOM 3327 C C . CYS A 1 421 ? -6.022 -7.516 23.285 1.00 89.06 421 CYS A C 1
ATOM 3329 O O . CYS A 1 421 ? -5.520 -8.359 22.546 1.00 89.06 421 CYS A O 1
ATOM 3331 N N . TYR A 1 422 ? -6.428 -7.852 24.510 1.00 91.25 422 TYR A N 1
ATOM 3332 C CA . TYR A 1 422 ? -6.216 -9.170 25.121 1.00 91.25 422 TYR A CA 1
ATOM 3333 C C . TYR A 1 422 ? -6.813 -10.326 24.308 1.00 91.25 422 TYR A C 1
ATOM 3335 O O . TYR A 1 422 ? -6.381 -11.470 24.435 1.00 91.25 422 TYR A O 1
ATOM 3343 N N . TRP A 1 423 ? -7.834 -10.065 23.482 1.00 92.62 423 TRP A N 1
ATOM 3344 C CA . TRP A 1 423 ? -8.418 -11.108 22.642 1.00 92.62 423 TRP A CA 1
ATOM 3345 C C . TRP A 1 423 ? -7.467 -11.584 21.551 1.00 92.62 423 TRP A C 1
ATOM 3347 O O . TRP A 1 423 ? -7.670 -12.699 21.078 1.00 92.62 423 TRP A O 1
ATOM 3357 N N . TRP A 1 424 ? -6.434 -10.819 21.178 1.00 90.81 424 TRP A N 1
ATOM 3358 C CA . TRP A 1 424 ? -5.428 -11.271 20.214 1.00 90.81 424 TRP A CA 1
ATOM 3359 C C . TRP A 1 424 ? -4.718 -12.546 20.674 1.00 90.81 424 TRP A C 1
ATOM 3361 O O . TRP A 1 424 ? -4.332 -13.367 19.851 1.00 90.81 424 TRP A O 1
ATOM 3371 N N . GLU A 1 425 ? -4.629 -12.780 21.980 1.00 90.25 425 GLU A N 1
ATOM 3372 C CA . GLU A 1 425 ? -4.012 -13.977 22.558 1.00 90.25 425 GLU A CA 1
ATOM 3373 C C . GLU A 1 425 ? -4.996 -15.156 22.685 1.00 90.25 425 GLU A C 1
ATOM 3375 O O . GLU A 1 425 ? -4.616 -16.272 23.038 1.00 90.25 425 GLU A O 1
ATOM 3380 N N . THR A 1 426 ? -6.285 -14.947 22.396 1.00 92.00 426 THR A N 1
ATOM 3381 C CA . THR A 1 426 ? -7.303 -15.995 22.550 1.00 92.00 426 THR A CA 1
ATOM 3382 C C . THR A 1 426 ? -7.299 -16.977 21.381 1.00 92.00 426 THR A C 1
ATOM 3384 O O . THR A 1 426 ? -7.154 -16.590 20.221 1.00 92.00 426 THR A O 1
ATOM 3387 N N . LYS A 1 427 ? -7.561 -18.261 21.669 1.00 90.88 427 LYS A N 1
ATOM 3388 C CA . LYS A 1 427 ? -7.712 -19.309 20.641 1.00 90.88 427 LYS A CA 1
ATOM 3389 C C . LYS A 1 427 ? -8.780 -18.959 19.600 1.00 90.88 427 LYS A C 1
ATOM 3391 O O . LYS A 1 427 ? -8.568 -19.207 18.416 1.00 90.88 427 LYS A O 1
ATOM 3396 N N . ASP A 1 428 ? -9.887 -18.347 20.022 1.00 89.44 428 ASP A N 1
ATOM 3397 C CA . ASP A 1 428 ? -10.976 -17.926 19.131 1.00 89.44 428 ASP A CA 1
ATOM 3398 C C . ASP A 1 428 ? -10.500 -16.912 18.089 1.00 89.44 428 ASP A C 1
ATOM 3400 O O . ASP A 1 428 ? -10.822 -17.045 16.911 1.00 89.44 428 ASP A O 1
ATOM 3404 N N . TYR A 1 429 ? -9.729 -15.903 18.508 1.00 91.12 429 TYR A N 1
ATOM 3405 C CA . TYR A 1 429 ? -9.152 -14.922 17.589 1.00 91.12 429 TYR A CA 1
ATOM 3406 C C . TYR A 1 429 ? -8.125 -15.553 16.657 1.00 91.12 429 TYR A C 1
ATOM 3408 O O . TYR A 1 429 ? -8.205 -15.361 15.448 1.00 91.12 429 TYR A O 1
ATOM 3416 N N . GLN A 1 430 ? -7.208 -16.355 17.196 1.00 88.62 430 GLN A N 1
ATOM 3417 C CA . GLN A 1 430 ? -6.195 -17.043 16.394 1.00 88.62 430 GLN A CA 1
ATOM 3418 C C . GLN A 1 430 ? -6.831 -17.968 15.341 1.00 88.62 430 GLN A C 1
ATOM 3420 O O . GLN A 1 430 ? -6.355 -18.046 14.211 1.00 88.62 430 GLN A O 1
ATOM 3425 N N . THR A 1 431 ? -7.950 -18.615 15.675 1.00 87.69 431 THR A N 1
ATOM 3426 C CA . THR A 1 431 ? -8.728 -19.443 14.738 1.00 87.69 431 THR A CA 1
ATOM 3427 C C . THR A 1 431 ? -9.430 -18.589 13.682 1.00 87.69 431 THR A C 1
ATOM 3429 O O . THR A 1 431 ? -9.334 -18.882 12.492 1.00 87.69 431 THR A O 1
ATOM 3432 N N . ASP A 1 432 ? -10.086 -17.499 14.092 1.00 84.31 432 ASP A N 1
ATOM 3433 C CA . ASP A 1 432 ? -10.759 -16.579 13.170 1.00 84.31 432 ASP A CA 1
ATOM 3434 C C . ASP A 1 432 ? -9.760 -15.906 12.205 1.00 84.31 432 ASP A C 1
ATOM 3436 O O . ASP A 1 432 ? -10.103 -15.688 11.042 1.00 84.31 432 ASP A O 1
ATOM 3440 N N . MET A 1 433 ? -8.533 -15.608 12.649 1.00 72.19 433 MET A N 1
ATOM 3441 C CA . MET A 1 433 ? -7.489 -14.981 11.828 1.00 72.19 433 MET A CA 1
ATOM 3442 C C . MET A 1 433 ? -6.819 -15.933 10.838 1.00 72.19 433 MET A C 1
ATOM 3444 O O . MET A 1 433 ? -6.493 -15.497 9.744 1.00 72.19 433 MET A O 1
ATOM 3448 N N . ARG A 1 434 ? -6.683 -17.228 11.151 1.00 66.31 434 ARG A N 1
ATOM 3449 C CA . ARG A 1 434 ? -6.198 -18.237 10.183 1.00 66.31 434 ARG A CA 1
ATOM 3450 C C . ARG A 1 434 ? -7.141 -18.444 8.992 1.00 66.31 434 ARG A C 1
ATOM 3452 O O . ARG A 1 434 ? -6.739 -19.037 8.001 1.00 66.31 434 ARG A O 1
ATOM 3459 N N . SER A 1 435 ? -8.394 -18.004 9.115 1.00 57.78 435 SER A N 1
ATOM 3460 C CA . SER A 1 435 ? -9.425 -18.108 8.071 1.00 57.78 435 SER A CA 1
ATOM 3461 C C . SER A 1 435 ? -9.567 -16.855 7.192 1.00 57.78 435 SER A C 1
ATOM 3463 O O . SER A 1 435 ? -10.448 -16.824 6.330 1.00 57.78 435 SER A O 1
ATOM 3465 N N . ARG A 1 436 ? -8.777 -15.805 7.459 1.00 59.66 436 ARG A N 1
ATOM 3466 C CA . ARG A 1 436 ? -8.702 -14.568 6.665 1.00 59.66 436 ARG A CA 1
ATOM 3467 C C . ARG A 1 436 ? -7.483 -14.622 5.760 1.00 59.66 436 ARG A C 1
ATOM 3469 O O . ARG A 1 436 ? -7.602 -14.059 4.654 1.00 59.66 436 ARG A O 1
#